Protein AF-0000000074477449 (afdb_homodimer)

Secondary structure (DSSP, 8-state):
-----------TT--PPEE-SSPPPP-GGGPPPPSSPPPP--HHHHHT-----PPP-SHHHHHHHHHHHHHHHHHHHHHT--PPPEETTEE---TTSTTPPPHHHHHHHHHHHHHHHHHHHHHHHHHHHHHHHHHT---TTHHHHHHHHHHHHHHHHHHHHHHEE--HHHHHHHHHHHHHHHHHHHHHHHH-HHHHHHHHHHHHHHHHHHHHHHHHHHHTT--HHHHHPPPPHHHHHHSTT--TT--HHHHHHHHHHHHHHHHHHHHHHHTS-TTT---TTS-PPTTS-GGGS--SS-STT--TT---GGGS--/-----------TT--PPEE-SSPPPP-GGGPPPPSSPPPP--HHHHHH-----PPP-SHHHHHHHHHHHHHHHHHHHHHT--PPPEETTEE---TTSTTPPPHHHHHHHHHHHHHHHHHHHHHHHHHHHHHHHHHT---TTHHHHHHHHHHHHHHHHHHHHHHEE--HHHHHHHHHHHHHHHHHHHHHHHH-HHHHHHHHHHHHHHHHHHHHHHHHHHHTT--HHHHTPPPPHHHHHHSTT--TT--HHHHHHHHHHHHHHHHHHHHHHHTS-TTT---TTT-PPTTS-GGGS--SS-STT--TT---GGGS--

InterPro domains:
  IPR002680 Alternative oxidase [PF01786] (42-271)
  IPR002680 Alternative oxidase [PIRSF005229] (20-312)
  IPR002680 Alternative oxidase [PTHR31803] (41-281)
  IPR002680 Alternative oxidase [cd01053] (102-273)
  IPR038659 Alternative oxidase superfamily [G3DSA:1.20.1260.140] (14-285)

Solvent-accessible surface area (backbone atoms only — not comparable to full-atom values): 33936 Å² total; per-residue (Å²): 133,78,85,74,82,75,69,82,76,70,60,81,79,35,63,49,13,48,73,36,43,72,35,70,77,61,74,66,76,64,66,53,77,65,81,67,74,52,76,77,67,58,67,70,58,33,68,66,59,73,74,56,81,63,78,63,84,49,73,55,39,45,53,23,48,52,51,40,52,50,52,46,53,54,48,26,61,75,67,38,53,63,82,68,46,68,54,96,86,36,74,46,60,46,78,91,45,77,42,34,73,45,66,25,44,50,45,35,52,52,42,48,50,27,44,51,59,27,41,59,24,41,50,52,20,50,55,45,49,53,46,22,47,57,67,70,45,83,63,48,46,44,40,57,56,23,40,45,49,15,50,51,27,44,52,53,30,57,42,44,51,50,36,22,52,63,27,74,45,36,48,51,50,46,37,53,53,36,55,51,47,50,54,51,51,48,58,44,40,76,76,38,47,46,40,49,27,34,24,48,14,48,44,22,33,51,48,25,43,50,46,50,52,50,49,52,39,49,74,69,58,71,37,61,65,48,77,66,22,45,58,41,62,68,45,31,66,45,42,60,74,42,51,78,80,41,48,47,67,57,52,50,35,52,53,30,41,51,28,43,33,50,12,16,50,23,29,22,56,33,49,47,50,83,90,75,46,52,38,56,58,44,40,80,53,85,95,52,56,72,72,76,42,64,54,69,76,54,71,85,59,58,44,58,59,25,56,54,53,90,79,51,90,111,134,76,85,76,80,74,71,82,75,73,60,81,79,34,62,52,13,47,72,36,42,74,35,69,76,61,76,65,73,65,68,54,75,64,81,66,74,54,75,77,68,58,66,70,58,34,68,66,58,72,76,56,81,63,78,64,84,48,72,55,38,44,54,22,48,51,50,41,51,48,52,46,52,54,48,27,61,76,67,37,52,61,81,69,45,68,53,96,85,36,74,47,60,45,80,92,46,78,43,33,72,45,67,25,44,49,46,35,52,51,41,48,50,27,45,50,60,27,43,56,24,41,50,52,20,50,52,46,48,53,46,22,48,57,67,71,44,84,62,49,46,43,39,56,55,24,41,46,50,16,50,50,26,45,50,52,29,58,43,44,50,51,38,24,52,63,27,71,45,36,46,50,50,46,38,54,52,37,55,52,48,49,53,51,50,50,58,44,40,77,75,38,47,47,41,47,27,34,25,48,14,48,45,23,34,52,48,27,43,51,44,50,52,50,49,51,39,49,76,70,60,71,38,63,66,48,78,65,21,46,58,42,63,70,46,32,66,45,42,60,74,41,49,77,81,41,47,47,67,58,51,51,35,51,53,33,40,50,28,43,34,49,11,18,51,24,29,23,57,33,49,45,51,84,90,77,44,51,38,56,60,45,39,81,51,84,94,52,58,71,72,74,42,64,54,70,79,54,69,86,58,58,44,58,61,26,56,53,52,90,78,50,89,112

Foldseek 3Di:
DPPDDPPPPDDLQDFFWDFDQEFDADPVPDDDAQPDFADADDLVLLVPDDFDDADDDDPLLVVLLVVLVVVVVVLCVVLVADDFDQDPNDTDQVPPDSHRDAPRSLLLSQLLLLLQLLQQLQLLLVVLVVVCVVVVHDQLQSNVLSVNSSSVSVLSNVQSCSGIPGRPNSVVVSVVVNVVSNVVLNVCCVPQVLSSLSSSLSSLSVVLVSLVVVLVCVVVVVHVSQQSGWGHPSQCSRNVNDDRPDGSSSSSSQVSLLSLLSNQQSLAVSQDDSVPDHRQQRDDDPPDDPLQTDHSRDSNNGDSNYDHPVSDDD/DPPDDPPPPDDLQDFFWDFDQEFDADPVPDDDAQPDFADADDLVLLVPDDFDDADDDDPLLVVLLVVLVVVVVVLCVVLVADDFDQDPNDTDQVPPDSHRDAPRSLLLSQLLLLLQLLQQLQLLLVVLVVVCVVVVHDQLQSNVLSVSSSSVSVLSNVQSCSGIPGRPNSVVVSVVVNVVSNVVLNVCCVPQVLSSLSSSLSSLSVVLVSLVVVLVCVVVVVHVSQQSHWGHPSQCSRNVNDDRPDGSSSSSSQVSLLSLLSNQQSLAVSQDDSVPDHRQQRDDDPPDDPLQTDHSRDSNNGDSNYDHPVSDDD

Nearest PDB structures (foldseek):
  3vv9-assembly1_A  TM=9.361E-01  e=5.217E-17  Trypanosoma brucei brucei
  3vv9-assembly1_A  TM=9.361E-01  e=6.221E-17  Trypanosoma brucei brucei

Radius of gyration: 26.96 Å; Cα contacts (8 Å, |Δi|>4): 923; chains: 2; bounding box: 76×88×55 Å

Sequence (628 aa):
MQPATHADKRSPFSIATKVIVNPPETDNKFISHPMFPHPDMEKSDCEAVDFAHRPPQTIGDSIADRAVKFCRASFDLVTGYKKPETLNGELQWYKGTRYEMTEGKWLTRCIFLESIAGVPGMVGGFLRHLSSLRLLKRDKAWIETLLDEAYNERMHLLTFIKLGDPSWFTRSIIYVGQGVFANLFFMVYLFKPKYCHRFVGYLEEEAVRTYTHLLKDIDAGNLPKFNETKLPEIAWTYWTDLDENSSFRDLILRVRADEAKHREVNHTLANLDVKKDRNPFGMKLPGVPVDEQPDAYSLKSAKPTGWERKDLTLMQPATHADKRSPFSIATKVIVNPPETDNKFISHPMFPHPDMEKSDCEAVDFAHRPPQTIGDSIADRAVKFCRASFDLVTGYKKPETLNGELQWYKGTRYEMTEGKWLTRCIFLESIAGVPGMVGGFLRHLSSLRLLKRDKAWIETLLDEAYNERMHLLTFIKLGDPSWFTRSIIYVGQGVFANLFFMVYLFKPKYCHRFVGYLEEEAVRTYTHLLKDIDAGNLPKFNETKLPEIAWTYWTDLDENSSFRDLILRVRADEAKHREVNHTLANLDVKKDRNPFGMKLPGVPVDEQPDAYSLKSAKPTGWERKDLTL

pLDDT: mean 88.55, std 12.95, range [26.17, 98.61]

Organism: Cyberlindnera jadinii (strain ATCC 18201 / CBS 1600 / BCRC 20928 / JCM 3617 / NBRC 0987 / NRRL Y-1542) (NCBI:txid983966)

Structure (mmCIF, N/CA/C/O backbone):
data_AF-0000000074477449-model_v1
#
loop_
_entity.id
_entity.type
_entity.pdbx_description
1 polymer 'Alternative oxidase'
#
loop_
_atom_site.group_PDB
_atom_site.id
_atom_site.type_symbol
_atom_site.label_atom_id
_atom_site.label_alt_id
_atom_site.label_comp_id
_atom_site.label_asym_id
_atom_site.label_entity_id
_atom_site.label_seq_id
_atom_site.pdbx_PDB_ins_code
_atom_site.Cartn_x
_atom_site.Cartn_y
_atom_site.Cartn_z
_atom_site.occupancy
_atom_site.B_iso_or_equiv
_atom_site.auth_seq_id
_atom_site.auth_comp_id
_atom_site.auth_asym_id
_atom_site.auth_atom_id
_atom_site.pdbx_PDB_model_num
ATOM 1 N N . MET A 1 1 ? 38.557 -40.892 -21.061 1 26.17 1 MET A N 1
ATOM 2 C CA . MET A 1 1 ? 38.291 -39.476 -21.296 1 26.17 1 MET A CA 1
ATOM 3 C C . MET A 1 1 ? 36.791 -39.207 -21.355 1 26.17 1 MET A C 1
ATOM 5 O O . MET A 1 1 ? 36.116 -39.634 -22.294 1 26.17 1 MET A O 1
ATOM 9 N N . GLN A 1 2 ? 36.02 -39.272 -20.308 1 33.7 2 GLN A N 1
ATOM 10 C CA . GLN A 1 2 ? 34.564 -39.357 -20.251 1 33.7 2 GLN A CA 1
ATOM 11 C C . GLN A 1 2 ? 33.917 -38.107 -20.841 1 33.7 2 GLN A C 1
ATOM 13 O O . GLN A 1 2 ? 34.437 -37.001 -20.686 1 33.7 2 GLN A O 1
ATOM 18 N N . PRO A 1 3 ? 33.044 -38.322 -21.99 1 37.6 3 PRO A N 1
ATOM 19 C CA . PRO A 1 3 ? 32.469 -37.173 -22.694 1 37.6 3 PRO A CA 1
ATOM 20 C C . PRO A 1 3 ? 31.965 -36.09 -21.744 1 37.6 3 PRO A C 1
ATOM 22 O O . PRO A 1 3 ? 31.6 -36.385 -20.603 1 37.6 3 PRO A O 1
ATOM 25 N N . ALA A 1 4 ? 32.514 -34.844 -21.84 1 37.34 4 ALA A N 1
ATOM 26 C CA . ALA A 1 4 ? 32.28 -33.547 -21.21 1 37.34 4 ALA A CA 1
ATOM 27 C C . ALA A 1 4 ? 30.786 -33.274 -21.055 1 37.34 4 ALA A C 1
ATOM 29 O O . ALA A 1 4 ? 29.981 -33.703 -21.885 1 37.34 4 ALA A O 1
ATOM 30 N N . THR A 1 5 ? 30.283 -32.996 -19.879 1 32.59 5 THR A N 1
ATOM 31 C CA . THR A 1 5 ? 28.977 -32.624 -19.347 1 32.59 5 THR A CA 1
ATOM 32 C C . THR A 1 5 ? 28.333 -31.536 -20.202 1 32.59 5 THR A C 1
ATOM 34 O O . THR A 1 5 ? 28.942 -30.494 -20.452 1 32.59 5 THR A O 1
ATOM 37 N N . HIS A 1 6 ? 27.63 -31.912 -21.337 1 32.06 6 HIS A N 1
ATOM 38 C CA . HIS A 1 6 ? 26.877 -31.021 -22.213 1 32.06 6 HIS A CA 1
ATOM 39 C C . HIS A 1 6 ? 26.233 -29.886 -21.423 1 32.06 6 HIS A C 1
ATOM 41 O O . HIS A 1 6 ? 25.465 -30.132 -20.49 1 32.06 6 HIS A O 1
ATOM 47 N N . ALA A 1 7 ? 26.908 -28.876 -21.202 1 40.1 7 ALA A N 1
ATOM 48 C CA . ALA A 1 7 ? 26.323 -27.606 -20.778 1 40.1 7 ALA A CA 1
ATOM 49 C C . ALA A 1 7 ? 24.964 -27.382 -21.435 1 40.1 7 ALA A C 1
ATOM 51 O O . ALA A 1 7 ? 24.836 -27.476 -22.658 1 40.1 7 ALA A O 1
ATOM 52 N N . ASP A 1 8 ? 23.798 -27.957 -20.932 1 38.12 8 ASP A N 1
ATOM 53 C CA . ASP A 1 8 ? 22.455 -27.677 -21.431 1 38.12 8 ASP A CA 1
ATOM 54 C C . ASP A 1 8 ? 22.385 -26.295 -22.076 1 38.12 8 ASP A C 1
ATOM 56 O O . ASP A 1 8 ? 22.283 -25.284 -21.379 1 38.12 8 ASP A O 1
ATOM 60 N N . LYS A 1 9 ? 22.993 -25.965 -23.035 1 50.99 9 LYS A N 1
ATOM 61 C CA . LYS A 1 9 ? 22.974 -24.765 -23.865 1 50.99 9 LYS A CA 1
ATOM 62 C C . LYS A 1 9 ? 21.558 -24.445 -24.337 1 50.99 9 LYS A C 1
ATOM 64 O O . LYS A 1 9 ? 21.076 -25.028 -25.31 1 50.99 9 LYS A O 1
ATOM 69 N N . ARG A 1 10 ? 20.658 -23.892 -23.312 1 56.97 10 ARG A N 1
ATOM 70 C CA . ARG A 1 10 ? 19.289 -23.493 -23.624 1 56.97 10 ARG A CA 1
ATOM 71 C C . ARG A 1 10 ? 19.257 -22.515 -24.793 1 56.97 10 ARG A C 1
ATOM 73 O O . ARG A 1 10 ? 20.185 -21.724 -24.973 1 56.97 10 ARG A O 1
ATOM 80 N N . SER A 1 11 ? 18.347 -22.8 -25.813 1 60.84 11 SER A N 1
ATOM 81 C CA . SER A 1 11 ? 18.081 -21.849 -26.887 1 60.84 11 SER A CA 1
ATOM 82 C C . SER A 1 11 ? 17.723 -20.474 -26.333 1 60.84 11 SER A C 1
ATOM 84 O O . SER A 1 11 ? 17.146 -20.368 -25.249 1 60.84 11 SER A O 1
ATOM 86 N N . PRO A 1 12 ? 18.384 -19.337 -26.874 1 58.75 12 PRO A N 1
ATOM 87 C CA . PRO A 1 12 ? 18.069 -17.982 -26.414 1 58.75 12 PRO A CA 1
ATOM 88 C C . PRO A 1 12 ? 16.569 -17.694 -26.413 1 58.75 12 PRO A C 1
ATOM 90 O O . PRO A 1 12 ? 16.11 -16.797 -25.7 1 58.75 12 PRO A O 1
ATOM 93 N N . PHE A 1 13 ? 15.729 -18.477 -27.114 1 68.16 13 PHE A N 1
ATOM 94 C CA . PHE A 1 13 ? 14.294 -18.232 -27.204 1 68.16 13 PHE A CA 1
ATOM 95 C C . PHE A 1 13 ? 13.516 -19.269 -26.403 1 68.16 13 PHE A C 1
ATOM 97 O O . PHE A 1 13 ? 12.299 -19.394 -26.556 1 68.16 13 PHE A O 1
ATOM 104 N N . SER A 1 14 ? 14.339 -19.877 -25.556 1 73.96 14 SER A N 1
ATOM 105 C CA . SER A 1 14 ? 13.673 -20.873 -24.723 1 73.96 14 SER A CA 1
ATOM 106 C C . SER A 1 14 ? 12.815 -20.211 -23.65 1 73.96 14 SER A C 1
ATOM 108 O O . SER A 1 14 ? 13.253 -19.264 -22.994 1 73.96 14 SER A O 1
ATOM 110 N N . ILE A 1 15 ? 11.61 -20.74 -23.478 1 76.69 15 ILE A N 1
ATOM 111 C CA . ILE A 1 15 ? 10.653 -20.193 -22.523 1 76.69 15 ILE A CA 1
ATOM 112 C C . ILE A 1 15 ? 10.804 -20.901 -21.178 1 76.69 15 ILE A C 1
ATOM 114 O O . ILE A 1 15 ? 10.297 -20.426 -20.159 1 76.69 15 ILE A O 1
ATOM 118 N N . ALA A 1 16 ? 11.723 -21.831 -21.09 1 77.48 16 ALA A N 1
ATOM 119 C CA . ALA A 1 16 ? 11.743 -22.651 -19.882 1 77.48 16 ALA A CA 1
ATOM 120 C C . ALA A 1 16 ? 12.596 -22.005 -18.794 1 77.48 16 ALA A C 1
ATOM 122 O O . ALA A 1 16 ? 13.609 -21.365 -19.088 1 77.48 16 ALA A O 1
ATOM 123 N N . THR A 1 17 ? 12.179 -22.213 -17.577 1 89.44 17 THR A N 1
ATOM 124 C CA . THR A 1 17 ? 12.834 -21.723 -16.37 1 89.44 17 THR A CA 1
ATOM 125 C C . THR A 1 17 ? 13.739 -22.797 -15.772 1 89.44 17 THR A C 1
ATOM 127 O O . THR A 1 17 ? 13.367 -23.971 -15.721 1 89.44 17 THR A O 1
ATOM 130 N N . LYS A 1 18 ? 14.956 -22.396 -15.496 1 91.64 18 LYS A N 1
ATOM 131 C CA . LYS A 1 18 ? 15.861 -23.318 -14.815 1 91.64 18 LYS A CA 1
ATOM 132 C C . LYS A 1 18 ? 15.472 -23.489 -13.35 1 91.64 18 LYS A C 1
ATOM 134 O O . LYS A 1 18 ? 15.243 -22.505 -12.643 1 91.64 18 LYS A O 1
ATOM 139 N N . VAL A 1 19 ? 15.403 -24.719 -12.892 1 92.42 19 VAL A N 1
ATOM 140 C 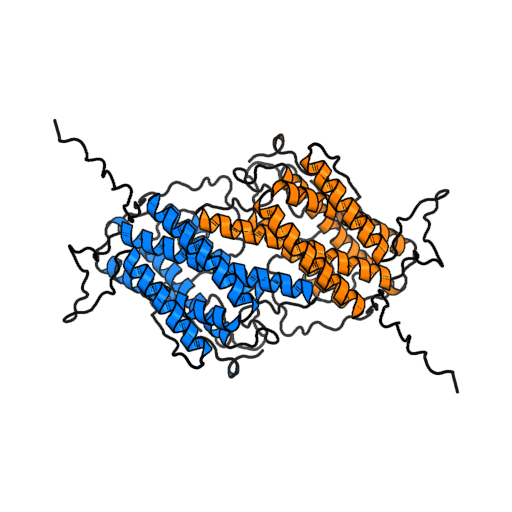CA . VAL A 1 19 ? 15.021 -25.016 -11.516 1 92.42 19 VAL A CA 1
ATOM 141 C C . VAL A 1 19 ? 16.233 -24.863 -10.599 1 92.42 19 VAL A C 1
ATOM 143 O O . VAL A 1 19 ? 17.318 -25.365 -10.905 1 92.42 19 VAL A O 1
ATOM 146 N N . ILE A 1 20 ? 16.071 -24.205 -9.567 1 92.92 20 ILE A N 1
ATOM 147 C CA . ILE A 1 20 ? 17.1 -24.069 -8.543 1 92.92 20 ILE A CA 1
ATOM 148 C C . ILE A 1 20 ? 16.767 -24.969 -7.354 1 92.92 20 ILE A C 1
ATOM 150 O O . ILE A 1 20 ? 15.869 -24.66 -6.567 1 92.92 20 ILE A O 1
ATOM 154 N N . VAL A 1 21 ? 17.487 -25.993 -7.203 1 91.55 21 VAL A N 1
ATOM 155 C CA . VAL A 1 21 ? 17.191 -27.013 -6.204 1 91.55 21 VAL A CA 1
ATOM 156 C C . VAL A 1 21 ? 17.619 -26.523 -4.822 1 91.55 21 VAL A C 1
ATOM 158 O O . VAL A 1 21 ? 16.943 -26.788 -3.826 1 91.55 21 VAL A O 1
ATOM 161 N N . ASN A 1 22 ? 18.736 -25.774 -4.743 1 90.14 22 ASN A N 1
ATOM 162 C CA . ASN A 1 22 ? 19.248 -25.176 -3.514 1 90.14 22 ASN A CA 1
ATOM 163 C C . ASN A 1 22 ? 19.299 -23.654 -3.61 1 90.14 22 ASN A C 1
ATOM 165 O O . ASN A 1 22 ? 20.338 -23.084 -3.947 1 90.14 22 ASN A O 1
ATOM 169 N N . PRO A 1 23 ? 18.194 -23.059 -3.303 1 89.41 23 PRO A N 1
ATOM 170 C CA . PRO A 1 23 ? 18.192 -21.598 -3.398 1 89.41 23 PRO A CA 1
ATOM 171 C C . PRO A 1 23 ? 19.211 -20.945 -2.466 1 89.41 23 PRO A C 1
ATOM 173 O O . PRO A 1 23 ? 19.439 -21.432 -1.356 1 89.41 23 PRO A O 1
ATOM 176 N N . PRO A 1 24 ? 19.832 -19.945 -3.038 1 77.74 24 PRO A N 1
ATOM 177 C CA . PRO A 1 24 ? 20.822 -19.265 -2.198 1 77.74 24 PRO A CA 1
ATOM 178 C C . PRO A 1 24 ? 20.206 -18.639 -0.95 1 77.74 24 PRO A C 1
ATOM 180 O O . PRO A 1 24 ? 19.021 -18.295 -0.947 1 77.74 24 PRO A O 1
ATOM 183 N N . GLU A 1 25 ? 20.998 -18.644 0.071 1 70.81 25 GLU A N 1
ATOM 184 C CA . GLU A 1 25 ? 20.553 -18.004 1.305 1 70.81 25 GLU A CA 1
ATOM 185 C C . GLU A 1 25 ? 20.276 -16.519 1.087 1 70.81 25 GLU A C 1
ATOM 187 O O . GLU A 1 25 ? 20.961 -15.863 0.299 1 70.81 25 GLU A O 1
ATOM 192 N N . THR A 1 26 ? 19.114 -16.161 1.416 1 62.02 26 THR A N 1
ATOM 193 C CA . THR A 1 26 ? 18.792 -14.742 1.324 1 62.02 26 THR A CA 1
ATOM 194 C C . THR A 1 26 ? 19.779 -13.909 2.136 1 62.02 26 THR A C 1
ATOM 196 O O . THR A 1 26 ? 20.232 -14.337 3.2 1 62.02 26 THR A O 1
ATOM 199 N N . ASP A 1 27 ? 20.496 -13.059 1.501 1 53.92 27 ASP A N 1
ATOM 200 C CA . ASP A 1 27 ? 21.33 -12.155 2.287 1 53.92 27 ASP A CA 1
ATOM 201 C C . ASP A 1 27 ? 20.602 -11.69 3.546 1 53.92 27 ASP A C 1
ATOM 203 O O . ASP A 1 27 ? 19.638 -10.926 3.465 1 53.92 27 ASP A O 1
ATOM 207 N N . ASN A 1 28 ? 20.577 -12.652 4.518 1 50.63 28 ASN A N 1
ATOM 208 C CA . ASN A 1 28 ? 19.872 -12.511 5.787 1 50.63 28 ASN A CA 1
ATOM 209 C C . ASN A 1 28 ? 20.229 -11.201 6.484 1 50.63 28 ASN A C 1
ATOM 211 O O . ASN A 1 28 ? 19.768 -10.94 7.597 1 50.63 28 ASN A O 1
ATOM 215 N N . LYS A 1 29 ? 21.22 -10.582 5.902 1 52.6 29 LYS A N 1
ATOM 216 C CA . LYS A 1 29 ? 21.658 -9.449 6.711 1 52.6 29 LYS A CA 1
ATOM 217 C C . LYS A 1 29 ? 20.531 -8.436 6.894 1 52.6 29 LYS A C 1
ATOM 219 O O . LYS A 1 29 ? 20.483 -7.729 7.903 1 52.6 29 LYS A O 1
ATOM 224 N N . PHE A 1 30 ? 19.607 -8.576 5.882 1 55.36 30 PHE A N 1
ATOM 225 C CA . PHE A 1 30 ? 18.649 -7.485 6.015 1 55.36 30 PHE A CA 1
ATOM 226 C C . PHE A 1 30 ? 17.225 -7.985 5.802 1 55.36 30 PHE A C 1
ATOM 228 O O . PHE A 1 30 ? 16.588 -7.652 4.801 1 55.36 30 PHE A O 1
ATOM 235 N N . ILE A 1 31 ? 16.809 -9.021 6.524 1 54.87 31 ILE A N 1
ATOM 236 C CA . ILE A 1 31 ? 15.435 -9.47 6.323 1 54.87 31 ILE A CA 1
ATOM 237 C C . ILE A 1 31 ? 14.485 -8.612 7.156 1 54.87 31 ILE A C 1
ATOM 239 O O . ILE A 1 31 ? 14.696 -8.428 8.357 1 54.87 31 ILE A O 1
ATOM 243 N N . SER A 1 32 ? 13.624 -7.926 6.456 1 60.76 32 SER A N 1
ATOM 244 C CA . SER A 1 32 ? 12.621 -7.125 7.15 1 60.76 32 SER A CA 1
ATOM 245 C C . SER A 1 32 ? 11.405 -7.965 7.524 1 60.76 32 SER A C 1
ATOM 247 O O . SER A 1 32 ? 11.168 -9.021 6.934 1 60.76 32 SER A O 1
ATOM 249 N N . HIS A 1 33 ? 10.746 -7.645 8.665 1 69.66 33 HIS A N 1
ATOM 250 C CA . HIS A 1 33 ? 9.469 -8.249 9.03 1 69.66 33 HIS A CA 1
ATOM 251 C C . HIS A 1 33 ? 8.417 -8.006 7.954 1 69.66 33 HIS A C 1
ATOM 253 O O . HIS A 1 33 ? 8.438 -6.974 7.281 1 69.66 33 HIS A O 1
ATOM 259 N N . PRO A 1 34 ? 7.57 -8.997 7.822 1 74.92 34 PRO A N 1
ATOM 260 C CA . PRO A 1 34 ? 6.518 -8.826 6.817 1 74.92 34 PRO A CA 1
ATOM 261 C C . PRO A 1 34 ? 5.566 -7.68 7.149 1 74.92 34 PRO A C 1
ATOM 263 O O . PRO A 1 34 ? 5.109 -7.562 8.289 1 74.92 34 PRO A O 1
ATOM 266 N N . MET A 1 35 ? 5.371 -6.853 6.24 1 78 35 MET A N 1
ATOM 267 C CA . MET A 1 35 ? 4.407 -5.763 6.365 1 78 35 MET A CA 1
ATOM 268 C C . MET A 1 35 ? 3.029 -6.296 6.742 1 78 35 MET A C 1
ATOM 270 O O . MET A 1 35 ? 2.346 -5.719 7.59 1 78 35 MET A O 1
ATOM 274 N N . PHE A 1 36 ? 2.714 -7.424 6.087 1 86.53 36 PHE A N 1
ATOM 275 C CA . PHE A 1 36 ? 1.489 -8.159 6.375 1 86.53 36 PHE A CA 1
ATOM 276 C C . PHE A 1 36 ? 1.801 -9.598 6.768 1 86.53 36 PHE A C 1
ATOM 278 O O . PHE A 1 36 ? 2.015 -10.451 5.904 1 86.53 36 PHE A O 1
ATOM 285 N N . PRO A 1 37 ? 1.833 -9.825 8.037 1 84.91 37 PRO A N 1
ATOM 286 C CA . PRO A 1 37 ? 2.103 -11.202 8.456 1 84.91 37 PRO A CA 1
ATOM 287 C C . PRO A 1 37 ? 1.043 -12.186 7.965 1 84.91 37 PRO A C 1
ATOM 289 O O . PRO A 1 37 ? -0.146 -11.857 7.94 1 84.91 37 PRO A O 1
ATOM 292 N N . HIS A 1 38 ? 1.447 -13.318 7.57 1 91.04 38 HIS A N 1
ATOM 293 C CA . HIS A 1 38 ? 0.529 -14.354 7.109 1 91.04 38 HIS A CA 1
ATOM 294 C C . HIS A 1 38 ? 0.075 -15.241 8.264 1 91.04 38 HIS A C 1
ATOM 296 O O . HIS A 1 38 ? 0.904 -15.789 8.994 1 91.04 38 HIS A O 1
ATOM 302 N N . PRO A 1 39 ? -1.143 -15.404 8.462 1 89.07 39 PRO A N 1
ATOM 303 C CA . PRO A 1 39 ? -1.58 -16.314 9.523 1 89.07 39 PRO A CA 1
ATOM 304 C C . PRO A 1 39 ? -1.272 -17.776 9.21 1 89.07 39 PRO A C 1
ATOM 306 O O . PRO A 1 39 ? -1.067 -18.132 8.047 1 89.07 39 PRO A O 1
ATOM 309 N N . ASP A 1 40 ? -1.301 -18.579 10.215 1 89.55 40 ASP A N 1
ATOM 310 C CA . ASP A 1 40 ? -1.065 -20.008 10.035 1 89.55 40 ASP A CA 1
ATOM 311 C C . ASP A 1 40 ? -2.265 -20.685 9.376 1 89.55 40 ASP A C 1
ATOM 313 O O . ASP A 1 40 ? -3.41 -20.293 9.609 1 89.55 40 ASP A O 1
ATOM 317 N N . MET A 1 41 ? -1.973 -21.682 8.575 1 91.22 41 MET A N 1
ATOM 318 C CA . MET A 1 41 ? -3 -22.51 7.95 1 91.22 41 MET A CA 1
ATOM 319 C C . MET A 1 41 ? -2.78 -23.985 8.27 1 91.22 41 MET A C 1
ATOM 321 O O . MET A 1 41 ? -1.661 -24.489 8.155 1 91.22 41 MET A O 1
ATOM 325 N N . GLU A 1 42 ? -3.83 -24.612 8.657 1 91.58 42 GLU A N 1
ATOM 326 C CA . GLU A 1 42 ? -3.734 -26.051 8.886 1 91.58 42 GLU A CA 1
ATOM 327 C C . GLU A 1 42 ? -3.568 -26.808 7.572 1 91.58 42 GLU A C 1
ATOM 329 O O . GLU A 1 42 ? -4.294 -26.556 6.608 1 91.58 42 GLU A O 1
ATOM 334 N N . LYS A 1 43 ? -2.67 -27.76 7.57 1 93.76 43 LYS A N 1
ATOM 335 C CA . LYS A 1 43 ? -2.383 -28.521 6.357 1 93.76 43 LYS A CA 1
ATOM 336 C C . LYS A 1 43 ? -3.642 -29.196 5.821 1 93.76 43 LYS A C 1
ATOM 338 O O . LYS A 1 43 ? -3.864 -29.234 4.608 1 93.76 43 LYS A O 1
ATOM 343 N N . SER A 1 44 ? -4.44 -29.721 6.67 1 94.31 44 SER A N 1
ATOM 344 C CA . SER A 1 44 ? -5.656 -30.412 6.252 1 94.31 44 SER A CA 1
ATOM 345 C C . SER A 1 44 ? -6.602 -29.469 5.516 1 94.31 44 SER A C 1
ATOM 347 O O . SER A 1 44 ? -7.266 -29.87 4.559 1 94.31 44 SER A O 1
ATOM 349 N N . ASP A 1 45 ? -6.642 -28.243 5.978 1 94.1 45 ASP A N 1
ATOM 350 C CA . ASP A 1 45 ? -7.485 -27.251 5.318 1 94.1 45 ASP A CA 1
ATOM 351 C C . ASP A 1 45 ? -6.956 -26.921 3.923 1 94.1 45 ASP A C 1
ATOM 353 O O . ASP A 1 45 ? -7.735 -26.731 2.987 1 94.1 45 ASP A O 1
ATOM 357 N N . CYS A 1 46 ? -5.681 -26.868 3.824 1 95.95 46 CYS A N 1
ATOM 358 C CA . CYS A 1 46 ? -5.063 -26.583 2.534 1 95.95 46 CYS A CA 1
ATOM 359 C C . CYS A 1 46 ? -5.309 -27.72 1.549 1 95.95 46 CYS A C 1
ATOM 361 O O . CYS A 1 46 ? -5.533 -27.48 0.361 1 95.95 46 CYS A O 1
ATOM 363 N N . GLU A 1 47 ? -5.308 -28.937 2.038 1 96.26 47 GLU A N 1
ATOM 364 C CA . GLU A 1 47 ? -5.549 -30.113 1.208 1 96.26 47 GLU A CA 1
ATOM 365 C C . GLU A 1 47 ? -6.99 -30.148 0.706 1 96.26 47 GLU A C 1
ATOM 367 O O . GLU A 1 47 ? -7.261 -30.655 -0.384 1 96.26 47 GLU A O 1
ATOM 372 N N . ALA A 1 48 ? -7.838 -29.551 1.45 1 94.89 48 ALA A N 1
ATOM 373 C CA . ALA A 1 48 ? -9.266 -29.637 1.159 1 94.89 48 ALA A CA 1
ATOM 374 C C . ALA A 1 48 ? -9.676 -28.605 0.112 1 94.89 48 ALA A C 1
ATOM 376 O O . ALA A 1 48 ? -10.785 -28.662 -0.425 1 94.89 48 ALA A O 1
ATOM 377 N N . VAL A 1 49 ? -8.788 -27.724 -0.203 1 95.29 49 VAL A N 1
ATOM 378 C CA . VAL A 1 49 ? -9.098 -26.689 -1.183 1 95.29 49 VAL A CA 1
ATOM 379 C C . VAL A 1 49 ? -9.333 -27.326 -2.551 1 95.29 49 VAL A C 1
ATOM 381 O O . VAL A 1 49 ? -8.604 -28.236 -2.952 1 95.29 49 VAL A O 1
ATOM 384 N N . ASP A 1 50 ? -10.351 -26.934 -3.209 1 90.91 50 ASP A N 1
ATOM 385 C CA . ASP A 1 50 ? -10.648 -27.44 -4.546 1 90.91 50 ASP A CA 1
ATOM 386 C C . ASP A 1 50 ? -11.09 -26.312 -5.475 1 90.91 50 ASP A C 1
ATOM 388 O O . ASP A 1 50 ? -11.32 -25.187 -5.027 1 90.91 50 ASP A O 1
ATOM 392 N N . PHE A 1 51 ? -11.156 -26.622 -6.737 1 93.32 51 PHE A N 1
ATOM 393 C CA . PHE A 1 51 ? -11.597 -25.663 -7.743 1 93.32 51 PHE A CA 1
ATOM 394 C C . PHE A 1 51 ? -13.086 -25.372 -7.598 1 93.32 51 PHE A C 1
ATOM 396 O O . PHE A 1 51 ? -13.879 -26.279 -7.338 1 93.32 51 PHE A O 1
ATOM 403 N N . ALA A 1 52 ? -13.514 -24.158 -7.604 1 95.54 52 ALA A N 1
ATOM 404 C CA . ALA A 1 52 ? -14.9 -23.696 -7.61 1 95.54 52 ALA A CA 1
ATOM 405 C C . ALA A 1 52 ? -15.092 -22.55 -8.598 1 95.54 52 ALA A C 1
ATOM 407 O O . ALA A 1 52 ? -14.237 -21.668 -8.709 1 95.54 52 ALA A O 1
ATOM 408 N N . HIS A 1 53 ? -16.134 -22.625 -9.406 1 96.89 53 HIS A N 1
ATOM 409 C CA . HIS A 1 53 ? -16.424 -21.601 -10.403 1 96.89 53 HIS A CA 1
ATOM 410 C C . HIS A 1 53 ? -17.711 -20.855 -10.069 1 96.89 53 HIS A C 1
ATOM 412 O O . HIS A 1 53 ? -18.735 -21.476 -9.776 1 96.89 53 HIS A O 1
ATOM 418 N N . ARG A 1 54 ? -17.628 -19.546 -10.036 1 97.59 54 ARG A N 1
ATOM 419 C CA . ARG A 1 54 ? -18.829 -18.726 -9.922 1 97.59 54 ARG A CA 1
ATOM 420 C C . ARG A 1 54 ? -19.459 -18.483 -11.289 1 97.59 54 ARG A C 1
ATOM 422 O O . ARG A 1 54 ? -18.867 -17.816 -12.141 1 97.59 54 ARG A O 1
ATOM 429 N N . PRO A 1 55 ? -20.689 -18.942 -11.49 1 97.44 55 PRO A N 1
ATOM 430 C CA . PRO A 1 55 ? -21.344 -18.66 -12.769 1 97.44 55 PRO A CA 1
ATOM 431 C C . PRO A 1 55 ? -21.665 -17.178 -12.953 1 97.44 55 PRO A C 1
ATOM 433 O O . PRO A 1 55 ? -22.085 -16.511 -12.004 1 97.44 55 PRO A O 1
ATOM 436 N N . PRO A 1 56 ? -21.386 -16.65 -14.146 1 97.87 56 PRO A N 1
ATOM 437 C CA . PRO A 1 56 ? -21.725 -15.247 -14.398 1 97.87 56 PRO A CA 1
ATOM 438 C C . PRO A 1 56 ? -23.207 -14.95 -14.18 1 97.87 56 PRO A C 1
ATOM 440 O O . PRO A 1 56 ? -24.066 -15.717 -14.622 1 97.87 56 PRO A O 1
ATOM 443 N N . GLN A 1 57 ? -23.502 -13.859 -13.457 1 96.69 57 GLN A N 1
ATOM 444 C CA . GLN A 1 57 ? -24.879 -13.497 -13.138 1 96.69 57 GLN A CA 1
ATOM 445 C C . GLN A 1 57 ? -25.272 -12.182 -13.805 1 96.69 57 GLN A C 1
ATOM 447 O O . GLN A 1 57 ? -26.457 -11.91 -14.003 1 96.69 57 GLN A O 1
ATOM 452 N N . THR A 1 58 ? -24.339 -11.312 -14.138 1 95.95 58 THR A N 1
ATOM 453 C CA . THR A 1 58 ? -24.568 -10.014 -14.764 1 95.95 58 THR A CA 1
ATOM 454 C C . THR A 1 58 ? -23.764 -9.887 -16.055 1 95.95 58 THR A C 1
ATOM 456 O O . THR A 1 58 ? -22.95 -10.756 -16.373 1 95.95 58 THR A O 1
ATOM 459 N N . ILE A 1 59 ? -24.046 -8.88 -16.772 1 95.96 59 ILE A N 1
ATOM 460 C CA . ILE A 1 59 ? -23.283 -8.606 -17.985 1 95.96 59 ILE A CA 1
ATOM 461 C C . ILE A 1 59 ? -21.817 -8.367 -17.629 1 95.96 59 ILE A C 1
ATOM 463 O O . ILE A 1 59 ? -20.918 -8.846 -18.323 1 95.96 59 ILE A O 1
ATOM 467 N N . GLY A 1 60 ? -21.577 -7.709 -16.539 1 95.6 60 GLY A N 1
ATOM 468 C CA . GLY A 1 60 ? -20.219 -7.488 -16.066 1 95.6 60 GLY A CA 1
ATOM 469 C C . GLY A 1 60 ? -19.487 -8.774 -15.733 1 95.6 60 GLY A C 1
ATOM 470 O O . GLY A 1 60 ? -18.309 -8.926 -16.063 1 95.6 60 GLY A O 1
ATOM 471 N N . ASP A 1 61 ? -20.188 -9.706 -15.152 1 97.52 61 ASP A N 1
ATOM 472 C CA . ASP A 1 61 ? -19.611 -11.01 -14.842 1 97.52 61 ASP A CA 1
ATOM 473 C C . ASP A 1 61 ? -19.18 -11.736 -16.115 1 97.52 61 ASP A C 1
ATOM 475 O O . ASP A 1 61 ? -18.104 -12.336 -16.159 1 97.52 61 ASP A O 1
ATOM 479 N N . SER A 1 62 ? -20.068 -11.639 -17.062 1 97.97 62 SER A N 1
ATOM 480 C CA . SER A 1 62 ? -19.809 -12.352 -18.308 1 97.97 62 SER A CA 1
ATOM 481 C C . SER A 1 62 ? -18.599 -11.773 -19.035 1 97.97 62 SER A C 1
ATOM 483 O O . SER A 1 62 ? -17.773 -12.518 -19.566 1 97.97 62 SER A O 1
ATOM 485 N N . ILE A 1 63 ? -18.536 -10.47 -19.052 1 97.57 63 ILE A N 1
ATOM 486 C CA . ILE A 1 63 ? -17.397 -9.804 -19.676 1 97.57 63 ILE A CA 1
ATOM 487 C C . ILE A 1 63 ? -16.112 -10.19 -18.948 1 97.57 63 ILE A C 1
ATOM 489 O O . ILE A 1 63 ? -15.112 -10.538 -19.582 1 97.57 63 ILE A O 1
ATOM 493 N N . ALA A 1 64 ? -16.11 -10.189 -17.637 1 97.82 64 ALA A N 1
ATOM 494 C CA . ALA A 1 64 ? -14.948 -10.542 -16.826 1 97.82 64 ALA A CA 1
ATOM 495 C C . ALA A 1 64 ? -14.54 -11.994 -17.054 1 97.82 64 ALA A C 1
ATOM 497 O O . ALA A 1 64 ? -13.358 -12.292 -17.242 1 97.82 64 ALA A O 1
ATOM 498 N N . ASP A 1 65 ? -15.498 -12.874 -17.037 1 97.84 65 ASP A N 1
ATOM 499 C CA . ASP A 1 65 ? -15.245 -14.299 -17.231 1 97.84 65 ASP A CA 1
ATOM 500 C C . ASP A 1 65 ? -14.625 -14.565 -18.601 1 97.84 65 ASP A C 1
ATOM 502 O O . ASP A 1 65 ? -13.669 -15.334 -18.716 1 97.84 65 ASP A O 1
ATOM 506 N N . ARG A 1 66 ? -15.178 -13.949 -19.615 1 97.5 66 ARG A N 1
ATOM 507 C CA . ARG A 1 66 ? -14.665 -14.126 -20.97 1 97.5 66 ARG A CA 1
ATOM 508 C C . ARG A 1 66 ? -13.258 -13.553 -21.101 1 97.5 66 ARG A C 1
ATOM 510 O O . ARG A 1 66 ? -12.416 -14.117 -21.804 1 97.5 66 ARG A O 1
ATOM 517 N N . ALA A 1 67 ? -13.043 -12.419 -20.494 1 96.87 67 ALA A N 1
ATOM 518 C CA . ALA A 1 67 ? -11.717 -11.81 -20.534 1 96.87 67 ALA A CA 1
ATOM 519 C C . ALA A 1 67 ? -10.672 -12.726 -19.904 1 96.87 67 ALA A C 1
ATOM 521 O O . ALA A 1 67 ? -9.574 -12.887 -20.44 1 96.87 67 ALA A O 1
ATOM 522 N N . VAL A 1 68 ? -10.985 -13.357 -18.774 1 97.04 68 VAL A N 1
ATOM 523 C CA . VAL A 1 68 ? -10.051 -14.249 -18.096 1 97.04 68 VAL A CA 1
ATOM 524 C C . VAL A 1 68 ? -9.802 -15.487 -18.955 1 97.04 68 VAL A C 1
ATOM 526 O O . VAL A 1 68 ? -8.668 -15.962 -19.055 1 97.04 68 VAL A O 1
ATOM 529 N N . LYS A 1 69 ? -10.823 -15.996 -19.577 1 95.23 69 LYS A N 1
ATOM 530 C CA . LYS A 1 69 ? -10.671 -17.155 -20.452 1 95.23 69 LYS A CA 1
ATOM 531 C C . LYS A 1 69 ? -9.784 -16.828 -21.65 1 95.23 69 LYS A C 1
ATOM 533 O O . LYS A 1 69 ? -9 -17.668 -22.096 1 95.23 69 LYS A O 1
ATOM 538 N N . PHE A 1 70 ? -9.974 -15.63 -22.102 1 94.46 70 PHE A N 1
ATOM 539 C CA . PHE A 1 70 ? -9.113 -15.177 -23.188 1 94.46 70 PHE A CA 1
ATOM 540 C C . PHE A 1 70 ? -7.662 -15.09 -22.729 1 94.46 70 PHE A C 1
ATOM 542 O O . PHE A 1 70 ? -6.756 -15.55 -23.427 1 94.46 70 PHE A O 1
ATOM 549 N N . CYS A 1 71 ? -7.428 -14.477 -21.59 1 92.15 71 CYS A N 1
ATOM 550 C CA . CYS A 1 71 ? -6.082 -14.38 -21.037 1 92.15 71 CYS A CA 1
ATOM 551 C C . CYS A 1 71 ? -5.485 -15.764 -20.811 1 92.15 71 CYS A C 1
ATOM 553 O O . CYS A 1 71 ? -4.321 -16.003 -21.138 1 92.15 71 CYS A O 1
ATOM 555 N N . ARG A 1 72 ? -6.279 -16.634 -20.313 1 91.53 72 ARG A N 1
ATOM 556 C CA . ARG A 1 72 ? -5.83 -17.998 -20.055 1 91.53 72 ARG A CA 1
ATOM 557 C C . ARG A 1 72 ? -5.439 -18.7 -21.351 1 91.53 72 ARG A C 1
ATOM 559 O O . ARG A 1 72 ? -4.398 -19.358 -21.416 1 91.53 72 ARG A O 1
ATOM 566 N N . ALA A 1 73 ? -6.244 -18.565 -22.32 1 91.35 73 ALA A N 1
ATOM 567 C CA . ALA A 1 73 ? -5.955 -19.195 -23.606 1 91.35 73 ALA A CA 1
ATOM 568 C C . ALA A 1 73 ? -4.644 -18.677 -24.189 1 91.35 73 ALA A C 1
ATOM 570 O O . ALA A 1 73 ? -3.846 -19.45 -24.723 1 91.35 73 ALA A O 1
ATOM 571 N N . SER A 1 74 ? -4.457 -17.379 -24.124 1 88.85 74 SER A N 1
ATOM 572 C CA . SER A 1 74 ? -3.22 -16.768 -24.599 1 88.85 74 SER A CA 1
ATOM 573 C C . SER A 1 74 ? -2.019 -17.252 -23.793 1 88.85 74 SER A C 1
ATOM 575 O O . SER A 1 74 ? -0.97 -17.566 -24.36 1 88.85 74 SER A O 1
ATOM 577 N N . PHE A 1 75 ? -2.226 -17.348 -22.552 1 86.44 75 PHE A N 1
ATOM 578 C CA . PHE A 1 75 ? -1.193 -17.804 -21.63 1 86.44 75 PHE A CA 1
ATOM 579 C C . PHE A 1 75 ? -0.843 -19.265 -21.888 1 86.44 75 PHE A C 1
ATOM 581 O O . PHE A 1 75 ? 0.334 -19.631 -21.917 1 86.44 75 PHE A O 1
ATOM 588 N N . ASP A 1 76 ? -1.799 -20.098 -22.023 1 89.11 76 ASP A N 1
ATOM 589 C CA . ASP A 1 76 ? -1.6 -21.516 -22.305 1 89.11 76 ASP A CA 1
ATOM 590 C C . ASP A 1 76 ? -0.851 -21.715 -23.621 1 89.11 76 ASP A C 1
ATOM 592 O O . ASP A 1 76 ? 0.026 -22.575 -23.718 1 89.11 76 ASP A O 1
ATOM 596 N N . LEU A 1 77 ? -1.208 -20.918 -24.54 1 85.5 77 LEU A N 1
ATOM 597 C CA . LEU A 1 77 ? -0.55 -21.002 -25.839 1 85.5 77 LEU A CA 1
ATOM 598 C C . LEU A 1 77 ? 0.924 -20.629 -25.727 1 85.5 77 LEU A C 1
ATOM 600 O O . LEU A 1 77 ? 1.79 -21.341 -26.24 1 85.5 77 LEU A O 1
ATOM 604 N N . VAL A 1 78 ? 1.249 -19.584 -25.049 1 80.98 78 VAL A N 1
ATOM 605 C CA . VAL A 1 78 ? 2.607 -19.062 -24.937 1 80.98 78 VAL A CA 1
ATOM 606 C C . VAL A 1 78 ? 3.458 -20.012 -24.097 1 80.98 78 VAL A C 1
ATOM 608 O O . VAL A 1 78 ? 4.637 -20.223 -24.391 1 80.98 78 VAL A O 1
ATOM 611 N N . THR A 1 79 ? 2.865 -20.655 -23.103 1 82.52 79 THR A N 1
ATOM 612 C CA . THR A 1 79 ? 3.64 -21.486 -22.189 1 82.52 79 THR A CA 1
ATOM 613 C C . THR A 1 79 ? 3.581 -22.952 -22.61 1 82.52 79 THR A C 1
ATOM 615 O O . THR A 1 79 ? 4.174 -23.815 -21.959 1 82.52 79 THR A O 1
ATOM 618 N N . GLY A 1 80 ? 2.816 -23.268 -23.693 1 83.6 80 GLY A N 1
ATOM 619 C CA . GLY A 1 80 ? 2.706 -24.641 -24.16 1 83.6 80 GLY A CA 1
ATOM 620 C C . GLY A 1 80 ? 1.988 -25.55 -23.18 1 83.6 80 GLY A C 1
ATOM 621 O O . GLY A 1 80 ? 2.441 -26.664 -22.913 1 83.6 80 GLY A O 1
ATOM 622 N N . TYR A 1 81 ? 0.957 -25.058 -22.637 1 88.01 81 TYR A N 1
ATOM 623 C CA . TYR A 1 81 ? 0.185 -25.815 -21.659 1 88.01 81 TYR A CA 1
ATOM 624 C C . TYR A 1 81 ? -1.149 -26.263 -22.245 1 88.01 81 TYR A C 1
ATOM 626 O O . TYR A 1 81 ? -1.79 -25.515 -22.987 1 88.01 81 TYR A O 1
ATOM 634 N N . LYS A 1 82 ? -1.498 -27.51 -21.945 1 84.87 82 LYS A N 1
ATOM 635 C CA . LYS A 1 82 ? -2.818 -28.049 -22.257 1 84.87 82 LYS A CA 1
ATOM 636 C C . LYS A 1 82 ? -3.444 -28.713 -21.034 1 84.87 82 LYS A C 1
ATOM 638 O O . LYS A 1 82 ? -2.769 -29.44 -20.302 1 84.87 82 LYS A O 1
ATOM 643 N N . LYS A 1 83 ? -4.63 -28.387 -20.816 1 80.08 83 LYS A N 1
ATOM 644 C CA . LYS A 1 83 ? -5.346 -28.974 -19.687 1 80.08 83 LYS A CA 1
ATOM 645 C C . LYS A 1 83 ? -5.301 -30.498 -19.739 1 80.08 83 LYS A C 1
ATOM 647 O O . LYS A 1 83 ? -5.55 -31.097 -20.787 1 80.08 83 LYS A O 1
ATOM 652 N N . PRO A 1 84 ? -4.904 -31.001 -18.593 1 78.55 84 PRO A N 1
ATOM 653 C CA . PRO A 1 84 ? -4.892 -32.466 -18.592 1 78.55 84 PRO A CA 1
ATOM 654 C C . PRO A 1 84 ? -6.286 -33.067 -18.754 1 78.55 84 PRO A C 1
ATOM 656 O O . PRO A 1 84 ? -7.258 -32.536 -18.211 1 78.55 84 PRO A O 1
ATOM 659 N N . GLU A 1 85 ? -6.381 -33.85 -19.671 1 75.85 85 GLU A N 1
ATOM 660 C CA . GLU A 1 85 ? -7.637 -34.554 -19.909 1 75.85 85 GLU A CA 1
ATOM 661 C C . GLU A 1 85 ? -7.574 -35.988 -19.391 1 75.85 85 GLU A C 1
ATOM 663 O O . GLU A 1 85 ? -6.514 -36.618 -19.42 1 75.85 85 GLU A O 1
ATOM 668 N N . THR A 1 86 ? -8.566 -36.226 -18.589 1 70.92 86 THR A N 1
ATOM 669 C CA . THR A 1 86 ? -8.651 -37.615 -18.152 1 70.92 86 THR A CA 1
ATOM 670 C C . THR A 1 86 ? -9.291 -38.484 -19.231 1 70.92 86 THR A C 1
ATOM 672 O O . THR A 1 86 ? -10.434 -38.248 -19.629 1 70.92 86 THR A O 1
ATOM 675 N N . LEU A 1 87 ? -8.43 -39.221 -19.86 1 63.73 87 LEU A N 1
ATOM 676 C CA . LEU A 1 87 ? -8.916 -40.197 -20.829 1 63.73 87 LEU A CA 1
ATOM 677 C C . LEU A 1 87 ? -8.888 -41.605 -20.243 1 63.73 87 LEU A C 1
ATOM 679 O O . LEU A 1 87 ? -7.849 -42.061 -19.762 1 63.73 87 LEU A O 1
ATOM 683 N N . ASN A 1 88 ? -10.038 -42.245 -20.397 1 61.3 88 ASN A N 1
ATOM 684 C CA . ASN A 1 88 ? -10.2 -43.602 -19.885 1 61.3 88 ASN A CA 1
ATOM 685 C C . ASN A 1 88 ? -9.744 -43.711 -18.433 1 61.3 88 ASN A C 1
ATOM 687 O O . ASN A 1 88 ? -9.041 -44.654 -18.067 1 61.3 88 ASN A O 1
ATOM 691 N N . GLY A 1 89 ? -9.919 -42.658 -17.649 1 63.4 89 GLY A N 1
ATOM 692 C CA . GLY A 1 89 ? -9.649 -42.698 -16.221 1 63.4 89 GLY A CA 1
ATOM 693 C C . GLY A 1 89 ? -8.235 -42.276 -15.869 1 63.4 89 GLY A C 1
ATOM 694 O O . GLY A 1 89 ? -7.867 -42.239 -14.693 1 63.4 89 GLY A O 1
ATOM 695 N N . GLU A 1 90 ? -7.463 -42.093 -16.923 1 66.48 90 GLU A N 1
ATOM 696 C CA . GLU A 1 90 ? -6.072 -41.737 -16.655 1 66.48 90 GLU A CA 1
ATOM 697 C C . GLU A 1 90 ? -5.765 -40.319 -17.128 1 66.48 90 GLU A C 1
ATOM 699 O O . GLU A 1 90 ? -6.214 -39.904 -18.198 1 66.48 90 GLU A O 1
ATOM 704 N N . LEU A 1 91 ? -5.187 -39.682 -16.273 1 73.5 91 LEU A N 1
ATOM 705 C CA . LEU A 1 91 ? -4.754 -38.332 -16.614 1 73.5 91 LEU A CA 1
ATOM 706 C C . LEU A 1 91 ? -3.666 -38.363 -17.683 1 73.5 91 LEU A C 1
ATOM 708 O O . LEU A 1 91 ? -2.741 -39.175 -17.61 1 73.5 91 LEU A O 1
ATOM 712 N N . GLN A 1 92 ? -3.911 -37.623 -18.721 1 76.89 92 GLN A N 1
ATOM 713 C CA . GLN A 1 92 ? -2.937 -37.532 -19.804 1 76.89 92 GLN A CA 1
ATOM 714 C C . GLN A 1 92 ? -1.883 -36.469 -19.508 1 76.89 92 GLN A C 1
ATOM 716 O O . GLN A 1 92 ? -2.218 -35.318 -19.224 1 76.89 92 GLN A O 1
ATOM 721 N N . TRP A 1 93 ? -0.68 -36.948 -19.47 1 80.22 93 TRP A N 1
ATOM 722 C CA . TRP A 1 93 ? 0.405 -36.024 -19.153 1 80.22 93 TRP A CA 1
ATOM 723 C C . TRP A 1 93 ? 1.153 -35.61 -20.415 1 80.22 93 TRP A C 1
ATOM 725 O O . TRP A 1 93 ? 2.177 -34.927 -20.342 1 80.22 93 TRP A O 1
ATOM 735 N N . TYR A 1 94 ? 0.679 -35.873 -21.554 1 83.34 94 TYR A N 1
ATOM 736 C CA . TYR A 1 94 ? 1.181 -35.446 -22.855 1 83.34 94 TYR A CA 1
ATOM 737 C C . TYR A 1 94 ? 2.676 -35.715 -22.978 1 83.34 94 TYR A C 1
ATOM 739 O O . TYR A 1 94 ? 3.428 -34.865 -23.461 1 83.34 94 TYR A O 1
ATOM 747 N N . LYS A 1 95 ? 3.112 -36.844 -22.455 1 81.28 95 LYS A N 1
ATOM 748 C CA . LYS A 1 95 ? 4.53 -37.193 -22.476 1 81.28 95 LYS A CA 1
ATOM 749 C C . LYS A 1 95 ? 5.076 -37.186 -23.901 1 81.28 95 LYS A C 1
ATOM 751 O O . LYS A 1 95 ? 4.455 -37.736 -24.813 1 81.28 95 LYS A O 1
ATOM 756 N N . GLY A 1 96 ? 6.198 -36.443 -24.072 1 81.08 96 GLY A N 1
ATOM 757 C CA . GLY A 1 96 ? 6.872 -36.442 -25.36 1 81.08 96 GLY A CA 1
ATOM 758 C C . GLY A 1 96 ? 6.371 -35.358 -26.295 1 81.08 96 GLY A C 1
ATOM 759 O O . GLY A 1 96 ? 6.888 -35.198 -27.403 1 81.08 96 GLY A O 1
ATOM 760 N N . THR A 1 97 ? 5.408 -34.677 -25.926 1 83.59 97 THR A N 1
ATOM 761 C CA . THR A 1 97 ? 4.887 -33.599 -26.758 1 83.59 97 THR A CA 1
ATOM 762 C C . THR A 1 97 ? 5.289 -32.239 -26.196 1 83.59 97 THR A C 1
ATOM 764 O O . THR A 1 97 ? 5.928 -32.16 -25.144 1 83.59 97 THR A O 1
ATOM 767 N N . ARG A 1 98 ? 4.928 -31.299 -26.898 1 84.63 98 ARG A N 1
ATOM 768 C CA . ARG A 1 98 ? 5.24 -29.939 -26.472 1 84.63 98 ARG A CA 1
ATOM 769 C C . ARG A 1 98 ? 4.443 -29.558 -25.228 1 84.63 98 ARG A C 1
ATOM 771 O O . ARG A 1 98 ? 4.784 -28.597 -24.536 1 84.63 98 ARG A O 1
ATOM 778 N N . TYR A 1 99 ? 3.412 -30.361 -24.947 1 87.93 99 TYR A N 1
ATOM 779 C CA . TYR A 1 99 ? 2.501 -30.015 -23.862 1 87.93 99 TYR A CA 1
ATOM 780 C C . TYR A 1 99 ? 2.894 -30.725 -22.572 1 87.93 99 TYR A C 1
ATOM 782 O O . TYR A 1 99 ? 2.276 -30.513 -21.526 1 87.93 99 TYR A O 1
ATOM 790 N N . GLU A 1 100 ? 3.926 -31.567 -22.676 1 89.07 100 GLU A N 1
ATOM 791 C CA . GLU A 1 100 ? 4.421 -32.193 -21.454 1 89.07 100 GLU A CA 1
ATOM 792 C C . GLU A 1 100 ? 4.969 -31.152 -20.483 1 89.07 100 GLU A C 1
ATOM 794 O O . GLU A 1 100 ? 5.815 -30.335 -20.853 1 89.07 100 GLU A O 1
ATOM 799 N N . MET A 1 101 ? 4.429 -31.22 -19.328 1 91.78 101 MET A N 1
ATOM 800 C CA . MET A 1 101 ? 4.848 -30.243 -18.327 1 91.78 101 MET A CA 1
ATOM 801 C C . MET A 1 101 ? 6.056 -30.749 -17.545 1 91.78 101 MET A C 1
ATOM 803 O O . MET A 1 101 ? 6.001 -31.816 -16.932 1 91.78 101 MET A O 1
ATOM 807 N N . THR A 1 102 ? 7.17 -30.022 -17.656 1 93.29 102 THR A N 1
ATOM 808 C CA . THR A 1 102 ? 8.367 -30.264 -16.858 1 93.29 102 THR A CA 1
ATOM 809 C C . THR A 1 102 ? 8.442 -29.29 -15.686 1 93.29 102 THR A C 1
ATOM 811 O O . THR A 1 102 ? 7.651 -28.349 -15.602 1 93.29 102 THR A O 1
ATOM 814 N N . GLU A 1 103 ? 9.381 -29.534 -14.78 1 95.58 103 GLU A N 1
ATOM 815 C CA . GLU A 1 103 ? 9.542 -28.639 -13.638 1 95.58 103 GLU A CA 1
ATOM 816 C C . GLU A 1 103 ? 9.82 -27.209 -14.092 1 95.58 103 GLU A C 1
ATOM 818 O O . GLU A 1 103 ? 9.265 -26.257 -13.538 1 95.58 103 GLU A O 1
ATOM 823 N N . GLY A 1 104 ? 10.653 -27.08 -15.106 1 94 104 GLY A N 1
ATOM 824 C CA . GLY A 1 104 ? 10.956 -25.761 -15.639 1 94 104 GLY A CA 1
ATOM 825 C C . GLY A 1 104 ? 9.744 -25.063 -16.228 1 94 104 GLY A C 1
ATOM 826 O O . GLY A 1 104 ? 9.557 -23.861 -16.031 1 94 104 GLY A O 1
ATOM 827 N N . LYS A 1 105 ? 8.926 -25.802 -16.948 1 93.04 105 LYS A N 1
ATOM 828 C CA . LYS A 1 105 ? 7.721 -25.235 -17.547 1 93.04 105 LYS A CA 1
ATOM 829 C C . LYS A 1 105 ? 6.72 -24.814 -16.474 1 93.04 105 LYS A C 1
ATOM 831 O O . LYS A 1 105 ? 6.079 -23.768 -16.592 1 93.04 105 LYS A O 1
ATOM 836 N N . TRP A 1 106 ? 6.579 -25.634 -15.479 1 94.98 106 TRP A N 1
ATOM 837 C CA . TRP A 1 106 ? 5.696 -25.289 -14.369 1 94.98 106 TRP A CA 1
ATOM 838 C C . TRP A 1 106 ? 6.15 -24 -13.693 1 94.98 106 TRP A C 1
ATOM 840 O O . TRP A 1 106 ? 5.336 -23.114 -13.422 1 94.98 106 TRP A O 1
ATOM 850 N N . LEU A 1 107 ? 7.433 -23.884 -13.423 1 95.92 107 LEU A N 1
ATOM 851 C CA . LEU A 1 107 ? 7.939 -22.679 -12.775 1 95.92 107 LEU A CA 1
ATOM 852 C C . LEU A 1 107 ? 7.714 -21.453 -13.654 1 95.92 107 LEU A C 1
ATOM 854 O O . LEU A 1 107 ? 7.398 -20.373 -13.151 1 95.92 107 LEU A O 1
ATOM 858 N N . THR A 1 108 ? 7.906 -21.644 -14.946 1 93.81 108 THR A N 1
ATOM 859 C CA . THR A 1 108 ? 7.615 -20.55 -15.866 1 93.81 108 THR A CA 1
ATOM 860 C C . THR A 1 108 ? 6.168 -20.09 -15.719 1 93.81 108 THR A C 1
ATOM 862 O O . THR A 1 108 ? 5.898 -18.891 -15.625 1 93.81 108 THR A O 1
ATOM 865 N N . ARG A 1 109 ? 5.264 -21.007 -15.72 1 93.86 109 ARG A N 1
ATOM 866 C CA . ARG A 1 109 ? 3.842 -20.701 -15.595 1 93.86 109 ARG A CA 1
ATOM 867 C C . ARG A 1 109 ? 3.546 -20.006 -14.271 1 93.86 109 ARG A C 1
ATOM 869 O O . ARG A 1 109 ? 2.808 -19.019 -14.233 1 93.86 109 ARG A O 1
ATOM 876 N N . CYS A 1 110 ? 4.142 -20.467 -13.167 1 95.35 110 CYS A N 1
ATOM 877 C CA . CYS A 1 110 ? 3.926 -19.883 -11.848 1 95.35 110 CYS A CA 1
ATOM 878 C C . CYS A 1 110 ? 4.437 -18.448 -11.797 1 95.35 110 CYS A C 1
ATOM 880 O O . CYS A 1 110 ? 3.734 -17.55 -11.332 1 95.35 110 CYS A O 1
ATOM 882 N N . ILE A 1 111 ? 5.612 -18.252 -12.318 1 94.76 111 ILE A N 1
ATOM 883 C CA . ILE A 1 111 ? 6.235 -16.933 -12.282 1 94.76 111 ILE A CA 1
ATOM 884 C C . ILE A 1 111 ? 5.407 -15.949 -13.104 1 94.76 111 ILE A C 1
ATOM 886 O O . ILE A 1 111 ? 5.162 -14.82 -12.671 1 94.76 111 ILE A O 1
ATOM 890 N N . PHE A 1 112 ? 4.977 -16.367 -14.273 1 92.12 112 PHE A N 1
ATOM 891 C CA . PHE A 1 112 ? 4.161 -15.511 -15.125 1 92.12 112 PHE A CA 1
ATOM 892 C C . PHE A 1 112 ? 2.847 -15.158 -14.438 1 92.12 112 PHE A C 1
ATOM 894 O O . PHE A 1 112 ? 2.466 -13.987 -14.38 1 92.12 112 PHE A O 1
ATOM 901 N N . LEU A 1 113 ? 2.185 -16.103 -13.924 1 93.27 113 LEU A N 1
ATOM 902 C CA . LEU A 1 113 ? 0.904 -15.92 -13.249 1 93.27 113 LEU A CA 1
ATOM 903 C C . LEU A 1 113 ? 1.038 -14.946 -12.084 1 93.27 113 LEU A C 1
ATOM 905 O O . LEU A 1 113 ? 0.255 -14 -11.966 1 93.27 113 LEU A O 1
ATOM 909 N N . GLU A 1 114 ? 2.014 -15.131 -11.214 1 95.32 114 GLU A N 1
ATOM 910 C CA . GLU A 1 114 ? 2.205 -14.287 -10.038 1 95.32 114 GLU A CA 1
ATOM 911 C C . GLU A 1 114 ? 2.591 -12.865 -10.436 1 95.32 114 GLU A C 1
ATOM 913 O O . GLU A 1 114 ? 2.226 -11.904 -9.756 1 95.32 114 GLU A O 1
ATOM 918 N N . SER A 1 115 ? 3.339 -12.709 -11.569 1 93.73 115 SER A N 1
ATOM 919 C CA . SER A 1 115 ? 3.737 -11.387 -12.041 1 93.73 115 SER A CA 1
ATOM 920 C C . SER A 1 115 ? 2.523 -10.551 -12.432 1 93.73 115 SER A C 1
ATOM 922 O O . SER A 1 115 ? 2.503 -9.337 -12.218 1 93.73 115 SER A O 1
ATOM 924 N N . ILE A 1 116 ? 1.543 -11.2 -12.947 1 93.4 116 ILE A N 1
ATOM 925 C CA . ILE A 1 116 ? 0.332 -10.506 -13.373 1 93.4 116 ILE A CA 1
ATOM 926 C C . ILE A 1 116 ? -0.6 -10.316 -12.179 1 93.4 116 ILE A C 1
ATOM 928 O O . ILE A 1 116 ? -1.167 -9.237 -11.991 1 93.4 116 ILE A O 1
ATOM 932 N N . ALA A 1 117 ? -0.711 -11.342 -11.319 1 95.72 117 ALA A N 1
ATOM 933 C CA . ALA A 1 117 ? -1.663 -11.348 -10.211 1 95.72 117 ALA A CA 1
ATOM 934 C C . ALA A 1 117 ? -1.276 -10.321 -9.15 1 95.72 117 ALA A C 1
ATOM 936 O O . ALA A 1 117 ? -2.111 -9.91 -8.341 1 95.72 117 ALA A O 1
ATOM 937 N N . GLY A 1 118 ? -0.06 -9.884 -9.129 1 96 118 GLY A N 1
ATOM 938 C CA . GLY A 1 118 ? 0.406 -8.916 -8.149 1 96 118 GLY A CA 1
ATOM 939 C C . GLY A 1 118 ? -0.001 -7.492 -8.478 1 96 118 GLY A C 1
ATOM 940 O O . GLY A 1 118 ? 0.158 -6.589 -7.654 1 96 118 GLY A O 1
ATOM 941 N N . VAL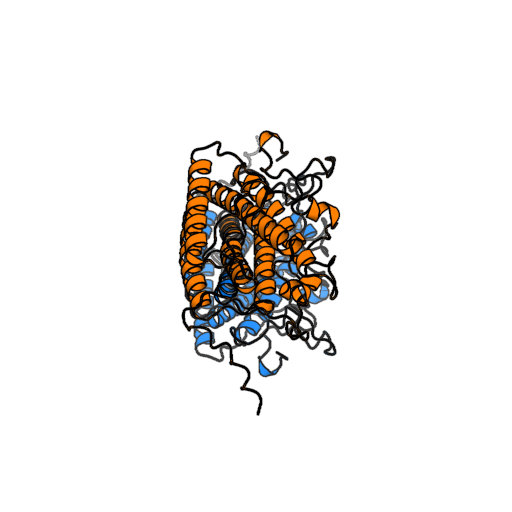 A 1 119 ? -0.598 -7.26 -9.62 1 97.36 119 VAL A N 1
ATOM 942 C CA . VAL A 1 119 ? -0.885 -5.914 -10.107 1 97.36 119 VAL A CA 1
ATOM 943 C C . VAL A 1 119 ? -2.216 -5.431 -9.537 1 97.36 119 VAL A C 1
ATOM 945 O O . VAL A 1 119 ? -2.302 -4.328 -8.991 1 97.36 119 VAL A O 1
ATOM 948 N N . PRO A 1 120 ? -3.295 -6.227 -9.511 1 98.28 120 PRO A N 1
ATOM 949 C CA . PRO A 1 120 ? -4.638 -5.724 -9.213 1 98.28 120 PRO A CA 1
ATOM 950 C C . PRO A 1 120 ? -4.761 -5.173 -7.794 1 98.28 120 PRO A C 1
ATOM 952 O O . PRO A 1 120 ? -5.29 -4.077 -7.597 1 98.28 120 PRO A O 1
ATOM 955 N N . GLY A 1 121 ? -4.275 -5.957 -6.791 1 98 121 GLY A N 1
ATOM 956 C CA . GLY A 1 121 ? -4.391 -5.486 -5.42 1 98 121 GLY A CA 1
ATOM 957 C C . GLY A 1 121 ? -3.755 -4.126 -5.201 1 98 121 GLY A C 1
ATOM 958 O O . GLY A 1 121 ? -4.322 -3.272 -4.517 1 98 121 GLY A O 1
ATOM 959 N N . MET A 1 122 ? -2.638 -3.898 -5.791 1 97.64 122 MET A N 1
ATOM 960 C CA . MET A 1 122 ? -1.922 -2.636 -5.625 1 97.64 122 MET A CA 1
ATOM 961 C C . MET A 1 122 ? -2.634 -1.505 -6.359 1 97.64 122 MET A C 1
ATOM 963 O O . MET A 1 122 ? -2.731 -0.39 -5.845 1 97.64 122 MET A O 1
ATOM 967 N N . VAL A 1 123 ? -3.109 -1.79 -7.556 1 97.94 123 VAL A N 1
ATOM 968 C CA . VAL A 1 123 ? -3.844 -0.783 -8.314 1 97.94 123 VAL A CA 1
ATOM 969 C C . VAL A 1 123 ? -5.093 -0.364 -7.542 1 97.94 123 VAL A C 1
ATOM 971 O O . VAL A 1 123 ? -5.358 0.83 -7.378 1 97.94 123 VAL A O 1
ATOM 974 N N . GLY A 1 124 ? -5.824 -1.357 -7.074 1 97.48 124 GLY A N 1
ATOM 975 C CA . GLY A 1 124 ? -7.019 -1.05 -6.304 1 97.48 124 GLY A CA 1
ATOM 976 C C . GLY A 1 124 ? -6.731 -0.244 -5.051 1 97.48 124 GLY A C 1
ATOM 977 O O . GLY A 1 124 ? -7.397 0.759 -4.785 1 97.48 124 GLY A O 1
ATOM 978 N N . GLY A 1 125 ? -5.725 -0.709 -4.248 1 96.45 125 GLY A N 1
ATOM 979 C CA . GLY A 1 125 ? -5.345 0.019 -3.047 1 96.45 125 GLY A CA 1
ATOM 980 C C . GLY A 1 125 ? -4.903 1.443 -3.328 1 96.45 125 GLY A C 1
ATOM 981 O O . GLY A 1 125 ? -5.274 2.368 -2.602 1 96.45 125 GLY A O 1
ATOM 982 N N . PHE A 1 126 ? -4.119 1.646 -4.386 1 97.08 126 PHE A N 1
ATOM 983 C CA . PHE A 1 126 ? -3.601 2.944 -4.8 1 97.08 126 PHE A CA 1
ATOM 984 C C . PHE A 1 126 ? -4.738 3.891 -5.163 1 97.08 126 PHE A C 1
ATOM 986 O O . PHE A 1 126 ? -4.814 5.007 -4.644 1 97.08 126 PHE A O 1
ATOM 993 N N . LEU A 1 127 ? -5.659 3.478 -5.968 1 96.21 127 LEU A N 1
ATOM 994 C CA . LEU A 1 127 ? -6.731 4.336 -6.46 1 96.21 127 LEU A CA 1
ATOM 995 C C . LEU A 1 127 ? -7.736 4.639 -5.353 1 96.21 127 LEU A C 1
ATOM 997 O O . LEU A 1 127 ? -8.278 5.744 -5.286 1 96.21 127 LEU A O 1
ATOM 1001 N N . ARG A 1 128 ? -7.971 3.68 -4.512 1 94.92 128 ARG A N 1
ATOM 1002 C CA . ARG A 1 128 ? -8.877 3.923 -3.394 1 94.92 128 ARG A CA 1
ATOM 1003 C C . ARG A 1 128 ? -8.262 4.894 -2.391 1 94.92 128 ARG A C 1
ATOM 1005 O O . ARG A 1 128 ? -8.971 5.693 -1.778 1 94.92 128 ARG A O 1
ATOM 1012 N N . HIS A 1 129 ? -6.959 4.749 -2.195 1 94.56 129 HIS A N 1
ATOM 1013 C CA . HIS A 1 129 ? -6.265 5.707 -1.342 1 94.56 129 HIS A CA 1
ATOM 1014 C C . HIS A 1 129 ? -6.416 7.128 -1.875 1 94.56 129 HIS A C 1
ATOM 1016 O O . HIS A 1 129 ? -6.79 8.038 -1.131 1 94.56 129 HIS A O 1
ATOM 1022 N N . LEU A 1 130 ? -6.152 7.329 -3.144 1 93.95 130 LEU A N 1
ATOM 1023 C CA . LEU A 1 130 ? -6.266 8.653 -3.746 1 93.95 130 LEU A CA 1
ATOM 1024 C C . LEU A 1 130 ? -7.702 9.16 -3.675 1 93.95 130 LEU A C 1
ATOM 1026 O O . LEU A 1 130 ? -7.934 10.353 -3.468 1 93.95 130 LEU A O 1
ATOM 1030 N N . SER A 1 131 ? -8.602 8.231 -3.848 1 91.38 131 SER A N 1
ATOM 1031 C CA . SER A 1 131 ? -10.008 8.606 -3.739 1 91.38 131 SER A CA 1
ATOM 1032 C C . SER A 1 131 ? -10.352 9.057 -2.324 1 91.38 131 SER A C 1
ATOM 1034 O O . SER A 1 131 ? -11.082 10.033 -2.137 1 91.38 131 SER A O 1
ATOM 1036 N N . SER A 1 132 ? -9.855 8.304 -1.387 1 89.7 132 SER A N 1
ATOM 1037 C CA . SER A 1 132 ? -10.076 8.664 0.01 1 89.7 132 SER A CA 1
ATOM 1038 C C . SER A 1 132 ? -9.544 10.061 0.311 1 89.7 132 SER A C 1
ATOM 1040 O O . SER A 1 132 ? -10.205 10.851 0.988 1 89.7 132 SER A O 1
ATOM 1042 N N . LEU A 1 133 ? -8.392 10.415 -0.177 1 90.73 133 LEU A N 1
ATOM 1043 C CA . LEU A 1 133 ? -7.81 11.739 0.013 1 90.73 133 LEU A CA 1
ATOM 1044 C C . LEU A 1 133 ? -8.663 12.809 -0.66 1 90.73 133 LEU A C 1
ATOM 1046 O O . LEU A 1 133 ? -9.003 13.819 -0.04 1 90.73 133 LEU A O 1
ATOM 1050 N N . ARG A 1 134 ? -9.045 12.492 -1.884 1 86.37 134 ARG A N 1
ATOM 1051 C CA . ARG A 1 134 ? -9.738 13.478 -2.707 1 86.37 134 ARG A CA 1
ATOM 1052 C C . ARG A 1 134 ? -11.127 13.775 -2.153 1 86.37 134 ARG A C 1
ATOM 1054 O O . ARG A 1 134 ? -11.588 14.917 -2.197 1 86.37 134 ARG A O 1
ATOM 1061 N N . LEU A 1 135 ? -11.761 12.757 -1.641 1 83.93 135 LEU A N 1
ATOM 1062 C CA . LEU A 1 135 ? -13.136 12.911 -1.178 1 83.93 135 LEU A CA 1
ATOM 1063 C C . LEU A 1 135 ? -13.178 13.168 0.324 1 83.93 135 LEU A C 1
ATOM 1065 O O . LEU A 1 135 ? -14.249 13.402 0.888 1 83.93 135 LEU A O 1
ATOM 1069 N N . LEU A 1 136 ? -11.978 13.14 0.927 1 84.87 136 LEU A N 1
ATOM 1070 C CA . LEU A 1 136 ? -11.846 13.382 2.36 1 84.87 136 LEU A CA 1
ATOM 1071 C C . LEU A 1 136 ? -12.77 12.464 3.153 1 84.87 136 LEU A C 1
ATOM 1073 O O . LEU A 1 136 ? -13.521 12.926 4.015 1 84.87 136 LEU A O 1
ATOM 1077 N N . LYS A 1 137 ? -12.744 11.173 2.767 1 82.3 137 LYS A N 1
ATOM 1078 C CA . LYS A 1 137 ? -13.595 10.171 3.402 1 82.3 137 LYS A CA 1
ATOM 1079 C C . LYS A 1 137 ? -12.796 8.924 3.769 1 82.3 137 LYS A C 1
ATOM 1081 O O . LYS A 1 137 ? -11.749 8.655 3.177 1 82.3 137 LYS A O 1
ATOM 1086 N N . ARG A 1 138 ? -13.299 8.239 4.715 1 80.73 138 ARG A N 1
ATOM 1087 C CA . ARG A 1 138 ? -12.729 6.943 5.07 1 80.73 138 ARG A CA 1
ATOM 1088 C C . ARG A 1 138 ? -12.93 5.931 3.947 1 80.73 138 ARG A C 1
ATOM 1090 O O . ARG A 1 138 ? -13.889 6.03 3.179 1 80.73 138 ARG A O 1
ATOM 1097 N N . ASP A 1 139 ? -12.078 4.986 3.845 1 83.85 139 ASP A N 1
ATOM 1098 C CA . ASP A 1 139 ? -12.155 4.014 2.759 1 83.85 139 ASP A CA 1
ATOM 1099 C C . ASP A 1 139 ? -12.878 2.746 3.206 1 83.85 139 ASP A C 1
ATOM 1101 O O . ASP A 1 139 ? -13.062 1.818 2.416 1 83.85 139 ASP A O 1
ATOM 1105 N N . LYS A 1 140 ? -13.297 2.629 4.397 1 85.45 140 LYS A N 1
ATOM 1106 C CA . LYS A 1 140 ? -14.068 1.53 4.972 1 85.45 140 LYS A CA 1
ATOM 1107 C C . LYS A 1 140 ? -13.29 0.219 4.907 1 85.45 140 LYS A C 1
ATOM 1109 O O . LYS A 1 140 ? -13.837 -0.814 4.516 1 85.45 140 LYS A O 1
ATOM 1114 N N . ALA A 1 141 ? -11.915 0.262 4.942 1 86.12 141 ALA A N 1
ATOM 1115 C CA . ALA A 1 141 ? -10.964 -0.828 5.142 1 86.12 141 ALA A CA 1
ATOM 1116 C C . ALA A 1 141 ? -10.705 -1.576 3.837 1 86.12 141 ALA A C 1
ATOM 1118 O O . ALA A 1 141 ? -10.172 -2.689 3.847 1 86.12 141 ALA A O 1
ATOM 1119 N N . TRP A 1 142 ? -11.087 -1.004 2.725 1 91.54 142 TRP A N 1
ATOM 1120 C CA . TRP A 1 142 ? -10.831 -1.615 1.425 1 91.54 142 TRP A CA 1
ATOM 1121 C C . TRP A 1 142 ? -9.339 -1.616 1.108 1 91.54 142 TRP A C 1
ATOM 1123 O O . TRP A 1 142 ? -8.797 -2.623 0.647 1 91.54 142 TRP A O 1
ATOM 1133 N N . ILE A 1 143 ? -8.655 -0.561 1.418 1 93.49 143 ILE A N 1
ATOM 1134 C CA . ILE A 1 143 ? -7.258 -0.363 1.048 1 93.49 143 ILE A CA 1
ATOM 1135 C C . ILE A 1 143 ? -6.393 -1.436 1.706 1 93.49 143 ILE A C 1
ATOM 1137 O O . ILE A 1 143 ? -5.546 -2.047 1.05 1 93.49 143 ILE A O 1
ATOM 1141 N N . GLU A 1 144 ? -6.658 -1.695 2.934 1 91.95 144 GLU A N 1
ATOM 1142 C CA . GLU A 1 144 ? -5.849 -2.65 3.685 1 91.95 144 GLU A CA 1
ATOM 1143 C C . GLU A 1 144 ? -5.927 -4.044 3.069 1 91.95 144 GLU A C 1
ATOM 1145 O O . GLU A 1 144 ? -4.901 -4.698 2.871 1 91.95 144 GLU A O 1
ATOM 1150 N N . THR A 1 145 ? -7.118 -4.483 2.757 1 94.19 145 THR A N 1
ATOM 1151 C CA . THR A 1 145 ? -7.31 -5.804 2.168 1 94.19 145 THR A CA 1
ATOM 1152 C C . THR A 1 145 ? -6.617 -5.896 0.811 1 94.19 145 THR A C 1
ATOM 1154 O O . THR A 1 145 ? -5.965 -6.898 0.508 1 94.19 145 THR A O 1
ATOM 1157 N N . LEU A 1 146 ? -6.732 -4.869 0.055 1 96.63 146 LEU A N 1
ATOM 1158 C CA . LEU A 1 146 ? -6.156 -4.87 -1.285 1 96.63 146 LEU A CA 1
ATOM 1159 C C . LEU A 1 146 ? -4.633 -4.819 -1.222 1 96.63 146 LEU A C 1
ATOM 1161 O O . LEU A 1 146 ? -3.953 -5.522 -1.973 1 96.63 146 LEU A O 1
ATOM 1165 N N . LEU A 1 147 ? -4.078 -4.064 -0.314 1 95.5 147 LEU A N 1
ATOM 1166 C CA . LEU A 1 147 ? -2.629 -4.001 -0.153 1 95.5 147 LEU A CA 1
ATOM 1167 C C . LEU A 1 147 ? -2.088 -5.313 0.405 1 95.5 147 LEU A C 1
ATOM 1169 O O . LEU A 1 147 ? -0.996 -5.747 0.031 1 95.5 147 LEU A O 1
ATOM 1173 N N . ASP A 1 148 ? -2.834 -5.896 1.283 1 94.56 148 ASP A N 1
ATOM 1174 C CA . ASP A 1 148 ? -2.453 -7.196 1.826 1 94.56 148 ASP A CA 1
ATOM 1175 C C . ASP A 1 148 ? -2.379 -8.251 0.725 1 94.56 148 ASP A C 1
ATOM 1177 O O . ASP A 1 148 ? -1.426 -9.031 0.668 1 94.56 148 ASP A O 1
ATOM 1181 N N . GLU A 1 149 ? -3.386 -8.271 -0.109 1 96.63 149 GLU A N 1
ATOM 1182 C CA . GLU A 1 149 ? -3.385 -9.198 -1.237 1 96.63 149 GLU A CA 1
ATOM 1183 C C . GLU A 1 149 ? -2.206 -8.933 -2.169 1 96.63 149 GLU A C 1
ATOM 1185 O O . GLU A 1 149 ? -1.563 -9.87 -2.646 1 96.63 149 GLU A O 1
ATOM 1190 N N . ALA A 1 150 ? -1.968 -7.668 -2.442 1 96.56 150 ALA A N 1
ATOM 1191 C CA . ALA A 1 150 ? -0.836 -7.311 -3.294 1 96.56 150 ALA A CA 1
ATOM 1192 C C . ALA A 1 150 ? 0.478 -7.803 -2.694 1 96.56 150 ALA A C 1
ATOM 1194 O O . ALA A 1 150 ? 1.345 -8.307 -3.412 1 96.56 150 ALA A O 1
ATOM 1195 N N . TYR A 1 151 ? 0.625 -7.636 -1.419 1 94.12 151 TYR A N 1
ATOM 1196 C CA . TYR A 1 151 ? 1.817 -8.104 -0.722 1 94.12 151 TYR A CA 1
ATOM 1197 C C . TYR A 1 151 ? 1.955 -9.618 -0.832 1 94.12 151 TYR A C 1
ATOM 1199 O O . TYR A 1 151 ? 3.042 -10.129 -1.114 1 94.12 151 TYR A O 1
ATOM 1207 N N . ASN A 1 152 ? 0.851 -10.278 -0.603 1 96.5 152 ASN A N 1
ATOM 1208 C CA . ASN A 1 152 ? 0.84 -11.735 -0.696 1 96.5 152 ASN A CA 1
ATOM 1209 C C . ASN A 1 152 ? 1.259 -12.211 -2.083 1 96.5 152 ASN A C 1
ATOM 1211 O O . ASN A 1 152 ? 2.085 -13.117 -2.21 1 96.5 152 ASN A O 1
ATOM 1215 N N . GLU A 1 153 ? 0.715 -11.6 -3.059 1 96.58 153 GLU A N 1
ATOM 1216 C CA . GLU A 1 153 ? 1.05 -11.961 -4.434 1 96.58 153 GLU A CA 1
ATOM 1217 C C . GLU A 1 153 ? 2.525 -11.706 -4.727 1 96.58 153 GLU A C 1
ATOM 1219 O O . GLU A 1 153 ? 3.157 -12.466 -5.464 1 96.58 153 GLU A O 1
ATOM 1224 N N . ARG A 1 154 ? 2.992 -10.668 -4.206 1 94.49 154 ARG A N 1
ATOM 1225 C CA . ARG A 1 154 ? 4.414 -10.383 -4.367 1 94.49 154 ARG A CA 1
ATOM 1226 C C . ARG A 1 154 ? 5.267 -11.447 -3.685 1 94.49 154 ARG A C 1
ATOM 1228 O O . ARG A 1 154 ? 6.318 -11.832 -4.201 1 94.49 154 ARG A O 1
ATOM 1235 N N . MET A 1 155 ? 4.87 -11.936 -2.553 1 94.53 155 MET A N 1
ATOM 1236 C CA . MET A 1 155 ? 5.586 -13.005 -1.863 1 94.53 155 MET A CA 1
ATOM 1237 C C . MET A 1 155 ? 5.581 -14.286 -2.69 1 94.53 155 MET A C 1
ATOM 1239 O O . MET A 1 155 ? 6.574 -15.014 -2.721 1 94.53 155 MET A O 1
ATOM 1243 N N . HIS A 1 156 ? 4.402 -14.543 -3.36 1 97.22 156 HIS A N 1
ATOM 1244 C CA . HIS A 1 156 ? 4.376 -15.668 -4.288 1 97.22 156 HIS A CA 1
ATOM 1245 C C . HIS A 1 156 ? 5.463 -15.532 -5.35 1 97.22 156 HIS A C 1
ATOM 1247 O O . HIS A 1 156 ? 6.258 -16.452 -5.551 1 97.22 156 HIS A O 1
ATOM 1253 N N . LEU A 1 157 ? 5.537 -14.438 -5.924 1 95.41 157 LEU A N 1
ATOM 1254 C CA . LEU A 1 157 ? 6.465 -14.194 -7.023 1 95.41 157 LEU A CA 1
ATOM 1255 C C . LEU A 1 157 ? 7.91 -14.303 -6.549 1 95.41 157 LEU A C 1
ATOM 1257 O O . LEU A 1 157 ? 8.72 -14.997 -7.168 1 95.41 157 LEU A O 1
ATOM 1261 N N . LEU A 1 158 ? 8.252 -13.644 -5.465 1 92.84 158 LEU A N 1
ATOM 1262 C CA . LEU A 1 158 ? 9.618 -13.633 -4.952 1 92.84 158 LEU A CA 1
ATOM 1263 C C . LEU A 1 158 ? 10.062 -15.037 -4.555 1 92.84 158 LEU A C 1
ATOM 1265 O O . LEU A 1 158 ? 11.235 -15.386 -4.702 1 92.84 158 LEU A O 1
ATOM 1269 N N . THR A 1 159 ? 9.139 -15.795 -4.059 1 94.76 159 THR A N 1
ATOM 1270 C CA . THR A 1 159 ? 9.442 -17.18 -3.716 1 94.76 159 THR A CA 1
ATOM 1271 C C . THR A 1 159 ? 9.766 -17.989 -4.968 1 94.76 159 THR A C 1
ATOM 1273 O O . THR A 1 159 ? 10.794 -18.669 -5.026 1 94.76 159 THR A O 1
ATOM 1276 N N . PHE A 1 160 ? 8.957 -17.884 -5.97 1 96.28 160 PHE A N 1
ATOM 1277 C CA . PHE A 1 160 ? 9.149 -18.674 -7.18 1 96.28 160 PHE A CA 1
ATOM 1278 C C . PHE A 1 160 ? 10.402 -18.228 -7.925 1 96.28 160 PHE A C 1
ATOM 1280 O O . PHE A 1 160 ? 11.082 -19.044 -8.551 1 96.28 160 PHE A O 1
ATOM 1287 N N . ILE A 1 161 ? 10.766 -16.999 -7.812 1 93.81 161 ILE A N 1
ATOM 1288 C CA . ILE A 1 161 ? 11.96 -16.501 -8.486 1 93.81 161 ILE A CA 1
ATOM 1289 C C . ILE A 1 161 ? 13.207 -17.077 -7.819 1 93.81 161 ILE A C 1
ATOM 1291 O O . ILE A 1 161 ? 14.229 -17.287 -8.476 1 93.81 161 ILE A O 1
ATOM 1295 N N . LYS A 1 162 ? 13.122 -17.38 -6.58 1 93.62 162 LYS A N 1
ATOM 1296 C CA . LYS A 1 162 ? 14.234 -18.008 -5.871 1 93.62 162 LYS A CA 1
ATOM 1297 C C . LYS A 1 162 ? 14.349 -19.487 -6.23 1 93.62 162 LYS A C 1
ATOM 1299 O O . LYS A 1 162 ? 15.398 -20.101 -6.026 1 93.62 162 LYS A O 1
ATOM 1304 N N . LEU A 1 163 ? 13.278 -20.008 -6.768 1 95.45 163 LEU A N 1
ATOM 1305 C CA . LEU A 1 163 ? 13.242 -21.424 -7.116 1 95.45 163 LEU A CA 1
ATOM 1306 C C . LEU A 1 163 ? 13.484 -21.624 -8.608 1 95.45 163 LEU A C 1
ATOM 1308 O O . LEU A 1 163 ? 13.757 -22.741 -9.053 1 95.45 163 LEU A O 1
ATOM 1312 N N . GLY A 1 164 ? 13.281 -20.537 -9.299 1 93.5 164 GLY A N 1
ATOM 1313 C CA . GLY A 1 164 ? 13.421 -20.613 -10.744 1 93.5 164 GLY A CA 1
ATOM 1314 C C . GLY A 1 164 ? 14.055 -19.374 -11.348 1 93.5 164 GLY A C 1
ATOM 1315 O O . GLY A 1 164 ? 13.746 -18.252 -10.943 1 93.5 164 GLY A O 1
ATOM 1316 N N . ASP A 1 165 ? 14.903 -19.604 -12.229 1 91.35 165 ASP A N 1
ATOM 1317 C CA . ASP A 1 165 ? 15.546 -18.513 -12.954 1 91.35 165 ASP A CA 1
ATOM 1318 C C . ASP A 1 165 ? 15.046 -18.439 -14.395 1 91.35 165 ASP A C 1
ATOM 1320 O O . ASP A 1 165 ? 15.572 -19.123 -15.275 1 91.35 165 ASP A O 1
ATOM 1324 N N . PRO A 1 166 ? 14.107 -17.605 -14.601 1 91.58 166 PRO A N 1
ATOM 1325 C CA . PRO A 1 166 ? 13.559 -17.505 -15.955 1 91.58 166 PRO A CA 1
ATOM 1326 C C . PRO A 1 166 ? 14.581 -16.995 -16.969 1 91.58 166 PRO A C 1
ATOM 1328 O O . PRO A 1 166 ? 15.471 -16.218 -16.615 1 91.58 166 PRO A O 1
ATOM 1331 N N . SER A 1 167 ? 14.426 -17.403 -18.21 1 90.1 167 SER A N 1
ATOM 1332 C CA . SER A 1 167 ? 15.299 -16.935 -19.282 1 90.1 167 SER A CA 1
ATOM 1333 C C . SER A 1 167 ? 15.045 -15.465 -19.6 1 90.1 167 SER A C 1
ATOM 1335 O O . SER A 1 167 ? 14.034 -14.899 -19.179 1 90.1 167 SER A O 1
ATOM 1337 N N . TRP A 1 168 ? 15.994 -14.87 -20.231 1 89.57 168 TRP A N 1
ATOM 1338 C CA . TRP A 1 168 ? 15.845 -13.474 -20.631 1 89.57 168 TRP A CA 1
ATOM 1339 C C . TRP A 1 168 ? 14.611 -13.287 -21.507 1 89.57 168 TRP A C 1
ATOM 1341 O O . TRP A 1 168 ? 13.932 -12.261 -21.423 1 89.57 168 TRP A O 1
ATOM 1351 N N . PHE A 1 169 ? 14.354 -14.264 -22.341 1 89.19 169 PHE A N 1
ATOM 1352 C CA . PHE A 1 169 ? 13.189 -14.202 -23.216 1 89.19 169 PHE A CA 1
ATOM 1353 C C . PHE A 1 169 ? 11.9 -14.237 -22.404 1 89.19 169 PHE A C 1
ATOM 1355 O O . PHE A 1 169 ? 10.989 -13.441 -22.642 1 89.19 169 PHE A O 1
ATOM 1362 N N . THR A 1 170 ? 11.835 -15.149 -21.463 1 88.23 170 THR A N 1
ATOM 1363 C CA . THR A 1 170 ? 10.678 -15.231 -20.577 1 88.23 170 THR A CA 1
ATOM 1364 C C . THR A 1 170 ? 10.494 -13.927 -19.806 1 88.23 170 THR A C 1
ATOM 1366 O O . THR A 1 170 ? 9.376 -13.42 -19.693 1 88.23 170 THR A O 1
ATOM 1369 N N . ARG A 1 171 ? 11.542 -13.371 -19.362 1 91.49 171 ARG A N 1
ATOM 1370 C CA . ARG A 1 171 ? 11.491 -12.111 -18.626 1 91.49 171 ARG A CA 1
ATOM 1371 C C . ARG A 1 171 ? 10.93 -10.992 -19.497 1 91.49 171 ARG A C 1
ATOM 1373 O O . ARG A 1 171 ? 10.185 -10.137 -19.013 1 91.49 171 ARG A O 1
ATOM 1380 N N . SER A 1 172 ? 11.314 -10.98 -20.766 1 91.94 172 SER A N 1
ATOM 1381 C CA . SER A 1 172 ? 10.823 -9.956 -21.682 1 91.94 172 SER A CA 1
ATOM 1382 C C . SER A 1 172 ? 9.317 -10.077 -21.89 1 91.94 172 SER A C 1
ATOM 1384 O O . SER A 1 172 ? 8.609 -9.069 -21.946 1 91.94 172 SER A O 1
ATOM 1386 N N . ILE A 1 173 ? 8.858 -11.29 -21.975 1 88.97 173 ILE A N 1
ATOM 1387 C CA . ILE A 1 173 ? 7.43 -11.522 -22.165 1 88.97 173 ILE A CA 1
ATOM 1388 C C . ILE A 1 173 ? 6.664 -11.063 -20.927 1 88.97 173 ILE A C 1
ATOM 1390 O O . ILE A 1 173 ? 5.618 -10.419 -21.04 1 88.97 173 ILE A O 1
ATOM 1394 N N . ILE A 1 174 ? 7.185 -11.399 -19.812 1 89.55 174 ILE A N 1
ATOM 1395 C CA . ILE A 1 174 ? 6.572 -10.99 -18.554 1 89.55 174 ILE A CA 1
ATOM 1396 C C . ILE A 1 174 ? 6.534 -9.466 -18.469 1 89.55 174 ILE A C 1
ATOM 1398 O O . ILE A 1 174 ? 5.513 -8.883 -18.098 1 89.55 174 ILE A O 1
ATOM 1402 N N . TYR A 1 175 ? 7.6 -8.849 -18.892 1 91.27 175 TYR A N 1
ATOM 1403 C CA . TYR A 1 175 ? 7.715 -7.395 -18.852 1 91.27 175 TYR A CA 1
ATOM 1404 C C . TYR A 1 175 ? 6.64 -6.739 -19.711 1 91.27 175 TYR A C 1
ATOM 1406 O O . TYR A 1 175 ? 5.945 -5.827 -19.257 1 91.27 175 TYR A O 1
ATOM 1414 N N . VAL A 1 176 ? 6.465 -7.177 -20.895 1 91.16 176 VAL A N 1
ATOM 1415 C CA . VAL A 1 176 ? 5.497 -6.612 -21.829 1 91.16 176 VAL A CA 1
ATOM 1416 C C . VAL A 1 176 ? 4.079 -6.935 -21.362 1 91.16 176 VAL A C 1
ATOM 1418 O O . VAL A 1 176 ? 3.21 -6.06 -21.345 1 91.16 176 VAL A O 1
ATOM 1421 N N . GLY A 1 177 ? 3.868 -8.212 -21.006 1 91 177 GLY A N 1
ATOM 1422 C CA . GLY A 1 177 ? 2.554 -8.604 -20.522 1 91 177 GLY A CA 1
ATOM 1423 C C . GLY A 1 177 ? 2.102 -7.809 -19.312 1 91 177 GLY A C 1
ATOM 1424 O O . GLY A 1 177 ? 0.96 -7.347 -19.257 1 91 177 GLY A O 1
ATOM 1425 N N . GLN A 1 178 ? 2.967 -7.601 -18.4 1 92.25 178 GLN A N 1
ATOM 1426 C CA . GLN A 1 178 ? 2.66 -6.83 -17.2 1 92.25 178 GLN A CA 1
ATOM 1427 C C . GLN A 1 178 ? 2.382 -5.369 -17.541 1 92.25 178 GLN A C 1
ATOM 1429 O O . GLN A 1 178 ? 1.482 -4.752 -16.967 1 92.25 178 GLN A O 1
ATOM 1434 N N . GLY A 1 179 ? 3.189 -4.779 -18.397 1 91.84 179 GLY A N 1
ATOM 1435 C CA . GLY A 1 179 ? 2.975 -3.401 -18.81 1 91.84 179 GLY A CA 1
ATOM 1436 C C . GLY A 1 179 ? 1.611 -3.17 -19.431 1 91.84 179 GLY A C 1
ATOM 1437 O O . GLY A 1 179 ? 0.915 -2.216 -19.078 1 91.84 179 GLY A O 1
ATOM 1438 N N . VAL A 1 180 ? 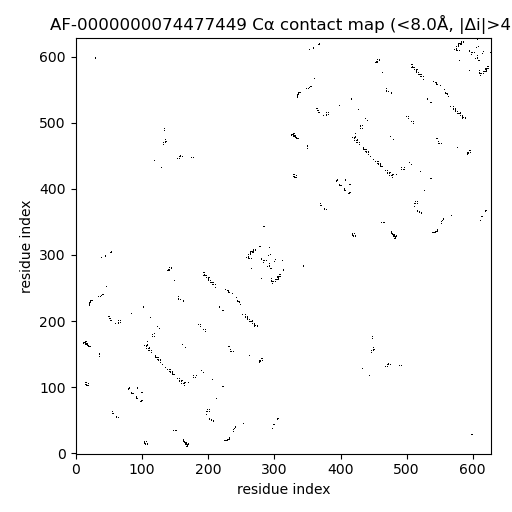1.225 -4.044 -20.27 1 93.45 180 VAL A N 1
ATOM 1439 C CA . VAL A 1 180 ? -0.073 -3.933 -20.926 1 93.45 180 VAL A CA 1
ATOM 1440 C C . VAL A 1 180 ? -1.188 -4.164 -19.909 1 93.45 180 VAL A C 1
ATOM 1442 O O . VAL A 1 180 ? -2.138 -3.382 -19.831 1 93.45 180 VAL A O 1
ATOM 1445 N N . PHE A 1 181 ? -1.065 -5.179 -19.16 1 95.25 181 PHE A N 1
ATOM 1446 C CA . PHE A 1 181 ? -2.102 -5.533 -18.197 1 95.25 181 PHE A CA 1
ATOM 1447 C C . PHE A 1 181 ? -2.274 -4.432 -17.157 1 95.25 181 PHE A C 1
ATOM 1449 O O . PHE A 1 181 ? -3.399 -4.033 -16.85 1 95.25 181 PHE A O 1
ATOM 1456 N N . ALA A 1 182 ? -1.17 -3.969 -16.577 1 95.74 182 ALA A N 1
ATOM 1457 C CA . ALA A 1 182 ? -1.229 -2.954 -15.528 1 95.74 182 ALA A CA 1
ATOM 1458 C C . ALA A 1 182 ? -1.97 -1.71 -16.008 1 95.74 182 ALA A C 1
ATOM 1460 O O . ALA A 1 182 ? -2.816 -1.169 -15.292 1 95.74 182 ALA A O 1
ATOM 1461 N N . ASN A 1 183 ? -1.681 -1.264 -17.222 1 95.72 183 ASN A N 1
ATOM 1462 C CA . ASN A 1 183 ? -2.312 -0.061 -17.754 1 95.72 183 ASN A CA 1
ATOM 1463 C C . ASN A 1 183 ? -3.792 -0.288 -18.049 1 95.72 183 ASN A C 1
ATOM 1465 O O . ASN A 1 183 ? -4.628 0.562 -17.738 1 95.72 183 ASN A O 1
ATOM 1469 N N . LEU A 1 184 ? -4.11 -1.376 -18.616 1 96.57 184 LEU A N 1
ATOM 1470 C CA . LEU A 1 184 ? -5.504 -1.68 -18.92 1 96.57 184 LEU A CA 1
ATOM 1471 C C . LEU A 1 184 ? -6.319 -1.83 -17.64 1 96.57 184 LEU A C 1
ATOM 1473 O O . LEU A 1 184 ? -7.41 -1.266 -17.524 1 96.57 184 LEU A O 1
ATOM 1477 N N . PHE A 1 185 ? -5.813 -2.581 -16.741 1 97.15 185 PHE A N 1
ATOM 1478 C CA . PHE A 1 185 ? -6.504 -2.792 -15.475 1 97.15 185 PHE A CA 1
ATOM 1479 C C . PHE A 1 185 ? -6.706 -1.47 -14.742 1 97.15 185 PHE A C 1
ATOM 1481 O O . PHE A 1 185 ? -7.78 -1.217 -14.194 1 97.15 185 PHE A O 1
ATOM 1488 N N . PHE A 1 186 ? -5.647 -0.656 -14.734 1 97.19 186 PHE A N 1
ATOM 1489 C CA . PHE A 1 186 ? -5.718 0.662 -14.113 1 97.19 186 PHE A CA 1
ATOM 1490 C C . PHE A 1 186 ? -6.851 1.484 -14.716 1 97.19 186 PHE A C 1
ATOM 1492 O O . PHE A 1 186 ? -7.667 2.054 -13.989 1 97.19 186 PHE A O 1
ATOM 1499 N N . MET A 1 187 ? -6.947 1.536 -15.964 1 97.11 187 MET A N 1
ATOM 1500 C CA . MET A 1 187 ? -7.954 2.332 -16.66 1 97.11 187 MET A CA 1
ATOM 1501 C C . MET A 1 187 ? -9.356 1.801 -16.38 1 97.11 187 MET A C 1
ATOM 1503 O O . MET A 1 187 ? -10.276 2.576 -16.112 1 97.11 187 MET A O 1
ATOM 1507 N N . VAL A 1 188 ? -9.534 0.532 -16.384 1 97.1 188 VAL A N 1
ATOM 1508 C CA . VAL A 1 188 ? -10.852 -0.049 -16.149 1 97.1 188 VAL A CA 1
ATOM 1509 C C . VAL A 1 188 ? -11.26 0.168 -14.693 1 97.1 188 VAL A C 1
ATOM 1511 O O . VAL A 1 188 ? -12.428 0.44 -14.403 1 97.1 188 VAL A O 1
ATOM 1514 N N . TYR A 1 189 ? -10.316 0.09 -13.783 1 97.21 189 TYR A N 1
ATOM 1515 C CA . TYR A 1 189 ? -10.618 0.256 -12.365 1 97.21 189 TYR A CA 1
ATOM 1516 C C . TYR A 1 189 ? -11.133 1.661 -12.078 1 97.21 189 TYR A C 1
ATOM 1518 O O . TYR A 1 189 ? -11.981 1.852 -11.203 1 97.21 189 TYR A O 1
ATOM 1526 N N . LEU A 1 190 ? -10.67 2.649 -12.834 1 95.13 190 LEU A N 1
ATOM 1527 C CA . LEU A 1 190 ? -11.098 4.031 -12.643 1 95.13 190 LEU A CA 1
ATOM 1528 C C . LEU A 1 190 ? -12.591 4.18 -12.912 1 95.13 190 LEU A C 1
ATOM 1530 O O . LEU A 1 190 ? -13.261 5 -12.28 1 95.13 190 LEU A O 1
ATOM 1534 N N . PHE A 1 191 ? -13.133 3.255 -13.749 1 95.05 191 PHE A N 1
ATOM 1535 C CA . PHE A 1 191 ? -14.512 3.465 -14.174 1 95.05 191 PHE A CA 1
ATOM 1536 C C . PHE A 1 191 ? -15.419 2.368 -13.632 1 95.05 191 PHE A C 1
ATOM 1538 O O . PHE A 1 191 ? -16.592 2.612 -13.342 1 95.05 191 PHE A O 1
ATOM 1545 N N . LYS A 1 192 ? -14.866 1.174 -13.609 1 96.03 192 LYS A N 1
ATOM 1546 C CA . LYS A 1 192 ? -15.692 0.032 -13.227 1 96.03 192 LYS A CA 1
ATOM 1547 C C . LYS A 1 192 ? -14.951 -0.881 -12.254 1 96.03 192 LYS A C 1
ATOM 1549 O O . LYS A 1 192 ? -14.657 -2.034 -12.577 1 96.03 192 LYS A O 1
ATOM 1554 N N . PRO A 1 193 ? -14.738 -0.444 -11.045 1 96.5 193 PRO A N 1
ATOM 1555 C CA . PRO A 1 193 ? -14.011 -1.273 -10.081 1 96.5 193 PRO A CA 1
ATOM 1556 C C . PRO A 1 193 ? -14.694 -2.614 -9.822 1 96.5 193 PRO A C 1
ATOM 1558 O O . PRO A 1 193 ? -14.019 -3.619 -9.586 1 96.5 193 PRO A O 1
ATOM 1561 N N . LYS A 1 194 ? -15.995 -2.697 -9.932 1 96.81 194 LYS A N 1
ATOM 1562 C CA . LYS A 1 194 ? -16.738 -3.936 -9.718 1 96.81 194 LYS A CA 1
ATOM 1563 C C . LYS A 1 194 ? -16.346 -4.996 -10.743 1 96.81 194 LYS A C 1
ATOM 1565 O O . LYS A 1 194 ? -16.174 -6.167 -10.398 1 96.81 194 LYS A O 1
ATOM 1570 N N . TYR A 1 195 ? -16.173 -4.58 -11.967 1 97.28 195 TYR A N 1
ATOM 1571 C CA . TYR A 1 195 ? -15.758 -5.5 -13.02 1 97.28 195 TYR A CA 1
ATOM 1572 C C . TYR A 1 195 ? -14.345 -6.013 -12.77 1 97.28 195 TYR A C 1
ATOM 1574 O O . TYR A 1 195 ? -14.04 -7.174 -13.052 1 97.28 195 TYR A O 1
ATOM 1582 N N . CYS A 1 196 ? -13.533 -5.12 -12.262 1 97.99 196 CYS A N 1
ATOM 1583 C CA . CYS A 1 196 ? -12.146 -5.482 -11.993 1 97.99 196 CYS A CA 1
ATOM 1584 C C . CYS A 1 196 ? -12.06 -6.535 -10.894 1 97.99 196 CYS A C 1
ATOM 1586 O O . CYS A 1 196 ? -11.316 -7.509 -11.018 1 97.99 196 CYS A O 1
ATOM 1588 N N . HIS A 1 197 ? -12.859 -6.334 -9.875 1 98.42 197 HIS A N 1
ATOM 1589 C CA . HIS A 1 197 ? -12.855 -7.32 -8.8 1 98.42 197 HIS A CA 1
ATOM 1590 C C . HIS A 1 197 ? -13.403 -8.66 -9.279 1 98.42 197 HIS A C 1
ATOM 1592 O O . HIS A 1 197 ? -12.899 -9.716 -8.89 1 98.42 197 HIS A O 1
ATOM 1598 N N . ARG A 1 198 ? -14.374 -8.632 -10.073 1 98.59 198 ARG A N 1
ATOM 1599 C CA . ARG A 1 198 ? -14.912 -9.862 -10.645 1 98.59 198 ARG A CA 1
ATOM 1600 C C . ARG A 1 198 ? -13.878 -10.554 -11.526 1 98.59 198 ARG A C 1
ATOM 1602 O O . ARG A 1 198 ? -13.727 -11.776 -11.473 1 98.59 198 ARG A O 1
ATOM 1609 N N . PHE A 1 199 ? -13.277 -9.807 -12.353 1 98.57 199 PHE A N 1
ATOM 1610 C CA . PHE A 1 199 ? -12.202 -10.322 -13.192 1 98.57 199 PHE A CA 1
ATOM 1611 C C . PHE A 1 199 ? -11.15 -11.033 -12.349 1 98.57 199 PHE A C 1
ATOM 1613 O O . PHE A 1 199 ? -10.742 -12.151 -12.67 1 98.57 199 PHE A O 1
ATOM 1620 N N . VAL A 1 200 ? -10.696 -10.351 -11.269 1 98.58 200 VAL A N 1
ATOM 1621 C CA . VAL A 1 200 ? -9.688 -10.943 -10.395 1 98.58 200 VAL A CA 1
ATOM 1622 C C . VAL A 1 200 ? -10.232 -12.228 -9.775 1 98.58 200 VAL A C 1
ATOM 1624 O O . VAL A 1 200 ? -9.503 -13.212 -9.629 1 98.58 200 VAL A O 1
ATOM 1627 N N . GLY A 1 201 ? -11.508 -12.201 -9.358 1 98.46 201 GLY A N 1
ATOM 1628 C CA . GLY A 1 201 ? -12.12 -13.424 -8.864 1 98.46 201 GLY A CA 1
ATOM 1629 C C . GLY A 1 201 ? -11.96 -14.596 -9.813 1 98.46 201 GLY A C 1
ATOM 1630 O O . GLY A 1 201 ? -11.536 -15.679 -9.404 1 98.46 201 GLY A O 1
ATOM 1631 N N . TYR A 1 202 ? -12.249 -14.384 -11.069 1 98.52 202 TYR A N 1
ATOM 1632 C CA . TYR A 1 202 ? -12.128 -15.435 -12.074 1 98.52 202 TYR A CA 1
ATOM 1633 C C . TYR A 1 202 ? -10.668 -15.807 -12.3 1 98.52 202 TYR A C 1
ATOM 1635 O O . TYR A 1 202 ? -10.35 -16.97 -12.56 1 98.52 202 TYR A O 1
ATOM 1643 N N . LEU A 1 203 ? -9.844 -14.822 -12.291 1 97.85 203 LEU A N 1
ATOM 1644 C CA . LEU A 1 203 ? -8.415 -15.076 -12.438 1 97.85 203 LEU A CA 1
ATOM 1645 C C . LEU A 1 203 ? -7.915 -16.018 -11.348 1 97.85 203 LEU A C 1
ATOM 1647 O O . LEU A 1 203 ? -7.133 -16.93 -11.621 1 97.85 203 LEU A O 1
ATOM 1651 N N . GLU A 1 204 ? -8.365 -15.763 -10.091 1 97.96 204 GLU A N 1
ATOM 1652 C CA . GLU A 1 204 ? -7.937 -16.584 -8.962 1 97.96 204 GLU A CA 1
ATOM 1653 C C . GLU A 1 204 ? -8.526 -17.989 -9.047 1 97.96 204 GLU A C 1
ATOM 1655 O O . GLU A 1 204 ? -7.903 -18.957 -8.606 1 97.96 204 GLU A O 1
ATOM 1660 N N . GLU A 1 205 ? -9.709 -18.15 -9.643 1 97.79 205 GLU A N 1
ATOM 1661 C CA . GLU A 1 205 ? -10.23 -19.482 -9.932 1 97.79 205 GLU A CA 1
ATOM 1662 C C . GLU A 1 205 ? -9.255 -20.282 -10.791 1 97.79 205 GLU A C 1
ATOM 1664 O O . GLU A 1 205 ? -8.966 -21.443 -10.494 1 97.79 205 GLU A O 1
ATOM 1669 N N . GLU A 1 206 ? -8.844 -19.615 -11.819 1 95.92 206 GLU A N 1
ATOM 1670 C CA . GLU A 1 206 ? -7.918 -20.274 -12.735 1 95.92 206 GLU A CA 1
ATOM 1671 C C . GLU A 1 206 ? -6.595 -20.596 -12.046 1 95.92 206 GLU A C 1
ATOM 1673 O O . GLU A 1 206 ? -5.96 -21.607 -12.351 1 95.92 206 GLU A O 1
ATOM 1678 N N . ALA A 1 207 ? -6.186 -19.719 -11.163 1 97.1 207 ALA A N 1
ATOM 1679 C CA . ALA A 1 207 ? -4.964 -19.992 -10.412 1 97.1 207 ALA A CA 1
ATOM 1680 C C . ALA A 1 207 ? -5.122 -21.237 -9.542 1 97.1 207 ALA A C 1
ATOM 1682 O O . ALA A 1 207 ? -4.217 -22.071 -9.472 1 97.1 207 ALA A O 1
ATOM 1683 N N . VAL A 1 208 ? -6.268 -21.369 -8.875 1 97.28 208 VAL A N 1
ATOM 1684 C CA . VAL A 1 208 ? -6.533 -22.551 -8.061 1 97.28 208 VAL A CA 1
ATOM 1685 C C . VAL A 1 208 ? -6.499 -23.801 -8.938 1 97.28 208 VAL A C 1
ATOM 1687 O O . VAL A 1 208 ? -5.919 -24.82 -8.556 1 97.28 208 VAL A O 1
ATOM 1690 N N . ARG A 1 209 ? -7.074 -23.725 -10.088 1 95.17 209 ARG A N 1
ATOM 1691 C CA . ARG A 1 209 ? -7.066 -24.838 -11.031 1 95.17 209 ARG A CA 1
ATOM 1692 C C . ARG A 1 209 ? -5.64 -25.214 -11.423 1 95.17 209 ARG A C 1
ATOM 1694 O O . ARG A 1 209 ? -5.287 -26.395 -11.443 1 95.17 209 ARG A O 1
ATOM 1701 N N . THR A 1 210 ? -4.889 -24.261 -11.753 1 94.53 210 THR A N 1
ATOM 1702 C CA . THR A 1 210 ? -3.507 -24.471 -12.173 1 94.53 210 THR A CA 1
ATOM 1703 C C . THR A 1 210 ? -2.706 -25.16 -11.072 1 94.53 210 THR A C 1
ATOM 1705 O O . THR A 1 210 ? -2.033 -26.162 -11.321 1 94.53 210 THR A O 1
ATOM 1708 N N . TYR A 1 211 ? -2.772 -24.693 -9.901 1 96.98 211 TYR A N 1
ATOM 1709 C CA . TYR A 1 211 ? -1.988 -25.257 -8.807 1 96.98 211 TYR A CA 1
ATOM 1710 C C . TYR A 1 211 ? -2.52 -26.627 -8.404 1 96.98 211 TYR A C 1
ATOM 1712 O O . TYR A 1 211 ? -1.764 -27.48 -7.935 1 96.98 211 TYR A O 1
ATOM 1720 N N . THR A 1 212 ? -3.845 -26.825 -8.582 1 96.24 212 THR A N 1
ATOM 1721 C CA . THR A 1 212 ? -4.398 -28.157 -8.366 1 96.24 212 THR A CA 1
ATOM 1722 C C . THR A 1 212 ? -3.786 -29.161 -9.339 1 96.24 212 THR A C 1
ATOM 1724 O O . THR A 1 212 ? -3.408 -30.266 -8.943 1 96.24 212 THR A O 1
ATOM 1727 N N . HIS A 1 213 ? -3.643 -28.795 -10.58 1 94.18 213 HIS A N 1
ATOM 1728 C CA . HIS A 1 213 ? -3.03 -29.669 -11.574 1 94.18 213 HIS A CA 1
ATOM 1729 C C . HIS A 1 213 ? -1.553 -29.898 -11.27 1 94.18 213 HIS A C 1
ATOM 1731 O O . HIS A 1 213 ? -1.035 -30.998 -11.474 1 94.18 213 HIS A O 1
ATOM 1737 N N . LEU A 1 214 ? -0.902 -28.877 -10.859 1 95.46 214 LEU A N 1
ATOM 1738 C CA . LEU A 1 214 ? 0.498 -29.025 -10.477 1 95.46 214 LEU A CA 1
ATOM 1739 C C . LEU A 1 214 ? 0.648 -30.034 -9.344 1 95.46 214 LEU A C 1
ATOM 1741 O O . LEU A 1 214 ? 1.544 -30.882 -9.376 1 95.46 214 LEU A O 1
ATOM 1745 N N . LEU A 1 215 ? -0.213 -29.943 -8.364 1 96.3 215 LEU A N 1
ATOM 1746 C CA . LEU A 1 215 ? -0.181 -30.876 -7.244 1 96.3 215 LEU A CA 1
ATOM 1747 C C . LEU A 1 215 ? -0.414 -32.306 -7.72 1 96.3 215 LEU A C 1
ATOM 1749 O O . LEU A 1 215 ? 0.235 -33.239 -7.241 1 96.3 215 LEU A O 1
ATOM 1753 N N . LYS A 1 216 ? -1.294 -32.479 -8.651 1 93.95 216 LYS A N 1
ATOM 1754 C CA . LYS A 1 216 ? -1.538 -33.807 -9.208 1 93.95 216 LYS A CA 1
ATOM 1755 C C . LYS A 1 216 ? -0.291 -34.351 -9.899 1 93.95 216 LYS A C 1
ATOM 1757 O O . LYS A 1 216 ? 0.025 -35.537 -9.776 1 93.95 216 LYS A O 1
ATOM 1762 N N . ASP A 1 217 ? 0.403 -33.533 -10.582 1 94.34 217 ASP A N 1
ATOM 1763 C CA . ASP A 1 217 ? 1.639 -33.934 -11.247 1 94.34 217 ASP A CA 1
ATOM 1764 C C . ASP A 1 217 ? 2.708 -34.324 -10.229 1 94.34 217 ASP A C 1
ATOM 1766 O O . ASP A 1 217 ? 3.445 -35.29 -10.435 1 94.34 217 ASP A O 1
ATOM 1770 N N . ILE A 1 218 ? 2.788 -33.562 -9.201 1 95.56 218 ILE A N 1
ATOM 1771 C CA . ILE A 1 218 ? 3.745 -33.858 -8.14 1 95.56 218 ILE A CA 1
ATOM 1772 C C . ILE A 1 218 ? 3.398 -35.195 -7.49 1 95.56 218 ILE A C 1
ATOM 1774 O O . ILE A 1 218 ? 4.27 -36.049 -7.309 1 95.56 218 ILE A O 1
ATOM 1778 N N . ASP A 1 219 ? 2.166 -35.391 -7.202 1 94.81 219 ASP A N 1
ATOM 1779 C CA . ASP A 1 219 ? 1.701 -36.59 -6.512 1 94.81 219 ASP A CA 1
ATOM 1780 C C . ASP A 1 219 ? 1.86 -37.827 -7.393 1 94.81 219 ASP A C 1
ATOM 1782 O O . ASP A 1 219 ? 2.047 -38.936 -6.887 1 94.81 219 ASP A O 1
ATOM 1786 N N . ALA A 1 220 ? 1.859 -37.607 -8.687 1 92.7 220 ALA A N 1
ATOM 1787 C CA . ALA A 1 220 ? 2.02 -38.705 -9.637 1 92.7 220 ALA A CA 1
ATOM 1788 C C . ALA A 1 220 ? 3.494 -39.041 -9.843 1 92.7 220 ALA A C 1
ATOM 1790 O O . ALA A 1 220 ? 3.826 -40.008 -10.533 1 92.7 220 ALA A O 1
ATOM 1791 N N . GLY A 1 221 ? 4.393 -38.205 -9.285 1 93.19 221 GLY A N 1
ATOM 1792 C CA . GLY A 1 221 ? 5.818 -38.476 -9.38 1 93.19 221 GLY A CA 1
ATOM 1793 C C . GLY A 1 221 ? 6.428 -38.012 -10.689 1 93.19 221 GLY A C 1
ATOM 1794 O O . GLY A 1 221 ? 7.525 -38.439 -11.054 1 93.19 221 GLY A O 1
ATOM 1795 N N . ASN A 1 222 ? 5.719 -37.169 -11.402 1 92.21 222 ASN A N 1
ATOM 1796 C CA . ASN A 1 222 ? 6.17 -36.738 -12.722 1 92.21 222 ASN A CA 1
ATOM 1797 C C . ASN A 1 222 ? 7.231 -35.646 -12.622 1 92.21 222 ASN A C 1
ATOM 1799 O O . ASN A 1 222 ? 7.881 -35.313 -13.615 1 92.21 222 ASN A O 1
ATOM 1803 N N . LEU A 1 223 ? 7.4 -35.155 -11.389 1 95.46 223 LEU A N 1
ATOM 1804 C CA . LEU A 1 223 ? 8.291 -34.016 -11.202 1 95.46 223 LEU A CA 1
ATOM 1805 C C . LEU A 1 223 ? 9.305 -34.296 -10.098 1 95.46 223 LEU A C 1
ATOM 1807 O O . LEU A 1 223 ? 9.302 -33.626 -9.062 1 95.46 223 LEU A O 1
ATOM 1811 N N . PRO A 1 224 ? 10.179 -35.141 -10.29 1 95.26 224 PRO A N 1
ATOM 1812 C CA . PRO A 1 224 ? 11.089 -35.616 -9.245 1 95.26 224 PRO A CA 1
ATOM 1813 C C . PRO A 1 224 ? 12.018 -34.519 -8.729 1 95.26 224 PRO A C 1
ATOM 1815 O O . PRO A 1 224 ? 12.417 -34.542 -7.562 1 95.26 224 PRO A O 1
ATOM 1818 N N . LYS A 1 225 ? 12.411 -33.536 -9.523 1 94.94 225 LYS A N 1
ATOM 1819 C CA . LYS A 1 225 ? 13.313 -32.474 -9.085 1 94.94 225 LYS A CA 1
ATOM 1820 C C . LYS A 1 225 ? 12.683 -31.643 -7.971 1 94.94 225 LYS A C 1
ATOM 1822 O O . LYS A 1 225 ? 13.391 -31.095 -7.123 1 94.94 225 LYS A O 1
ATOM 1827 N N . PHE A 1 226 ? 11.398 -31.534 -8.008 1 95.79 226 PHE A N 1
ATOM 1828 C CA . PHE A 1 226 ? 10.713 -30.771 -6.971 1 95.79 226 PHE A CA 1
ATOM 1829 C C . PHE A 1 226 ? 10.824 -31.47 -5.622 1 95.79 226 PHE A C 1
ATOM 1831 O O . PHE A 1 226 ? 10.788 -30.82 -4.575 1 95.79 226 PHE A O 1
ATOM 1838 N N . ASN A 1 227 ? 11.02 -32.774 -5.627 1 92.87 227 ASN A N 1
ATOM 1839 C CA . ASN A 1 227 ? 11.202 -33.524 -4.389 1 92.87 227 ASN A CA 1
ATOM 1840 C C . ASN A 1 227 ? 12.548 -33.216 -3.74 1 92.87 227 ASN A C 1
ATOM 1842 O O . ASN A 1 227 ? 12.697 -33.336 -2.523 1 92.87 227 ASN A O 1
ATOM 1846 N N . GLU A 1 228 ? 13.428 -32.796 -4.542 1 93.4 228 GLU A N 1
ATOM 1847 C CA . GLU A 1 228 ? 14.776 -32.514 -4.059 1 93.4 228 GLU A CA 1
ATOM 1848 C C . GLU A 1 228 ? 14.962 -31.025 -3.78 1 93.4 228 GLU A C 1
ATOM 1850 O O . GLU A 1 228 ? 16.013 -30.606 -3.29 1 93.4 228 GLU A O 1
ATOM 1855 N N . THR A 1 229 ? 14.013 -30.296 -4.099 1 94.56 229 THR A N 1
ATOM 1856 C CA . THR A 1 229 ? 14.145 -28.846 -4.021 1 94.56 229 THR A CA 1
ATOM 1857 C C . THR A 1 229 ? 13.903 -28.356 -2.596 1 94.56 229 THR A C 1
ATOM 1859 O O . THR A 1 229 ? 12.869 -28.66 -1.997 1 94.56 229 THR A O 1
ATOM 1862 N N . LYS A 1 230 ? 14.836 -27.617 -2.051 1 95.4 230 LYS A N 1
ATOM 1863 C CA . LYS A 1 230 ? 14.677 -26.97 -0.751 1 95.4 230 LYS A CA 1
ATOM 1864 C C . LYS A 1 230 ? 13.925 -25.649 -0.883 1 95.4 230 LYS A C 1
ATOM 1866 O O . LYS A 1 230 ? 14.105 -24.921 -1.863 1 95.4 230 LYS A O 1
ATOM 1871 N N . LEU A 1 231 ? 13.136 -25.336 0.089 1 96 231 LEU A N 1
ATOM 1872 C CA . LEU A 1 231 ? 12.401 -24.076 0.063 1 96 231 LEU A CA 1
ATOM 1873 C C . LEU A 1 231 ? 13.321 -22.904 0.387 1 96 231 LEU A C 1
ATOM 1875 O O . LEU A 1 231 ? 14.185 -23.01 1.26 1 96 231 LEU A O 1
ATOM 1879 N N . PRO A 1 232 ? 13.199 -21.884 -0.322 1 93.81 232 PRO A N 1
ATOM 1880 C CA . PRO A 1 232 ? 13.958 -20.688 0.051 1 93.81 232 PRO A CA 1
ATOM 1881 C C . PRO A 1 232 ? 13.501 -20.091 1.38 1 93.81 232 PRO A C 1
ATOM 1883 O O . PRO A 1 232 ? 12.345 -20.263 1.774 1 93.81 232 PRO A O 1
ATOM 1886 N N . GLU A 1 233 ? 14.271 -19.346 2.026 1 89.95 233 GLU A N 1
ATOM 1887 C CA . GLU A 1 233 ? 14.022 -18.764 3.341 1 89.95 233 GLU A CA 1
ATOM 1888 C C . GLU A 1 233 ? 12.782 -17.875 3.326 1 89.95 233 GLU A C 1
ATOM 1890 O O . GLU A 1 233 ? 12.025 -17.839 4.298 1 89.95 233 GLU A O 1
ATOM 1895 N N . ILE A 1 234 ? 12.594 -17.108 2.273 1 89.67 234 ILE A N 1
ATOM 1896 C CA . ILE A 1 234 ? 11.475 -16.177 2.166 1 89.67 234 ILE A CA 1
ATOM 1897 C C . ILE A 1 234 ? 10.158 -16.934 2.315 1 89.67 234 ILE A C 1
ATOM 1899 O O . ILE A 1 234 ? 9.184 -16.399 2.851 1 89.67 234 ILE A O 1
ATOM 1903 N N . ALA A 1 235 ? 10.155 -18.207 1.891 1 92.99 235 ALA A N 1
ATOM 1904 C CA . ALA A 1 235 ? 8.926 -18.994 1.947 1 92.99 235 ALA A CA 1
ATOM 1905 C C . ALA A 1 235 ? 8.551 -19.324 3.389 1 92.99 235 ALA A C 1
ATOM 1907 O O . ALA A 1 235 ? 7.448 -19.006 3.839 1 92.99 235 ALA A O 1
ATOM 1908 N N . TRP A 1 236 ? 9.475 -19.861 4.17 1 91.9 236 TRP A N 1
ATOM 1909 C CA . TRP A 1 236 ? 9.082 -20.317 5.499 1 91.9 236 TRP A CA 1
ATOM 1910 C C . TRP A 1 236 ? 9.177 -19.184 6.514 1 91.9 236 TRP A C 1
ATOM 1912 O O . TRP A 1 236 ? 8.743 -19.33 7.659 1 91.9 236 TRP A O 1
ATOM 1922 N N . THR A 1 237 ? 9.682 -18.015 6.099 1 88.29 237 THR A N 1
ATOM 1923 C CA . THR A 1 237 ? 9.576 -16.824 6.934 1 88.29 237 THR A CA 1
ATOM 1924 C C . THR A 1 237 ? 8.212 -16.162 6.763 1 88.29 237 THR A C 1
ATOM 1926 O O . THR A 1 237 ? 7.7 -15.534 7.692 1 88.29 237 THR A O 1
ATOM 1929 N N . TYR A 1 238 ? 7.676 -16.317 5.612 1 92.31 238 TYR A N 1
ATOM 1930 C CA . TYR A 1 238 ? 6.378 -15.702 5.362 1 92.31 238 TYR A CA 1
ATOM 1931 C C . TYR A 1 238 ? 5.244 -16.631 5.782 1 92.31 238 TYR A C 1
ATOM 1933 O O . TYR A 1 238 ? 4.351 -16.23 6.533 1 92.31 238 TYR A O 1
ATOM 1941 N N . TRP A 1 239 ? 5.304 -17.89 5.25 1 95.25 239 TRP A N 1
ATOM 1942 C CA . TRP A 1 239 ? 4.365 -18.893 5.743 1 95.25 239 TRP A CA 1
ATOM 1943 C C . TRP A 1 239 ? 4.93 -19.617 6.96 1 95.25 239 TRP A C 1
ATOM 1945 O O . TRP A 1 239 ? 5.581 -20.656 6.826 1 95.25 239 TRP A O 1
ATOM 1955 N N . THR A 1 240 ? 4.589 -19.235 8.111 1 91.66 240 THR A N 1
ATOM 1956 C CA . THR A 1 240 ? 5.278 -19.612 9.34 1 91.66 240 THR A CA 1
ATOM 1957 C C . THR A 1 240 ? 4.929 -21.043 9.738 1 91.66 240 THR A C 1
ATOM 1959 O O . THR A 1 240 ? 5.585 -21.631 10.601 1 91.66 240 THR A O 1
ATOM 1962 N N . ASP A 1 241 ? 3.923 -21.584 9.145 1 94.02 241 ASP A N 1
ATOM 1963 C CA . ASP A 1 241 ? 3.593 -22.983 9.402 1 94.02 241 ASP A CA 1
ATOM 1964 C C . ASP A 1 241 ? 4.489 -23.916 8.592 1 94.02 241 ASP A C 1
ATOM 1966 O O . ASP A 1 241 ? 4.439 -25.136 8.762 1 94.02 241 ASP A O 1
ATOM 1970 N N . LEU A 1 242 ? 5.311 -23.359 7.686 1 95.92 242 LEU A N 1
ATOM 1971 C CA . LEU A 1 242 ? 6.345 -24.102 6.974 1 95.92 242 LEU A CA 1
ATOM 1972 C C . LEU A 1 242 ? 7.698 -23.941 7.658 1 95.92 242 LEU A C 1
ATOM 1974 O O . LEU A 1 242 ? 7.883 -23.035 8.474 1 95.92 242 LEU A O 1
ATOM 1978 N N . ASP A 1 243 ? 8.565 -24.812 7.408 1 94.43 243 ASP A N 1
ATOM 1979 C CA . ASP A 1 243 ? 9.934 -24.709 7.905 1 94.43 243 ASP A CA 1
ATOM 1980 C C . ASP A 1 243 ? 10.94 -25.101 6.826 1 94.43 243 ASP 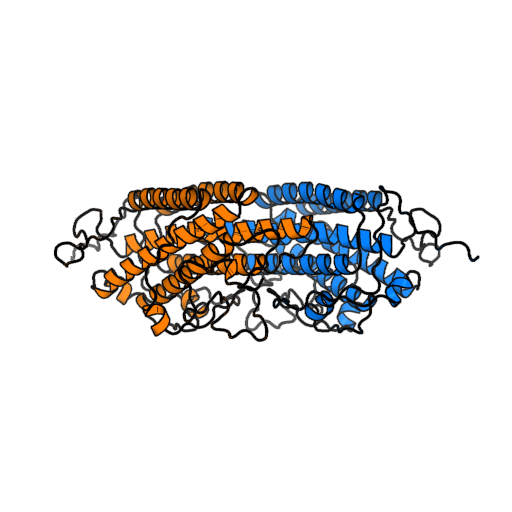A C 1
ATOM 1982 O O . ASP A 1 243 ? 10.566 -25.328 5.673 1 94.43 243 ASP A O 1
ATOM 1986 N N . GLU A 1 244 ? 12.195 -25.156 7.114 1 91.38 244 GLU A N 1
ATOM 1987 C CA . GLU A 1 244 ? 13.269 -25.384 6.151 1 91.38 244 GLU A CA 1
ATOM 1988 C C . GLU A 1 244 ? 13.189 -26.787 5.557 1 91.38 244 GLU A C 1
ATOM 1990 O O . GLU A 1 244 ? 13.752 -27.048 4.492 1 91.38 244 GLU A O 1
ATOM 1995 N N . ASN A 1 245 ? 12.509 -27.65 6.244 1 94.88 245 ASN A N 1
ATOM 1996 C CA . ASN A 1 245 ? 12.434 -29.037 5.797 1 94.88 245 ASN A CA 1
ATOM 1997 C C . ASN A 1 245 ? 11.123 -29.322 5.07 1 94.88 245 ASN A C 1
ATOM 1999 O O . ASN A 1 245 ? 10.897 -30.44 4.603 1 94.88 245 ASN A O 1
ATOM 2003 N N . SER A 1 246 ? 10.289 -28.322 4.987 1 96.4 246 SER A N 1
ATOM 2004 C CA . SER A 1 246 ? 9.038 -28.506 4.258 1 96.4 246 SER A CA 1
ATOM 2005 C C . SER A 1 246 ? 9.293 -28.761 2.777 1 96.4 246 SER A C 1
ATOM 2007 O O . SER A 1 246 ? 10.295 -28.301 2.226 1 96.4 246 SER A O 1
ATOM 2009 N N . SER A 1 247 ? 8.388 -29.483 2.164 1 96.8 247 SER A N 1
ATOM 2010 C CA . SER A 1 247 ? 8.554 -29.877 0.768 1 96.8 247 SER A CA 1
ATOM 2011 C C . SER A 1 247 ? 8.021 -28.805 -0.176 1 96.8 247 SER A C 1
ATOM 2013 O O . SER A 1 247 ? 7.273 -27.918 0.242 1 96.8 247 SER A O 1
ATOM 2015 N N . PHE A 1 248 ? 8.423 -28.944 -1.427 1 97.57 248 PHE A N 1
ATOM 2016 C CA . PHE A 1 248 ? 7.862 -28.097 -2.473 1 97.57 248 PHE A CA 1
ATOM 2017 C C . PHE A 1 248 ? 6.349 -28.268 -2.554 1 97.57 248 PHE A C 1
ATOM 2019 O O . PHE A 1 248 ? 5.619 -27.295 -2.754 1 97.57 248 PHE A O 1
ATOM 2026 N N . ARG A 1 249 ? 5.878 -29.435 -2.404 1 98.04 249 ARG A N 1
ATOM 2027 C CA . ARG A 1 249 ? 4.446 -29.715 -2.394 1 98.04 249 ARG A CA 1
ATOM 2028 C C . ARG A 1 249 ? 3.739 -28.914 -1.307 1 98.04 249 ARG A C 1
ATOM 2030 O O . ARG A 1 249 ? 2.652 -28.377 -1.532 1 98.04 249 ARG A O 1
ATOM 2037 N N . ASP A 1 250 ? 4.353 -28.889 -0.122 1 97.88 250 ASP A N 1
ATOM 2038 C CA . ASP A 1 250 ? 3.786 -28.125 0.984 1 97.88 250 ASP A CA 1
ATOM 2039 C C . ASP A 1 250 ? 3.645 -26.649 0.618 1 97.88 250 ASP A C 1
ATOM 2041 O O . ASP A 1 250 ? 2.659 -26.005 0.981 1 97.88 250 ASP A O 1
ATOM 2045 N N . LEU A 1 251 ? 4.616 -26.132 -0.064 1 98.08 251 LEU A N 1
ATOM 2046 C CA . LEU A 1 251 ? 4.579 -24.742 -0.506 1 98.08 251 LEU A CA 1
ATOM 2047 C C . LEU A 1 251 ? 3.41 -24.506 -1.458 1 98.08 251 LEU A C 1
ATOM 2049 O O . LEU A 1 251 ? 2.655 -23.545 -1.293 1 98.08 251 LEU A O 1
ATOM 2053 N N . ILE A 1 252 ? 3.221 -25.387 -2.398 1 98.43 252 ILE A N 1
ATOM 2054 C CA . ILE A 1 252 ? 2.178 -25.23 -3.405 1 98.43 252 ILE A CA 1
ATOM 2055 C C . ILE A 1 252 ? 0.804 -25.333 -2.747 1 98.43 252 ILE A C 1
ATOM 2057 O O . ILE A 1 252 ? -0.136 -24.641 -3.145 1 98.43 252 ILE A O 1
ATOM 2061 N N . LEU A 1 253 ? 0.709 -26.158 -1.703 1 98.19 253 LEU A N 1
ATOM 2062 C CA . LEU A 1 253 ? -0.536 -26.239 -0.947 1 98.19 253 LEU A CA 1
ATOM 2063 C C . LEU A 1 253 ? -0.894 -24.886 -0.341 1 98.19 253 LEU A C 1
ATOM 2065 O O . LEU A 1 253 ? -2.053 -24.468 -0.384 1 98.19 253 LEU A O 1
ATOM 2069 N N . ARG A 1 254 ? 0.041 -24.15 0.185 1 97.87 254 ARG A N 1
ATOM 2070 C CA . ARG A 1 254 ? -0.199 -22.85 0.802 1 97.87 254 ARG A CA 1
ATOM 2071 C C . ARG A 1 254 ? -0.531 -21.798 -0.251 1 97.87 254 ARG A C 1
ATOM 2073 O O . ARG A 1 254 ? -1.437 -20.984 -0.058 1 97.87 254 ARG A O 1
ATOM 2080 N N . VAL A 1 255 ? 0.229 -21.811 -1.342 1 98.23 255 VAL A N 1
ATOM 2081 C CA . VAL A 1 255 ? -0.023 -20.854 -2.414 1 98.23 255 VAL A CA 1
ATOM 2082 C C . VAL A 1 255 ? -1.437 -21.046 -2.957 1 98.23 255 VAL A C 1
ATOM 2084 O O . VAL A 1 255 ? -2.171 -20.074 -3.154 1 98.23 255 VAL A O 1
ATOM 2087 N N . ARG A 1 256 ? -1.834 -22.302 -3.185 1 98.27 256 ARG A N 1
ATOM 2088 C CA . ARG A 1 256 ? -3.176 -22.595 -3.677 1 98.27 256 ARG A CA 1
ATOM 2089 C C . ARG A 1 256 ? -4.237 -22.122 -2.689 1 98.27 256 ARG A C 1
ATOM 2091 O O . ARG A 1 256 ? -5.286 -21.614 -3.092 1 98.27 256 ARG A O 1
ATOM 2098 N N . ALA A 1 257 ? -3.985 -22.335 -1.42 1 97.44 257 ALA A N 1
ATOM 2099 C CA . ALA A 1 257 ? -4.91 -21.885 -0.384 1 97.44 257 ALA A CA 1
ATOM 2100 C C . ALA A 1 257 ? -5.071 -20.368 -0.413 1 97.44 257 ALA A C 1
ATOM 2102 O O . ALA A 1 257 ? -6.181 -19.852 -0.263 1 97.44 257 ALA A O 1
ATOM 2103 N N . ASP A 1 258 ? -4.02 -19.635 -0.58 1 97.75 258 ASP A N 1
ATOM 2104 C CA . ASP A 1 258 ? -4.077 -18.183 -0.716 1 97.75 258 ASP A CA 1
ATOM 2105 C C . ASP A 1 258 ? -4.954 -17.776 -1.898 1 97.75 258 ASP A C 1
ATOM 2107 O O . ASP A 1 258 ? -5.784 -16.872 -1.78 1 97.75 258 ASP A O 1
ATOM 2111 N N . GLU A 1 259 ? -4.701 -18.475 -3.033 1 97.82 259 GLU A N 1
ATOM 2112 C CA . GLU A 1 259 ? -5.475 -18.162 -4.231 1 97.82 259 GLU A CA 1
ATOM 2113 C C . GLU A 1 259 ? -6.967 -18.377 -3.994 1 97.82 259 GLU A C 1
ATOM 2115 O O . GLU A 1 259 ? -7.798 -17.628 -4.514 1 97.82 259 GLU A O 1
ATOM 2120 N N . ALA A 1 260 ? -7.249 -19.422 -3.314 1 97.64 260 ALA A N 1
ATOM 2121 C CA . ALA A 1 260 ? -8.648 -19.712 -3.009 1 97.64 260 ALA A CA 1
ATOM 2122 C C . ALA A 1 260 ? -9.276 -18.586 -2.193 1 97.64 260 ALA A C 1
ATOM 2124 O O . ALA A 1 260 ? -10.44 -18.235 -2.402 1 97.64 260 ALA A O 1
ATOM 2125 N N . LYS A 1 261 ? -8.548 -18.023 -1.32 1 96.62 261 LYS A N 1
ATOM 2126 C CA . LYS A 1 261 ? -9.053 -16.91 -0.52 1 96.62 261 LYS A CA 1
ATOM 2127 C C . LYS A 1 261 ? -9.182 -15.643 -1.36 1 96.62 261 LYS A C 1
ATOM 2129 O O . LYS A 1 261 ? -10.146 -14.889 -1.211 1 96.62 261 LYS A O 1
ATOM 2134 N N . HIS A 1 262 ? -8.196 -15.393 -2.21 1 97.95 262 HIS A N 1
ATOM 2135 C CA . HIS A 1 262 ? -8.309 -14.251 -3.11 1 97.95 262 HIS A CA 1
ATOM 2136 C C . HIS A 1 262 ? -9.555 -14.358 -3.983 1 97.95 262 HIS A C 1
ATOM 2138 O O . HIS A 1 262 ? -10.215 -13.353 -4.257 1 97.95 262 HIS A O 1
ATOM 2144 N N . ARG A 1 263 ? -9.808 -15.598 -4.42 1 97.8 263 ARG A N 1
ATOM 2145 C CA . ARG A 1 263 ? -11.029 -15.857 -5.175 1 97.8 263 ARG A CA 1
ATOM 2146 C C . ARG A 1 263 ? -12.263 -15.443 -4.381 1 97.8 263 ARG A C 1
ATOM 2148 O O . ARG A 1 263 ? -13.1 -14.686 -4.875 1 97.8 263 ARG A O 1
ATOM 2155 N N . GLU A 1 264 ? -12.366 -15.897 -3.204 1 97.12 264 GLU A N 1
ATOM 2156 C CA . GLU A 1 264 ? -13.493 -15.581 -2.332 1 97.12 264 GLU A CA 1
ATOM 2157 C C . GLU A 1 264 ? -13.609 -14.077 -2.103 1 97.12 264 GLU A C 1
ATOM 2159 O O . GLU A 1 264 ? -14.695 -13.507 -2.229 1 97.12 264 GLU A O 1
ATOM 2164 N N . VAL A 1 265 ? -12.534 -13.44 -1.773 1 97.2 265 VAL A N 1
ATOM 2165 C CA . VAL A 1 265 ? -12.506 -12.023 -1.427 1 97.2 265 VAL A CA 1
ATOM 2166 C C . VAL A 1 265 ? -12.967 -11.19 -2.621 1 97.2 265 VAL A C 1
ATOM 2168 O O . VAL A 1 265 ? -13.865 -10.354 -2.493 1 97.2 265 VAL A O 1
ATOM 2171 N N . ASN A 1 266 ? -12.424 -11.469 -3.756 1 98.22 266 ASN A N 1
ATOM 2172 C CA . ASN A 1 266 ? -12.694 -10.602 -4.898 1 98.22 266 ASN A CA 1
ATOM 2173 C C . ASN A 1 266 ? -14.094 -10.833 -5.459 1 98.22 266 ASN A C 1
ATOM 2175 O O . ASN A 1 266 ? -14.758 -9.89 -5.89 1 98.22 266 ASN A O 1
ATOM 2179 N N . HIS A 1 267 ? -14.539 -12.079 -5.483 1 98.19 267 HIS A N 1
ATOM 2180 C CA . HIS A 1 267 ? -15.938 -12.283 -5.841 1 98.19 267 HIS A CA 1
ATOM 2181 C C . HIS A 1 267 ? -16.866 -11.542 -4.884 1 98.19 267 HIS A C 1
ATOM 2183 O O . HIS A 1 267 ? -17.874 -10.972 -5.307 1 98.19 267 HIS A O 1
ATOM 2189 N N . THR A 1 268 ? -16.593 -11.55 -3.618 1 97.28 268 THR A N 1
ATOM 2190 C CA . THR A 1 268 ? -17.396 -10.85 -2.621 1 97.28 268 THR A CA 1
ATOM 2191 C C . THR A 1 268 ? -17.356 -9.342 -2.856 1 97.28 268 THR A C 1
ATOM 2193 O O . THR A 1 268 ? -18.396 -8.682 -2.86 1 97.28 268 THR A O 1
ATOM 2196 N N . LEU A 1 269 ? -16.152 -8.798 -3.02 1 97.02 269 LEU A N 1
ATOM 2197 C CA . LEU A 1 269 ? -16.002 -7.365 -3.247 1 97.02 269 LEU A CA 1
ATOM 2198 C C . LEU A 1 269 ? -16.783 -6.925 -4.481 1 97.02 269 LEU A C 1
ATOM 2200 O O . LEU A 1 269 ? -17.338 -5.825 -4.51 1 97.02 269 LEU A O 1
ATOM 2204 N N . ALA A 1 270 ? -16.824 -7.788 -5.48 1 97.72 270 ALA A N 1
ATOM 2205 C CA . ALA A 1 270 ? -17.552 -7.482 -6.709 1 97.72 270 ALA A CA 1
ATOM 2206 C C . ALA A 1 270 ? -19.057 -7.439 -6.459 1 97.72 270 ALA A C 1
ATOM 2208 O O . ALA A 1 270 ? -19.813 -6.902 -7.272 1 97.72 270 ALA A O 1
ATOM 2209 N N . ASN A 1 271 ? -19.518 -8.028 -5.383 1 97.18 271 ASN A N 1
ATOM 2210 C CA . ASN A 1 271 ? -20.938 -8.051 -5.05 1 97.18 271 ASN A CA 1
ATOM 2211 C C . ASN A 1 271 ? -21.349 -6.812 -4.259 1 97.18 271 ASN A C 1
ATOM 2213 O O . ASN A 1 271 ? -22.537 -6.593 -4.013 1 97.18 271 ASN A O 1
ATOM 2217 N N . LEU A 1 272 ? -20.436 -5.978 -3.895 1 96.13 272 LEU A N 1
ATOM 2218 C CA . LEU A 1 272 ? -20.703 -4.872 -2.983 1 96.13 272 LEU A CA 1
ATOM 2219 C C . LEU A 1 272 ? -20.819 -3.555 -3.744 1 96.13 272 LEU A C 1
ATOM 2221 O O . LEU A 1 272 ? -20.386 -3.459 -4.895 1 96.13 272 LEU A O 1
ATOM 2225 N N . ASP A 1 273 ? -21.431 -2.643 -3.081 1 92.84 273 ASP A N 1
ATOM 2226 C CA . ASP A 1 273 ? -21.382 -1.262 -3.55 1 92.84 273 ASP A CA 1
ATOM 2227 C C . ASP A 1 273 ? -20.103 -0.569 -3.086 1 92.84 273 ASP A C 1
ATOM 2229 O O . ASP A 1 273 ? -19.992 -0.173 -1.924 1 92.84 273 ASP A O 1
ATOM 2233 N N . VAL A 1 274 ? -19.254 -0.341 -3.975 1 87.1 274 VAL A N 1
ATOM 2234 C CA . VAL A 1 274 ? -17.899 0.124 -3.697 1 87.1 274 VAL A CA 1
ATOM 2235 C C . VAL A 1 274 ? -17.95 1.491 -3.019 1 87.1 274 VAL A C 1
ATOM 2237 O O . VAL A 1 274 ? -17.054 1.842 -2.247 1 87.1 274 VAL A O 1
ATOM 2240 N N . LYS A 1 275 ? -18.921 2.291 -3.207 1 84.2 275 LYS A N 1
ATOM 2241 C CA . LYS A 1 275 ? -18.998 3.654 -2.688 1 84.2 275 LYS A CA 1
ATOM 2242 C C . LYS A 1 275 ? -19.616 3.676 -1.293 1 84.2 275 LYS A C 1
ATOM 2244 O O . LYS A 1 275 ? -19.335 4.575 -0.498 1 84.2 275 LYS A O 1
ATOM 2249 N N . LYS A 1 276 ? -20.388 2.62 -0.931 1 87.57 276 LYS A N 1
ATOM 2250 C CA . LYS A 1 276 ? -21.2 2.725 0.278 1 87.57 276 LYS A CA 1
ATOM 2251 C C . LYS A 1 276 ? -20.851 1.622 1.272 1 87.5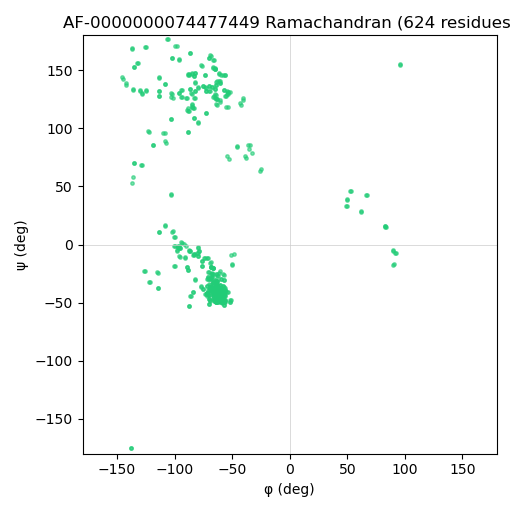7 276 LYS A C 1
ATOM 2253 O O . LYS A 1 276 ? -20.882 1.839 2.485 1 87.57 276 LYS A O 1
ATOM 2258 N N . ASP A 1 277 ? -20.487 0.503 0.705 1 90.62 277 ASP A N 1
ATOM 2259 C CA . ASP A 1 277 ? -20.393 -0.666 1.574 1 90.62 277 ASP A CA 1
ATOM 2260 C C . ASP A 1 277 ? -19.01 -0.765 2.214 1 90.62 277 ASP A C 1
ATOM 2262 O O . ASP A 1 277 ? -18.001 -0.458 1.575 1 90.62 277 ASP A O 1
ATOM 2266 N N . ARG A 1 278 ? -18.964 -1.233 3.38 1 89.66 278 ARG A N 1
ATOM 2267 C CA . ARG A 1 278 ? -17.702 -1.544 4.043 1 89.66 278 ARG A CA 1
ATOM 2268 C C . ARG A 1 278 ? -17.114 -2.849 3.515 1 89.66 278 ARG A C 1
ATOM 2270 O O . ARG A 1 278 ? -17.843 -3.704 3.009 1 89.66 278 ARG A O 1
ATOM 2277 N N . ASN A 1 279 ? -15.837 -2.997 3.601 1 91.24 279 ASN A N 1
ATOM 2278 C CA . ASN A 1 279 ? -15.164 -4.265 3.343 1 91.24 279 ASN A CA 1
ATOM 2279 C C . ASN A 1 279 ? -15.412 -5.269 4.466 1 91.24 279 ASN A C 1
ATOM 2281 O O . ASN A 1 279 ? -14.954 -5.071 5.593 1 91.24 279 ASN A O 1
ATOM 2285 N N . PRO A 1 280 ? -16.104 -6.319 4.209 1 90.51 280 PRO A N 1
ATOM 2286 C CA . PRO A 1 280 ? -16.444 -7.259 5.279 1 90.51 280 PRO A CA 1
ATOM 2287 C C . PRO A 1 280 ? -15.239 -8.06 5.767 1 90.51 280 PRO A C 1
ATOM 2289 O O . PRO A 1 280 ? -15.316 -8.732 6.798 1 90.51 280 PRO A O 1
ATOM 2292 N N . PHE A 1 281 ? -14.144 -8.011 5.07 1 90.41 281 PHE A N 1
ATOM 2293 C CA . PHE A 1 281 ? -12.947 -8.761 5.433 1 90.41 281 PHE A CA 1
ATOM 2294 C C . PHE A 1 281 ? -12.041 -7.931 6.334 1 90.41 281 PHE A C 1
ATOM 2296 O O . PHE A 1 281 ? -11.08 -8.451 6.905 1 90.41 281 PHE A O 1
ATOM 2303 N N . GLY A 1 282 ? -12.322 -6.675 6.457 1 83.7 282 GLY A N 1
ATOM 2304 C CA . GLY A 1 282 ? -11.421 -5.774 7.158 1 83.7 282 GLY A CA 1
ATOM 2305 C C . GLY A 1 282 ? -11.706 -5.682 8.645 1 83.7 282 GLY A C 1
ATOM 2306 O O . GLY A 1 282 ? -10.865 -5.215 9.416 1 83.7 282 GLY A O 1
ATOM 2307 N N . MET A 1 283 ? -12.976 -6.101 9.016 1 78.77 283 MET A N 1
ATOM 2308 C CA . MET A 1 283 ? -13.339 -5.989 10.426 1 78.77 283 MET A CA 1
ATOM 2309 C C . MET A 1 283 ? -14.257 -7.134 10.844 1 78.77 283 MET A C 1
ATOM 2311 O O . MET A 1 283 ? -15.098 -7.578 10.061 1 78.77 283 MET A O 1
ATOM 2315 N N . LYS A 1 284 ? -14.002 -7.518 12.064 1 78.78 284 LYS A N 1
ATOM 2316 C CA . LYS A 1 284 ? -14.907 -8.507 12.643 1 78.78 284 LYS A CA 1
ATOM 2317 C C . LYS A 1 284 ? -16.014 -7.834 13.449 1 78.78 284 LYS A C 1
ATOM 2319 O O . LYS A 1 284 ? -15.768 -6.851 14.15 1 78.78 284 LYS A O 1
ATOM 2324 N N . LEU A 1 285 ? -17.188 -8.247 13.226 1 80.22 285 LEU A N 1
ATOM 2325 C CA . LEU A 1 285 ? -18.342 -7.702 13.933 1 80.22 285 LEU A CA 1
ATOM 2326 C C . LEU A 1 285 ? -18.536 -8.4 15.275 1 80.22 285 LEU A C 1
ATOM 2328 O O . LEU A 1 285 ? -18.52 -9.63 15.348 1 80.22 285 LEU A O 1
ATOM 2332 N N . PRO A 1 286 ? -18.663 -7.466 16.233 1 77.39 286 PRO A N 1
ATOM 2333 C CA . PRO A 1 286 ? -18.943 -8.074 17.536 1 77.39 286 PRO A CA 1
ATOM 2334 C C . PRO A 1 286 ? -20.277 -8.816 17.566 1 77.39 286 PRO A C 1
ATOM 2336 O O . PRO A 1 286 ? -21.249 -8.371 16.951 1 77.39 286 PRO A O 1
ATOM 2339 N N . GLY A 1 287 ? -20.375 -9.999 18.228 1 77.38 287 GLY A N 1
ATOM 2340 C CA . GLY A 1 287 ? -21.621 -10.726 18.411 1 77.38 287 GLY A CA 1
ATOM 2341 C C . GLY A 1 287 ? -21.905 -11.712 17.293 1 77.38 287 GLY A C 1
ATOM 2342 O O . GLY A 1 287 ? -22.816 -12.536 17.402 1 77.38 287 GLY A O 1
ATOM 2343 N N . VAL A 1 288 ? -21.197 -11.487 16.199 1 78.6 288 VAL A N 1
ATOM 2344 C CA . VAL A 1 288 ? -21.38 -12.434 15.104 1 78.6 288 VAL A CA 1
ATOM 2345 C C . VAL A 1 288 ? -20.319 -13.529 15.183 1 78.6 288 VAL A C 1
ATOM 2347 O O . VAL A 1 288 ? -19.124 -13.238 15.273 1 78.6 288 VAL A O 1
ATOM 2350 N N . PRO A 1 289 ? -20.766 -14.694 15.169 1 78.7 289 PRO A N 1
ATOM 2351 C CA . PRO A 1 289 ? -19.79 -15.786 15.204 1 78.7 289 PRO A CA 1
ATOM 2352 C C . PRO A 1 289 ? -18.768 -15.701 14.072 1 78.7 289 PRO A C 1
ATOM 2354 O O . PRO A 1 289 ? -19.111 -15.306 12.955 1 78.7 289 PRO A O 1
ATOM 2357 N N . VAL A 1 290 ? -17.584 -16.094 14.325 1 76.62 290 VAL A N 1
ATOM 2358 C CA . VAL A 1 290 ? -16.446 -15.972 13.42 1 76.62 290 VAL A CA 1
ATOM 2359 C C . VAL A 1 290 ? -16.724 -16.746 12.133 1 76.62 290 VAL A C 1
ATOM 2361 O O . VAL A 1 290 ? -16.348 -16.307 11.044 1 76.62 290 VAL A O 1
ATOM 2364 N N . ASP A 1 291 ? -17.414 -17.834 12.302 1 76.25 291 ASP A N 1
ATOM 2365 C CA . ASP A 1 291 ? -17.659 -18.696 11.15 1 76.25 291 ASP A CA 1
ATOM 2366 C C . ASP A 1 291 ? -18.796 -18.152 10.289 1 76.25 291 ASP A C 1
ATOM 2368 O O . ASP A 1 291 ? -19.013 -18.621 9.17 1 76.25 291 ASP A O 1
ATOM 2372 N N . GLU A 1 292 ? -19.396 -17.019 10.744 1 80.96 292 GLU A N 1
ATOM 2373 C CA . GLU A 1 292 ? -20.522 -16.451 10.008 1 80.96 292 GLU A CA 1
ATOM 2374 C C . GLU A 1 292 ? -20.162 -15.094 9.409 1 80.96 292 GLU A C 1
ATOM 2376 O O . GLU A 1 292 ? -21.034 -14.375 8.918 1 80.96 292 GLU A O 1
ATOM 2381 N N . GLN A 1 293 ? -18.921 -14.908 9.517 1 84.7 293 GLN A N 1
ATOM 2382 C CA . GLN A 1 293 ? -18.485 -13.666 8.887 1 84.7 293 GLN A CA 1
ATOM 2383 C C . GLN A 1 293 ? -17.223 -13.884 8.057 1 84.7 293 GLN A C 1
ATOM 2385 O O . GLN A 1 293 ? -16.438 -14.792 8.338 1 84.7 293 GLN A O 1
ATOM 2390 N N . PRO A 1 294 ? -17.091 -13.085 7.091 1 86.57 294 PRO A N 1
ATOM 2391 C CA . PRO A 1 294 ? -15.971 -13.285 6.169 1 86.57 294 PRO A CA 1
ATOM 2392 C C . PRO A 1 294 ? -14.613 -13.107 6.843 1 86.57 294 PRO A C 1
ATOM 2394 O O . PRO A 1 294 ? -14.467 -12.267 7.735 1 86.57 294 PRO A O 1
ATOM 2397 N N . ASP A 1 295 ? -13.746 -13.967 6.523 1 84.42 295 ASP A N 1
ATOM 2398 C CA . ASP A 1 295 ? -12.347 -13.922 6.936 1 84.42 295 ASP A CA 1
ATOM 2399 C C . ASP A 1 295 ? -11.415 -14.071 5.736 1 84.42 295 ASP A C 1
ATOM 2401 O O . ASP A 1 295 ? -11.586 -14.979 4.92 1 84.42 295 ASP A O 1
ATOM 2405 N N . ALA A 1 296 ? -10.475 -13.213 5.629 1 83.06 296 ALA A N 1
ATOM 2406 C CA . ALA A 1 296 ? -9.626 -13.156 4.442 1 83.06 296 ALA A CA 1
ATOM 2407 C C . ALA A 1 296 ? -8.628 -14.31 4.425 1 83.06 296 ALA A C 1
ATOM 2409 O O . ALA A 1 296 ? -8.008 -14.589 3.396 1 83.06 296 ALA A O 1
ATOM 2410 N N . TYR A 1 297 ? -8.511 -15.038 5.562 1 83.62 297 TYR A N 1
ATOM 2411 C CA . TYR A 1 297 ? -7.435 -16.02 5.635 1 83.62 297 TYR A CA 1
ATOM 2412 C C . TYR A 1 297 ? -7.977 -17.396 6.004 1 83.62 297 TYR A C 1
ATOM 2414 O O . TYR A 1 297 ? -7.365 -18.418 5.685 1 83.62 297 TYR A O 1
ATOM 2422 N N . SER A 1 298 ? -9.122 -17.433 6.629 1 83.73 298 SER A N 1
ATOM 2423 C CA . SER A 1 298 ? -9.62 -18.712 7.125 1 83.73 298 SER A CA 1
ATOM 2424 C C . SER A 1 298 ? -10.254 -19.53 6.006 1 83.73 298 SER A C 1
ATOM 2426 O O . SER A 1 298 ? -11.075 -19.017 5.242 1 83.73 298 SER A O 1
ATOM 2428 N N . LEU A 1 299 ? -9.933 -20.782 5.964 1 87.92 299 LEU A N 1
ATOM 2429 C CA . LEU A 1 299 ? -10.463 -21.697 4.96 1 87.92 299 LEU A CA 1
ATOM 2430 C C . LEU A 1 299 ? -11.67 -22.458 5.501 1 87.92 299 LEU A C 1
ATOM 2432 O O . LEU A 1 299 ? -12.374 -23.131 4.745 1 87.92 299 LEU A O 1
ATOM 2436 N N . LYS A 1 300 ? -11.944 -22.376 6.723 1 81.39 300 LYS A N 1
ATOM 2437 C CA . LYS A 1 300 ? -13.021 -23.131 7.358 1 81.39 300 LYS A CA 1
ATOM 2438 C C . LYS A 1 300 ? -14.386 -22.558 6.988 1 81.39 300 LYS A C 1
ATOM 2440 O O . LYS A 1 300 ? -15.337 -23.308 6.754 1 81.39 300 LYS A O 1
ATOM 2445 N N . SER A 1 301 ? -14.533 -21.32 6.971 1 73.09 301 SER A N 1
ATOM 2446 C CA . SER A 1 301 ? -15.787 -20.665 6.615 1 73.09 301 SER A CA 1
ATOM 2447 C C . SER A 1 301 ? -15.731 -20.092 5.202 1 73.09 301 SER A C 1
ATOM 2449 O O . SER A 1 301 ? -16.366 -19.076 4.913 1 73.09 301 SER A O 1
ATOM 2451 N N . ALA A 1 302 ? -15.2 -20.834 4.345 1 78.22 302 ALA A N 1
ATOM 2452 C CA . ALA A 1 302 ? -14.935 -20.269 3.025 1 78.22 302 ALA A CA 1
ATOM 2453 C C . ALA A 1 302 ? -16.154 -20.404 2.116 1 78.22 302 ALA A C 1
ATOM 2455 O O . ALA A 1 302 ? -16.854 -21.418 2.153 1 78.22 302 ALA A O 1
ATOM 2456 N N . LYS A 1 303 ? -16.424 -19.411 1.506 1 91.16 303 LYS A N 1
ATOM 2457 C CA . LYS A 1 303 ? -17.369 -19.346 0.395 1 91.16 303 LYS A CA 1
ATOM 2458 C C . LYS A 1 303 ? -16.644 -19.143 -0.933 1 91.16 303 LYS A C 1
ATOM 2460 O O . LYS A 1 303 ? -16.585 -18.026 -1.45 1 91.16 303 LYS A O 1
ATOM 2465 N N . PRO A 1 304 ? -16.281 -20.193 -1.544 1 92.39 304 PRO A N 1
ATOM 2466 C CA . PRO A 1 304 ? -15.376 -20.127 -2.693 1 92.39 304 PRO A CA 1
ATOM 2467 C C . PRO A 1 304 ? -15.923 -19.263 -3.827 1 92.39 304 PRO A C 1
ATOM 2469 O O . PRO A 1 304 ? -15.151 -18.68 -4.592 1 92.39 304 PRO A O 1
ATOM 2472 N N . THR A 1 305 ? -17.224 -19.121 -3.913 1 94.66 305 THR A N 1
ATOM 2473 C CA . THR A 1 305 ? -17.78 -18.343 -5.016 1 94.66 305 THR A CA 1
ATOM 2474 C C . THR A 1 305 ? -18.147 -16.936 -4.554 1 94.66 305 THR A C 1
ATOM 2476 O O . THR A 1 305 ? -18.801 -16.189 -5.283 1 94.66 305 THR A O 1
ATOM 2479 N N . GLY A 1 306 ? -17.787 -16.602 -3.307 1 95.15 306 GLY A N 1
ATOM 2480 C CA . GLY A 1 306 ? -17.996 -15.266 -2.771 1 95.15 306 GLY A CA 1
ATOM 2481 C C . GLY A 1 306 ? -19.277 -15.138 -1.969 1 95.15 306 GLY A C 1
ATOM 2482 O O . GLY A 1 306 ? -20.249 -15.852 -2.224 1 95.15 306 GLY A O 1
ATOM 2483 N N . TRP A 1 307 ? -19.301 -14.219 -1.084 1 94.65 307 TRP A N 1
ATOM 2484 C CA . TRP A 1 307 ? -20.483 -13.868 -0.304 1 94.65 307 TRP A CA 1
ATOM 2485 C C . TRP A 1 307 ? -21.401 -12.94 -1.094 1 94.65 307 TRP A C 1
ATOM 2487 O O . TRP A 1 307 ? -20.931 -12.033 -1.785 1 94.65 307 TRP A O 1
ATOM 2497 N N . GLU A 1 308 ? -22.677 -13.215 -0.962 1 94.75 308 GLU A N 1
ATOM 2498 C CA . GLU A 1 308 ? -23.633 -12.279 -1.545 1 94.75 308 GLU A CA 1
ATOM 2499 C C . GLU A 1 308 ? -23.884 -11.095 -0.616 1 94.75 308 GLU A C 1
ATOM 2501 O O . GLU A 1 308 ? -23.902 -11.252 0.607 1 94.75 308 GLU A O 1
ATOM 2506 N N . ARG A 1 309 ? -24.128 -9.979 -1.211 1 94.11 309 ARG A N 1
ATOM 2507 C CA . ARG A 1 309 ? -24.311 -8.75 -0.445 1 94.11 309 ARG A CA 1
ATOM 2508 C C . ARG A 1 309 ? -25.422 -8.909 0.587 1 94.11 309 ARG A C 1
ATOM 2510 O O . ARG A 1 309 ? -25.291 -8.451 1.724 1 94.11 309 ARG A O 1
ATOM 2517 N N . LYS A 1 310 ? -26.516 -9.612 0.218 1 92.32 310 LYS A N 1
ATOM 2518 C CA . LYS A 1 310 ? -27.688 -9.772 1.074 1 92.32 310 LYS A CA 1
ATOM 2519 C C . LYS A 1 310 ? -27.357 -10.605 2.308 1 92.32 310 LYS A C 1
ATOM 2521 O O . LYS A 1 310 ? -28.061 -10.535 3.318 1 92.32 310 LYS A O 1
ATOM 2526 N N . ASP A 1 311 ? -26.28 -11.379 2.256 1 90.17 311 ASP A N 1
ATOM 2527 C CA . ASP A 1 311 ? -25.921 -12.278 3.348 1 90.17 311 ASP A CA 1
ATOM 2528 C C . ASP A 1 311 ? -24.932 -11.614 4.303 1 90.17 311 ASP A C 1
ATOM 2530 O O . ASP A 1 311 ? -24.495 -12.229 5.278 1 90.17 311 ASP A O 1
ATOM 2534 N N . LEU A 1 312 ? -24.602 -10.342 4.007 1 89.7 312 LEU A N 1
ATOM 2535 C CA . LEU A 1 312 ? -23.572 -9.666 4.788 1 89.7 312 LEU A CA 1
ATOM 2536 C C . LEU A 1 312 ? -24.168 -8.516 5.593 1 89.7 312 LEU A C 1
ATOM 2538 O O . LEU A 1 312 ? -25.132 -7.882 5.157 1 89.7 312 LEU A O 1
ATOM 2542 N N . THR A 1 313 ? -23.611 -8.378 6.744 1 83.81 313 THR A N 1
ATOM 2543 C CA . THR A 1 313 ? -23.919 -7.183 7.522 1 83.81 313 THR A CA 1
ATOM 2544 C C . THR A 1 313 ? -22.963 -6.047 7.171 1 83.81 313 THR A C 1
ATOM 2546 O O . THR A 1 313 ? -21.774 -6.108 7.491 1 83.81 313 THR A O 1
ATOM 2549 N N . LEU A 1 314 ? -23.503 -5.008 6.604 1 84.17 314 LEU A N 1
ATOM 2550 C CA . LEU A 1 314 ? -22.655 -3.955 6.057 1 84.17 314 LEU A CA 1
ATOM 2551 C C . LEU A 1 314 ? -23.01 -2.601 6.662 1 84.17 314 LEU A C 1
ATOM 2553 O O . LEU A 1 314 ? -24.161 -2.366 7.037 1 84.17 314 LEU A O 1
ATOM 2557 N N . MET B 1 1 ? -38.293 39.663 23.568 1 26.49 1 MET B N 1
ATOM 2558 C CA . MET B 1 1 ? -38.203 38.95 22.297 1 26.49 1 MET B CA 1
ATOM 2559 C C . MET B 1 1 ? -36.772 38.96 21.768 1 26.49 1 MET B C 1
ATOM 2561 O O . MET B 1 1 ? -36.272 40.001 21.339 1 26.49 1 MET B O 1
ATOM 2565 N N . GLN B 1 2 ? -35.816 38.341 22.357 1 34.58 2 GLN B N 1
ATOM 2566 C CA . GLN B 1 2 ? -34.376 38.497 22.186 1 34.58 2 GLN B CA 1
ATOM 2567 C C . GLN B 1 2 ? -33.945 38.109 20.774 1 34.58 2 GLN B C 1
ATOM 2569 O O . GLN B 1 2 ? -34.498 37.179 20.184 1 34.58 2 GLN B O 1
ATOM 2574 N N . PRO B 1 3 ? -33.28 39.159 19.99 1 38.97 3 PRO B N 1
ATOM 2575 C CA . PRO B 1 3 ? -32.941 38.951 18.58 1 38.97 3 PRO B CA 1
ATOM 2576 C C . PRO B 1 3 ? -32.346 37.57 18.313 1 38.97 3 PRO B C 1
ATOM 2578 O O . PRO B 1 3 ? -31.769 36.958 19.215 1 38.97 3 PRO B O 1
ATOM 2581 N N . ALA B 1 4 ? -32.972 36.756 17.41 1 37.5 4 ALA B N 1
ATOM 2582 C CA . ALA B 1 4 ? -32.718 35.446 16.816 1 37.5 4 ALA B CA 1
ATOM 2583 C C . ALA B 1 4 ? -31.242 35.278 16.467 1 37.5 4 ALA B C 1
ATOM 2585 O O . ALA B 1 4 ? -30.561 36.253 16.141 1 37.5 4 ALA B O 1
ATOM 2586 N N . THR B 1 5 ? -30.557 34.243 16.924 1 32.57 5 THR B N 1
ATOM 2587 C CA . THR B 1 5 ? -29.216 33.686 16.79 1 32.57 5 THR B CA 1
ATOM 2588 C C . THR B 1 5 ? -28.779 33.67 15.328 1 32.57 5 THR B C 1
ATOM 2590 O O . THR B 1 5 ? -29.482 33.131 14.471 1 32.57 5 THR B O 1
ATOM 2593 N N . HIS B 1 6 ? -28.213 34.819 14.824 1 32.03 6 HIS B N 1
ATOM 2594 C CA . HIS B 1 6 ? -27.67 34.957 13.477 1 32.03 6 HIS B CA 1
ATOM 2595 C C . HIS B 1 6 ? -26.997 33.667 13.019 1 32.03 6 HIS B C 1
ATOM 2597 O O . HIS B 1 6 ? -26.082 33.171 13.68 1 32.03 6 HIS B O 1
ATOM 2603 N N . ALA B 1 7 ? -27.744 32.81 12.509 1 42.09 7 ALA B N 1
ATOM 2604 C CA . ALA B 1 7 ? -27.207 31.721 11.697 1 42.09 7 ALA B CA 1
ATOM 2605 C C . ALA B 1 7 ? -25.967 32.168 10.929 1 42.09 7 ALA B C 1
ATOM 2607 O O . ALA B 1 7 ? -26.008 33.157 10.192 1 42.09 7 ALA B O 1
ATOM 2608 N N . ASP B 1 8 ? -24.697 32.288 11.484 1 38.13 8 ASP B N 1
ATOM 2609 C CA . ASP B 1 8 ? -23.456 32.569 10.768 1 38.13 8 ASP B CA 1
ATOM 2610 C C . ASP B 1 8 ? -23.555 32.138 9.307 1 38.13 8 ASP B C 1
ATOM 2612 O O . ASP B 1 8 ? -23.403 30.956 8.992 1 38.13 8 ASP B O 1
ATOM 2616 N N . LYS B 1 9 ? -24.275 32.592 8.487 1 50.39 9 LYS B N 1
ATOM 2617 C CA . LYS B 1 9 ? -24.444 32.418 7.047 1 50.39 9 LYS B CA 1
ATOM 2618 C C . LYS B 1 9 ? -23.132 32.662 6.307 1 50.39 9 LYS B C 1
ATOM 2620 O O . LYS B 1 9 ? -22.75 33.811 6.072 1 50.39 9 LYS B O 1
ATOM 2625 N N . ARG B 1 10 ? -22.142 31.573 6.399 1 56.07 10 ARG B N 1
ATOM 2626 C CA . ARG B 1 10 ? -20.863 31.644 5.701 1 56.07 10 ARG B CA 1
ATOM 2627 C C . ARG B 1 10 ? -21.064 31.902 4.212 1 56.07 10 ARG B C 1
ATOM 2629 O O . ARG B 1 10 ? -22.061 31.468 3.631 1 56.07 10 ARG B O 1
ATOM 2636 N N . SER B 1 11 ? -20.285 32.917 3.63 1 59.98 11 SER B N 1
ATOM 2637 C CA . SER B 1 11 ? -20.249 33.135 2.188 1 59.98 11 SER B CA 1
ATOM 2638 C C . SER B 1 11 ? -19.897 31.852 1.443 1 59.98 11 SER B C 1
ATOM 2640 O O . SER B 1 11 ? -19.164 31.007 1.963 1 59.98 11 SER B O 1
ATOM 2642 N N . PRO B 1 12 ? -20.715 31.473 0.337 1 57.66 12 PRO B N 1
ATOM 2643 C CA . PRO B 1 12 ? -20.426 30.269 -0.446 1 57.66 12 PRO B CA 1
ATOM 2644 C C . PRO B 1 12 ? -18.97 30.197 -0.901 1 57.66 12 PRO B C 1
ATOM 2646 O O . PRO B 1 12 ? -18.468 29.112 -1.206 1 57.66 12 PRO B O 1
ATOM 2649 N N . PHE B 1 13 ? -18.193 31.301 -0.88 1 67.35 13 PHE B N 1
ATOM 2650 C CA . PHE B 1 13 ? -16.812 31.322 -1.348 1 67.35 13 PHE B CA 1
ATOM 2651 C C . PHE B 1 13 ? -15.845 31.449 -0.176 1 67.35 13 PHE B C 1
ATOM 2653 O O . PHE B 1 13 ? -14.663 31.74 -0.369 1 67.35 13 PHE B O 1
ATOM 2660 N N . SER B 1 14 ? -16.488 31.153 0.954 1 71.94 14 SER B N 1
ATOM 2661 C CA . SER B 1 14 ? -15.629 31.221 2.131 1 71.94 14 SER B CA 1
ATOM 2662 C C . SER B 1 14 ? -14.662 30.043 2.18 1 71.94 14 SER B C 1
ATOM 2664 O O . SER B 1 14 ? -15.061 28.897 1.96 1 71.94 14 SER B O 1
ATOM 2666 N N . ILE B 1 15 ? -13.411 30.335 2.473 1 76 15 ILE B N 1
ATOM 2667 C CA . ILE B 1 15 ? -12.354 29.33 2.513 1 76 15 ILE B CA 1
ATOM 2668 C C . ILE B 1 15 ? -12.249 28.746 3.92 1 76 15 ILE B C 1
ATOM 2670 O O . ILE B 1 15 ? -11.658 27.681 4.115 1 76 15 ILE B O 1
ATOM 2674 N N . ALA B 1 16 ? -13.056 29.228 4.844 1 77.27 16 ALA B N 1
ATOM 2675 C CA . ALA B 1 16 ? -12.828 28.831 6.231 1 77.27 16 ALA B CA 1
ATOM 2676 C C . ALA B 1 16 ? -13.568 27.537 6.559 1 77.27 16 ALA B C 1
ATOM 2678 O O . ALA B 1 16 ? -14.661 27.292 6.045 1 77.27 16 ALA B O 1
ATOM 2679 N N . THR B 1 17 ? -12.967 26.767 7.417 1 89.23 17 THR B N 1
ATOM 2680 C CA . THR B 1 17 ? -13.476 25.491 7.907 1 89.23 17 THR B CA 1
ATOM 2681 C C . THR B 1 17 ? -14.203 25.674 9.236 1 89.23 17 THR B C 1
ATOM 2683 O O . THR B 1 17 ? -13.745 26.42 10.104 1 89.23 17 THR B O 1
ATOM 2686 N N . LYS B 1 18 ? -15.386 25.12 9.294 1 91.4 18 LYS B N 1
ATOM 2687 C CA . LYS B 1 18 ? -16.111 25.14 10.561 1 91.4 18 LYS B CA 1
ATOM 2688 C C . LYS B 1 18 ? -15.495 24.167 11.562 1 91.4 18 LYS B C 1
ATOM 2690 O O . LYS B 1 18 ? -15.23 23.01 11.229 1 91.4 18 LYS B O 1
ATOM 2695 N N . VAL B 1 19 ? -15.281 24.63 12.77 1 92.21 19 VAL B N 1
ATOM 2696 C CA . VAL B 1 19 ? -14.682 23.802 13.812 1 92.21 19 VAL B CA 1
ATOM 2697 C C . VAL B 1 19 ? -15.754 22.925 14.456 1 92.21 19 VAL B C 1
ATOM 2699 O O . VAL B 1 19 ? -16.832 23.409 14.807 1 92.21 19 VAL B O 1
ATOM 2702 N N . ILE B 1 20 ? -15.482 21.723 14.588 1 92.72 20 ILE B N 1
ATOM 2703 C CA . ILE B 1 20 ? -16.356 20.788 15.286 1 92.72 20 ILE B CA 1
ATOM 2704 C C . ILE B 1 20 ? -15.794 20.494 16.675 1 92.72 20 ILE B C 1
ATOM 2706 O O . ILE B 1 20 ? -14.815 19.756 16.811 1 92.72 20 ILE B O 1
ATOM 2710 N N . VAL B 1 21 ? -16.416 20.992 17.643 1 91.22 21 VAL B N 1
ATOM 2711 C CA . VAL B 1 21 ? -15.909 20.918 19.009 1 91.22 21 VAL B CA 1
ATOM 2712 C C . VAL B 1 21 ? -16.155 19.522 19.577 1 91.22 21 VAL B C 1
ATOM 2714 O O . VAL B 1 21 ? -15.319 18.987 20.309 1 91.22 21 VAL B O 1
ATOM 2717 N N . ASN B 1 22 ? -17.292 18.897 19.236 1 89.81 22 ASN B N 1
ATOM 2718 C CA . ASN B 1 22 ? -17.651 17.542 19.638 1 89.81 22 ASN B CA 1
ATOM 2719 C C . ASN B 1 22 ? -17.816 16.624 18.431 1 89.81 22 ASN B C 1
ATOM 2721 O O . ASN B 1 22 ? -18.927 16.449 17.926 1 89.81 22 ASN B O 1
ATOM 2725 N N . PRO B 1 23 ? -16.721 16.076 18.013 1 89.05 23 PRO B N 1
ATOM 2726 C CA . PRO B 1 23 ? -16.83 15.198 16.846 1 89.05 23 PRO B CA 1
ATOM 2727 C C . PRO B 1 23 ? -17.744 14 17.093 1 89.05 23 PRO B C 1
ATOM 2729 O O . PRO B 1 23 ? -17.777 13.462 18.203 1 89.05 23 PRO B O 1
ATOM 2732 N N . PRO B 1 24 ? -18.503 13.744 16.059 1 77.55 24 PRO B N 1
ATOM 2733 C CA . PRO B 1 24 ? -19.404 12.6 16.223 1 77.55 24 PRO B CA 1
ATOM 2734 C C . PRO B 1 24 ? -18.656 11.29 16.46 1 77.55 24 PRO B C 1
ATOM 2736 O O . PRO B 1 24 ? -17.511 11.141 16.028 1 77.55 24 PRO B O 1
ATOM 2739 N N . GLU B 1 25 ? -19.287 10.466 17.251 1 70.34 25 GLU B N 1
ATOM 2740 C CA . GLU B 1 25 ? -18.711 9.145 17.488 1 70.34 25 GLU B CA 1
ATOM 2741 C C . GLU B 1 25 ? -18.58 8.358 16.187 1 70.34 25 GLU B C 1
ATOM 2743 O O . GLU B 1 25 ? -19.418 8.485 15.292 1 70.34 25 GLU B O 1
ATOM 2748 N N . THR B 1 26 ? -17.405 7.972 15.931 1 61.52 26 THR B N 1
ATOM 2749 C CA . THR B 1 26 ? -17.205 7.14 14.75 1 61.52 26 THR B CA 1
ATOM 2750 C C . THR B 1 26 ? -18.125 5.922 14.784 1 61.52 26 THR B C 1
ATOM 2752 O O . THR B 1 26 ? -18.393 5.37 15.854 1 61.52 26 THR B O 1
ATOM 2755 N N . ASP B 1 27 ? -18.994 5.799 13.84 1 53.6 27 ASP B N 1
ATOM 2756 C CA . ASP B 1 27 ? -19.767 4.562 13.783 1 53.6 27 ASP B CA 1
ATOM 2757 C C . ASP B 1 27 ? -18.901 3.357 14.141 1 53.6 27 ASP B C 1
ATOM 2759 O O . ASP B 1 27 ? -18.004 2.984 13.382 1 53.6 27 ASP B O 1
ATOM 2763 N N . ASN B 1 28 ? -18.632 3.281 15.486 1 50.25 28 ASN B N 1
ATOM 2764 C CA . ASN B 1 28 ? -17.771 2.278 16.105 1 50.25 28 ASN B CA 1
ATOM 2765 C C . ASN B 1 28 ? -18.12 0.87 15.632 1 50.25 28 ASN B C 1
ATOM 2767 O O . ASN B 1 28 ? -17.54 -0.11 16.103 1 50.25 28 ASN B O 1
ATOM 2771 N N . LYS B 1 29 ? -19.19 0.809 14.928 1 52.76 29 LYS B N 1
ATOM 2772 C CA . LYS B 1 29 ? -19.57 -0.578 14.677 1 52.76 29 LYS B CA 1
ATOM 2773 C C . LYS B 1 29 ? -18.489 -1.309 13.885 1 52.76 29 LYS B C 1
ATOM 2775 O O . LYS B 1 29 ? -18.332 -2.525 14.015 1 52.76 29 LYS B O 1
ATOM 2780 N N . PHE B 1 30 ? -17.745 -0.384 13.172 1 55.09 30 PHE B N 1
ATOM 2781 C CA . PHE B 1 30 ? -16.84 -1.149 12.322 1 55.09 30 PHE B CA 1
ATOM 2782 C C . PHE B 1 30 ? -15.438 -0.55 12.347 1 55.09 30 PHE B C 1
ATOM 2784 O O . PHE B 1 30 ? -15.025 0.115 11.395 1 55.09 30 PHE B O 1
ATOM 2791 N N . ILE B 1 31 ? -14.809 -0.439 13.524 1 55.1 31 ILE B N 1
ATOM 2792 C CA . ILE B 1 31 ? -13.459 0.115 13.519 1 55.1 31 ILE B CA 1
ATOM 2793 C C . ILE B 1 31 ? -12.45 -0.99 13.212 1 55.1 31 ILE B C 1
ATOM 2795 O O . ILE B 1 31 ? -12.468 -2.049 13.844 1 55.1 31 ILE B O 1
ATOM 2799 N N . SER B 1 32 ? -11.771 -0.815 12.112 1 60.96 32 SER B N 1
ATOM 2800 C CA . SER B 1 32 ? -10.725 -1.77 11.761 1 60.96 32 SER B CA 1
ATOM 2801 C C . SER B 1 32 ? -9.407 -1.424 12.445 1 60.96 32 SER B C 1
ATOM 2803 O O . SER B 1 32 ? -9.197 -0.28 12.855 1 60.96 32 SER B O 1
ATOM 2805 N N . HIS B 1 33 ? -8.605 -2.442 12.803 1 69.58 33 HIS B N 1
ATOM 2806 C CA . HIS B 1 33 ? -7.25 -2.233 13.302 1 69.58 33 HIS B CA 1
ATOM 2807 C C . HIS B 1 33 ? -6.39 -1.507 12.273 1 69.58 33 HIS B C 1
ATOM 2809 O O . HIS B 1 33 ? -6.576 -1.683 11.067 1 69.58 33 HIS B O 1
ATOM 2815 N N . PRO B 1 34 ? -5.509 -0.697 12.809 1 75.33 34 PRO B N 1
ATOM 2816 C CA . PRO B 1 34 ? -4.633 0.022 11.882 1 75.33 34 PRO B CA 1
ATOM 2817 C C . PRO B 1 34 ? -3.712 -0.91 11.097 1 75.33 34 PRO B C 1
ATOM 2819 O O . PRO B 1 34 ? -3.093 -1.805 11.678 1 75.33 34 PRO B O 1
ATOM 2822 N N . MET B 1 35 ? -3.692 -0.75 9.868 1 78.46 35 MET B N 1
ATOM 2823 C CA . MET B 1 35 ? -2.79 -1.49 8.989 1 78.46 35 MET B CA 1
ATOM 2824 C C . MET B 1 35 ? -1.341 -1.329 9.436 1 78.46 35 MET B C 1
ATOM 2826 O O . MET B 1 35 ? -0.579 -2.297 9.449 1 78.46 35 MET B O 1
ATOM 2830 N N . PHE B 1 36 ? -1.057 -0.079 9.814 1 86.94 36 PHE B N 1
ATOM 2831 C CA . PHE B 1 36 ? 0.24 0.268 10.382 1 86.94 36 PHE B CA 1
ATOM 2832 C C . PHE B 1 36 ? 0.078 0.882 11.767 1 86.94 36 PHE B C 1
ATOM 2834 O O . PHE B 1 36 ? -0.212 2.074 11.893 1 86.94 36 PHE B O 1
ATOM 2841 N N . PRO B 1 37 ? 0.235 0.075 12.749 1 85.12 37 PRO B N 1
ATOM 2842 C CA . PRO B 1 37 ? 0.115 0.632 14.099 1 85.12 37 PRO B CA 1
ATOM 2843 C C . PRO B 1 37 ? 1.15 1.718 14.382 1 85.12 37 PRO B C 1
ATOM 2845 O O . PRO B 1 37 ? 2.301 1.608 13.95 1 85.12 37 PRO B O 1
ATOM 2848 N N . HIS B 1 38 ? 0.769 2.717 15.039 1 91.05 38 HIS B N 1
ATOM 2849 C CA . HIS B 1 38 ? 1.674 3.802 15.403 1 91.05 38 HIS B CA 1
ATOM 2850 C C . HIS B 1 38 ? 2.348 3.531 16.743 1 91.05 38 HIS B C 1
ATOM 2852 O O . HIS B 1 38 ? 1.672 3.277 17.743 1 91.05 38 HIS B O 1
ATOM 2858 N N . PRO B 1 39 ? 3.594 3.572 16.825 1 89.08 39 PRO B N 1
ATOM 2859 C CA . PRO B 1 39 ? 4.24 3.388 18.127 1 89.08 39 PRO B CA 1
ATOM 2860 C C . PRO B 1 39 ? 3.991 4.555 19.08 1 89.08 39 PRO B C 1
ATOM 2862 O O . PRO B 1 39 ? 3.642 5.653 18.639 1 89.08 39 PRO B O 1
ATOM 2865 N N . ASP B 1 40 ? 4.227 4.32 20.323 1 89.59 40 ASP B N 1
ATOM 2866 C CA . ASP B 1 40 ? 4.064 5.368 21.326 1 89.59 40 ASP B CA 1
ATOM 2867 C C . ASP B 1 40 ? 5.193 6.392 21.238 1 89.59 40 ASP B C 1
ATOM 2869 O O . ASP B 1 40 ? 6.331 6.044 20.918 1 89.59 40 ASP B O 1
ATOM 2873 N N . MET B 1 41 ? 4.848 7.625 21.525 1 91.07 41 MET B N 1
ATOM 2874 C CA . MET B 1 41 ? 5.823 8.709 21.6 1 91.07 41 MET B CA 1
ATOM 2875 C C . MET B 1 41 ? 5.754 9.411 22.953 1 91.07 41 MET B C 1
ATOM 2877 O O . MET B 1 41 ? 4.667 9.746 23.428 1 91.07 41 MET B O 1
ATOM 2881 N N . GLU B 1 42 ? 6.882 9.594 23.515 1 91.59 42 GLU B N 1
ATOM 2882 C CA . GLU B 1 42 ? 6.919 10.348 24.765 1 91.59 42 GLU B CA 1
ATOM 2883 C C . GLU B 1 42 ? 6.609 11.823 24.529 1 91.59 42 GLU B C 1
ATOM 2885 O O . GLU B 1 42 ? 7.16 12.44 23.614 1 91.59 42 GLU B O 1
ATOM 2890 N N . LYS B 1 43 ? 5.792 12.392 25.378 1 93.91 43 LYS B N 1
ATOM 2891 C CA . LYS B 1 43 ? 5.38 13.785 25.227 1 93.91 43 LYS B CA 1
ATOM 2892 C C . LYS B 1 43 ? 6.588 14.717 25.21 1 93.91 43 LYS B C 1
ATOM 2894 O O . LYS B 1 43 ? 6.627 15.677 24.438 1 93.91 43 LYS B O 1
ATOM 2899 N N . SER B 1 44 ? 7.543 14.459 26.034 1 94.46 44 SER B N 1
ATOM 2900 C CA . SER B 1 44 ? 8.727 15.309 26.111 1 94.46 44 SER B CA 1
ATOM 2901 C C . SER B 1 44 ? 9.486 15.32 24.788 1 94.46 44 SER B C 1
ATOM 2903 O O . SER B 1 44 ? 10.028 16.352 24.386 1 94.46 44 SER B O 1
ATOM 2905 N N . ASP B 1 45 ? 9.515 14.181 24.142 1 94.13 45 ASP B N 1
ATOM 2906 C CA . ASP B 1 45 ? 10.181 14.097 22.846 1 94.13 45 ASP B CA 1
ATOM 2907 C C . ASP B 1 45 ? 9.428 14.902 21.789 1 94.13 45 ASP B C 1
ATOM 2909 O O . ASP B 1 45 ? 10.044 15.542 20.934 1 94.13 45 ASP B O 1
ATOM 2913 N N . CYS B 1 46 ? 8.147 14.848 21.878 1 95.96 46 CYS B N 1
ATOM 2914 C CA . CYS B 1 46 ? 7.325 15.598 20.935 1 95.96 46 CYS B CA 1
ATOM 2915 C C . CYS B 1 46 ? 7.499 17.099 21.134 1 95.96 46 CYS B C 1
ATOM 2917 O O . CYS B 1 46 ? 7.525 17.859 20.164 1 95.96 46 CYS B O 1
ATOM 2919 N N . GLU B 1 47 ? 7.648 17.52 22.363 1 96.3 47 GLU B N 1
ATOM 2920 C CA . GLU B 1 47 ? 7.842 18.929 22.691 1 96.3 47 GLU B CA 1
ATOM 2921 C C . GLU B 1 47 ? 9.19 19.433 22.184 1 96.3 47 GLU B C 1
ATOM 2923 O O . GLU B 1 47 ? 9.329 20.606 21.833 1 96.3 47 GLU B O 1
ATOM 2928 N N . ALA B 1 48 ? 10.109 18.541 22.086 1 94.89 48 ALA B N 1
ATOM 2929 C CA . ALA B 1 48 ? 11.48 18.918 21.755 1 94.89 48 ALA B CA 1
ATOM 2930 C C . ALA B 1 48 ? 11.659 19.069 20.247 1 94.89 48 ALA B C 1
ATOM 2932 O O . ALA B 1 48 ? 12.676 19.591 19.786 1 94.89 48 ALA B O 1
ATOM 2933 N N . VAL B 1 49 ? 10.678 18.671 19.508 1 95.28 49 VAL B N 1
ATOM 2934 C CA . VAL B 1 49 ? 10.768 18.762 18.054 1 95.28 49 VAL B CA 1
ATOM 2935 C C . VAL B 1 49 ? 10.849 20.228 17.632 1 95.28 49 VAL B C 1
ATOM 2937 O O . VAL B 1 49 ? 10.142 21.078 18.178 1 95.28 49 VAL B O 1
ATOM 2940 N N . ASP B 1 50 ? 11.73 20.534 16.768 1 90.92 50 ASP B N 1
ATOM 2941 C CA . ASP B 1 50 ? 11.871 21.895 16.26 1 90.92 50 ASP B CA 1
ATOM 2942 C C . ASP B 1 50 ? 12.08 21.898 14.747 1 90.92 50 ASP B C 1
ATOM 2944 O O . ASP B 1 50 ? 12.289 20.845 14.142 1 90.92 50 ASP B O 1
ATOM 2948 N N . PHE B 1 51 ? 11.983 23.062 14.175 1 93.29 51 PHE B N 1
ATOM 2949 C CA . PHE B 1 51 ? 12.197 23.235 12.743 1 93.29 51 PHE B CA 1
ATOM 2950 C C . PHE B 1 51 ? 13.666 23.035 12.388 1 93.29 51 PHE B C 1
ATOM 2952 O O . PHE B 1 51 ? 14.553 23.479 13.12 1 93.29 51 PHE B O 1
ATOM 2959 N N . ALA B 1 52 ? 13.996 22.278 11.405 1 95.52 52 ALA B N 1
ATOM 2960 C CA . ALA B 1 52 ? 15.329 22.075 10.843 1 95.52 52 ALA B CA 1
ATOM 2961 C C . ALA B 1 52 ? 15.291 22.094 9.318 1 95.52 52 ALA B C 1
ATOM 2963 O O . ALA B 1 52 ? 14.37 21.546 8.707 1 95.52 52 ALA B O 1
ATOM 2964 N N . HIS B 1 53 ? 16.208 22.823 8.705 1 96.89 53 HIS B N 1
ATOM 2965 C CA . HIS B 1 53 ? 16.272 22.937 7.252 1 96.89 53 HIS B CA 1
ATOM 2966 C C . HIS B 1 53 ? 17.541 22.294 6.705 1 96.89 53 HIS B C 1
ATOM 2968 O O . HIS B 1 53 ? 18.638 22.549 7.207 1 96.89 53 HIS B O 1
ATOM 2974 N N . ARG B 1 54 ? 17.375 21.419 5.749 1 97.59 54 ARG B N 1
ATOM 2975 C CA . ARG B 1 54 ? 18.522 20.887 5.02 1 97.59 54 ARG B CA 1
ATOM 2976 C C . ARG B 1 54 ? 18.921 21.812 3.875 1 97.59 54 ARG B C 1
ATOM 2978 O O . ARG B 1 54 ? 18.163 21.986 2.918 1 97.59 54 ARG B O 1
ATOM 2985 N N . PRO B 1 55 ? 20.147 22.352 3.918 1 97.51 55 PRO B N 1
ATOM 2986 C CA . PRO B 1 55 ? 20.584 23.184 2.795 1 97.51 55 PRO B CA 1
ATOM 2987 C C . PRO B 1 55 ? 20.774 22.385 1.507 1 97.51 55 PRO B C 1
ATOM 2989 O O . PRO B 1 55 ? 21.292 21.266 1.542 1 97.51 55 PRO B O 1
ATOM 2992 N N . PRO B 1 56 ? 20.28 22.917 0.377 1 97.89 56 PRO B N 1
ATOM 2993 C CA . PRO B 1 56 ? 20.478 22.22 -0.896 1 97.89 56 PRO B CA 1
ATOM 2994 C C . PRO B 1 56 ? 21.951 21.965 -1.206 1 97.89 56 PRO B C 1
ATOM 2996 O O . PRO B 1 56 ? 22.785 22.857 -1.034 1 97.89 56 PRO B O 1
ATOM 2999 N N . GLN B 1 57 ? 22.274 20.732 -1.618 1 96.77 57 GLN B N 1
ATOM 3000 C CA . GLN B 1 57 ? 23.656 20.351 -1.895 1 96.77 57 GLN B CA 1
ATOM 3001 C C . GLN B 1 57 ? 23.852 20.028 -3.373 1 96.77 57 GLN B C 1
ATOM 3003 O O . GLN B 1 57 ? 24.973 20.081 -3.882 1 96.77 57 GLN B O 1
ATOM 3008 N N . THR B 1 58 ? 22.827 19.662 -4.097 1 96.02 58 THR B N 1
ATOM 3009 C CA . THR B 1 58 ? 22.87 19.31 -5.512 1 96.02 58 THR B CA 1
ATOM 3010 C C . THR B 1 58 ? 21.875 20.149 -6.309 1 96.02 58 THR B C 1
ATOM 3012 O O . THR B 1 58 ? 21.087 20.901 -5.732 1 96.02 58 THR B O 1
ATOM 3015 N N . ILE B 1 59 ? 21.974 20.056 -7.573 1 96.06 59 ILE B N 1
ATOM 3016 C CA . ILE B 1 59 ? 21.021 20.743 -8.438 1 96.06 59 ILE B CA 1
ATOM 3017 C C . ILE B 1 59 ? 19.612 20.216 -8.174 1 96.06 59 ILE B C 1
ATOM 3019 O O . ILE B 1 59 ? 18.653 20.99 -8.122 1 96.06 59 ILE B O 1
ATOM 3023 N N . GLY B 1 60 ? 19.491 18.946 -7.945 1 95.68 60 GLY B N 1
ATOM 3024 C CA . GLY B 1 60 ? 18.208 18.349 -7.609 1 95.68 60 GLY B CA 1
ATOM 3025 C C . GLY B 1 60 ? 17.624 18.88 -6.314 1 95.68 60 GLY B C 1
ATOM 3026 O O . GLY B 1 60 ? 16.423 19.144 -6.231 1 95.68 60 GLY B O 1
ATOM 3027 N N . ASP B 1 61 ? 18.475 19.087 -5.345 1 97.56 61 ASP B N 1
ATOM 3028 C CA . ASP B 1 61 ? 18.042 19.66 -4.074 1 97.56 61 ASP B CA 1
ATOM 3029 C C . ASP B 1 61 ? 17.473 21.064 -4.269 1 97.56 61 ASP B C 1
ATOM 3031 O O . ASP B 1 61 ? 16.446 21.41 -3.683 1 97.56 61 ASP B O 1
ATOM 3035 N N . SER B 1 62 ? 18.203 21.784 -5.069 1 98 62 SER B N 1
ATOM 3036 C CA . SER B 1 62 ? 17.81 23.173 -5.281 1 98 62 SER B CA 1
ATOM 3037 C C . SER B 1 62 ? 16.469 23.265 -6.001 1 98 62 SER B C 1
ATOM 3039 O O . SER B 1 62 ? 15.625 24.093 -5.651 1 98 62 SER B O 1
ATOM 3041 N N . ILE B 1 63 ? 16.306 22.427 -6.995 1 97.65 63 ILE B N 1
ATOM 3042 C CA . ILE B 1 63 ? 15.044 22.389 -7.726 1 97.65 63 ILE B CA 1
ATOM 3043 C C . ILE B 1 63 ? 13.911 22.001 -6.779 1 97.65 63 ILE B C 1
ATOM 3045 O O . ILE B 1 63 ? 12.856 22.639 -6.769 1 97.65 63 ILE B O 1
ATOM 3049 N N . ALA B 1 64 ? 14.105 21.001 -5.944 1 97.87 64 ALA B N 1
ATOM 3050 C CA . ALA B 1 64 ? 13.104 20.535 -4.988 1 97.87 64 ALA B CA 1
ATOM 3051 C C . ALA B 1 64 ? 12.767 21.622 -3.972 1 97.87 64 ALA B C 1
ATOM 3053 O O . ALA B 1 64 ? 11.594 21.876 -3.691 1 97.87 64 ALA B O 1
ATOM 3054 N N . ASP B 1 65 ? 13.772 22.244 -3.436 1 97.89 65 ASP B N 1
ATOM 3055 C CA . ASP B 1 65 ? 13.594 23.296 -2.441 1 97.89 65 ASP B CA 1
ATOM 3056 C C . ASP B 1 65 ? 12.797 24.466 -3.014 1 97.89 65 ASP B C 1
ATOM 3058 O O . ASP B 1 65 ? 11.89 24.985 -2.361 1 97.89 65 ASP B O 1
ATOM 3062 N N . ARG B 1 66 ? 13.15 24.875 -4.212 1 97.57 66 ARG B N 1
ATOM 3063 C CA . ARG B 1 66 ? 12.456 25.984 -4.86 1 97.57 66 ARG B CA 1
ATOM 3064 C C . ARG B 1 66 ? 11.009 25.615 -5.173 1 97.57 66 ARG B C 1
ATOM 3066 O O . ARG B 1 66 ? 10.113 26.455 -5.069 1 97.57 66 ARG B O 1
ATOM 3073 N N . ALA B 1 67 ? 10.81 24.408 -5.62 1 96.93 67 ALA B N 1
ATOM 3074 C CA . ALA B 1 67 ? 9.454 23.951 -5.914 1 96.93 67 ALA B CA 1
ATOM 3075 C C . ALA B 1 67 ? 8.578 23.994 -4.666 1 96.93 67 ALA B C 1
ATOM 3077 O O . ALA B 1 67 ? 7.424 24.425 -4.724 1 96.93 67 ALA B O 1
ATOM 3078 N N . VAL B 1 68 ? 9.092 23.563 -3.51 1 97.09 68 VAL B N 1
ATOM 3079 C CA . VAL B 1 68 ? 8.332 23.562 -2.265 1 97.09 68 VAL B CA 1
ATOM 3080 C C . VAL B 1 68 ? 8.041 24.998 -1.835 1 97.09 68 VAL B C 1
ATOM 3082 O O . VAL B 1 68 ? 6.942 25.302 -1.367 1 97.09 68 VAL B O 1
ATOM 3085 N N . LYS B 1 69 ? 8.99 25.868 -1.998 1 95.28 69 LYS B N 1
ATOM 3086 C CA . LYS B 1 69 ? 8.788 27.272 -1.653 1 95.28 69 LYS B CA 1
ATOM 3087 C C . LYS B 1 69 ? 7.709 27.904 -2.528 1 95.28 69 LYS B C 1
ATOM 3089 O O . LYS B 1 69 ? 6.927 28.732 -2.058 1 95.28 69 LYS B O 1
ATOM 3094 N N . PHE B 1 70 ? 7.747 27.477 -3.748 1 94.58 70 PHE B N 1
ATOM 3095 C CA . PHE B 1 70 ? 6.703 27.946 -4.652 1 94.58 70 PHE B CA 1
ATOM 3096 C C . PHE B 1 70 ? 5.336 27.44 -4.209 1 94.58 70 PHE B C 1
ATOM 3098 O O . PHE B 1 70 ? 4.369 28.203 -4.169 1 94.58 70 PHE B O 1
ATOM 3105 N N . CYS B 1 71 ? 5.24 26.163 -3.926 1 92.14 71 CYS B N 1
ATOM 3106 C CA . CYS B 1 71 ? 3.989 25.588 -3.445 1 92.14 71 CYS B CA 1
ATOM 3107 C C . CYS B 1 71 ? 3.53 26.275 -2.165 1 92.14 71 CYS B C 1
ATOM 3109 O O . CYS B 1 71 ? 2.349 26.594 -2.016 1 92.14 71 CYS B O 1
ATOM 3111 N N . ARG B 1 72 ? 4.442 26.522 -1.294 1 91.59 72 ARG B N 1
ATOM 3112 C CA . ARG B 1 72 ? 4.132 27.183 -0.031 1 91.59 72 ARG B CA 1
ATOM 3113 C C . ARG B 1 72 ? 3.597 28.591 -0.266 1 91.59 72 ARG B C 1
ATOM 3115 O O . ARG B 1 72 ? 2.606 28.995 0.345 1 91.59 72 ARG B O 1
ATOM 3122 N N . ALA B 1 73 ? 4.239 29.298 -1.105 1 91.39 73 ALA B N 1
ATOM 3123 C CA . ALA B 1 73 ? 3.803 30.659 -1.403 1 91.39 73 ALA B CA 1
ATOM 3124 C C . ALA B 1 73 ? 2.387 30.669 -1.971 1 91.39 73 ALA B C 1
ATOM 3126 O O . ALA B 1 73 ? 1.572 31.521 -1.609 1 91.39 73 ALA B O 1
ATOM 3127 N N . SER B 1 74 ? 2.122 29.764 -2.897 1 88.92 74 SER B N 1
ATOM 3128 C CA . SER B 1 74 ? 0.79 29.638 -3.478 1 88.92 74 SER B CA 1
ATOM 3129 C C . SER B 1 74 ? -0.241 29.26 -2.419 1 88.92 74 SER B C 1
ATOM 3131 O O . SER B 1 74 ? -1.339 29.821 -2.386 1 88.92 74 SER B O 1
ATOM 3133 N N . PHE B 1 75 ? 0.162 28.401 -1.584 1 86.4 75 PHE B N 1
ATOM 3134 C CA . PHE B 1 75 ? -0.689 27.927 -0.5 1 86.4 75 PHE B CA 1
ATOM 3135 C C . PHE B 1 75 ? -0.974 29.047 0.494 1 86.4 75 PHE B C 1
ATOM 3137 O O . PHE B 1 75 ? -2.114 29.223 0.929 1 86.4 75 PHE B O 1
ATOM 3144 N N . ASP B 1 76 ? 0.004 29.763 0.9 1 89.19 76 ASP B N 1
ATOM 3145 C CA . ASP B 1 76 ? -0.139 30.886 1.821 1 89.19 76 ASP B CA 1
ATOM 3146 C C . ASP B 1 76 ? -1.064 31.955 1.244 1 89.19 76 ASP B C 1
ATOM 3148 O O . ASP B 1 76 ? -1.888 32.525 1.963 1 89.19 76 ASP B O 1
ATOM 3152 N N . LEU B 1 77 ? -0.911 32.151 0.007 1 85.52 77 LEU B N 1
ATOM 3153 C CA . LEU B 1 77 ? -1.751 33.139 -0.661 1 85.52 77 LEU B CA 1
ATOM 3154 C C . LEU B 1 77 ? -3.213 32.704 -0.653 1 85.52 77 LEU B C 1
ATOM 3156 O O . LEU B 1 77 ? -4.098 33.492 -0.312 1 85.52 77 LEU B O 1
ATOM 3160 N N . VAL B 1 78 ? -3.498 31.497 -0.963 1 80.88 78 VAL B N 1
ATOM 3161 C CA . VAL B 1 78 ? -4.854 30.973 -1.085 1 80.88 78 VAL B CA 1
ATOM 3162 C C . VAL B 1 78 ? -5.505 30.897 0.294 1 80.88 78 VAL B C 1
ATOM 3164 O O . VAL B 1 78 ? -6.699 31.17 0.44 1 80.88 78 VAL B O 1
ATOM 3167 N N . THR B 1 79 ? -4.726 30.6 1.33 1 82.75 79 THR B N 1
ATOM 3168 C CA . THR B 1 79 ? -5.298 30.392 2.655 1 82.75 79 THR B CA 1
ATOM 3169 C C . THR B 1 79 ? -5.203 31.665 3.491 1 82.75 79 THR B C 1
ATOM 3171 O O . THR B 1 79 ? -5.627 31.688 4.648 1 82.75 79 THR B O 1
ATOM 3174 N N . GLY B 1 80 ? -4.595 32.745 2.934 1 83.65 80 GLY B N 1
ATOM 3175 C CA . GLY B 1 80 ? -4.467 33.998 3.662 1 83.65 80 GLY B CA 1
ATOM 3176 C C . GLY B 1 80 ? -3.548 33.898 4.864 1 83.65 80 GLY B C 1
ATOM 3177 O O . GLY B 1 80 ? -3.878 34.386 5.947 1 83.65 80 GLY B O 1
ATOM 3178 N N . TYR B 1 81 ? -2.482 33.248 4.671 1 88.08 81 TYR B N 1
ATOM 3179 C CA . TYR B 1 81 ? -1.519 33.054 5.75 1 88.08 81 TYR B CA 1
ATOM 3180 C C . TYR B 1 81 ? -0.261 33.883 5.514 1 88.08 81 TYR B C 1
ATOM 3182 O O . TYR B 1 81 ? 0.202 34.009 4.378 1 88.08 81 TYR B O 1
ATOM 3190 N N . LYS B 1 82 ? 0.216 34.485 6.599 1 84.94 82 LYS B N 1
ATOM 3191 C CA . LYS B 1 82 ? 1.508 35.166 6.606 1 84.94 82 LYS B CA 1
ATOM 3192 C C . LYS B 1 82 ? 2.363 34.711 7.785 1 84.94 82 LYS B C 1
ATOM 3194 O O . LYS B 1 82 ? 1.864 34.576 8.904 1 84.94 82 LYS B O 1
ATOM 3199 N N . LYS B 1 83 ? 3.538 34.409 7.489 1 80.05 83 LYS B N 1
ATOM 3200 C CA . LYS B 1 83 ? 4.462 33.981 8.536 1 80.05 83 LYS B CA 1
ATOM 3201 C C . LYS B 1 83 ? 4.522 35.004 9.666 1 80.05 83 LYS B C 1
ATOM 3203 O O . LYS B 1 83 ? 4.654 36.205 9.418 1 80.05 83 LYS B O 1
ATOM 3208 N N . PRO B 1 84 ? 4.349 34.443 10.833 1 78.75 84 PRO B N 1
ATOM 3209 C CA . PRO B 1 84 ? 4.443 35.389 11.947 1 78.75 84 PRO B CA 1
ATOM 3210 C C . PRO B 1 84 ? 5.836 35.999 12.088 1 78.75 84 PRO B C 1
ATOM 3212 O O . PRO B 1 84 ? 6.838 35.312 11.878 1 78.75 84 PRO B O 1
ATOM 3215 N N . GLU B 1 85 ? 5.849 37.206 12.102 1 76.49 85 GLU B N 1
ATOM 3216 C CA . GLU B 1 85 ? 7.1 37.931 12.301 1 76.49 85 GLU B CA 1
ATOM 3217 C C . GLU B 1 85 ? 7.2 38.479 13.721 1 76.49 85 GLU B C 1
ATOM 3219 O O . GLU B 1 85 ? 6.188 38.836 14.327 1 76.49 85 GLU B O 1
ATOM 3224 N N . THR B 1 86 ? 8.308 38.109 14.274 1 71.49 86 THR B N 1
ATOM 3225 C CA . THR B 1 86 ? 8.542 38.699 15.587 1 71.49 86 THR B CA 1
ATOM 3226 C C . THR B 1 86 ? 9.066 40.126 15.453 1 71.49 86 THR B C 1
ATOM 3228 O O . THR B 1 86 ? 10.121 40.352 14.857 1 71.49 86 THR B O 1
ATOM 3231 N N . LEU B 1 87 ? 8.171 41.002 15.735 1 63.43 87 LEU B N 1
ATOM 3232 C CA . LEU B 1 87 ? 8.564 42.407 15.775 1 63.43 87 LEU B CA 1
ATOM 3233 C C . LEU B 1 87 ? 8.711 42.889 17.214 1 63.43 87 LEU B C 1
ATOM 3235 O O . LEU B 1 87 ? 7.786 42.749 18.018 1 63.43 87 LEU B O 1
ATOM 3239 N N . ASN B 1 88 ? 9.855 43.525 17.421 1 61.43 88 ASN B N 1
ATOM 3240 C CA . ASN B 1 88 ? 10.173 44.045 18.747 1 61.43 88 ASN B CA 1
ATOM 3241 C C . ASN B 1 88 ? 9.953 42.992 19.829 1 61.43 88 ASN B C 1
ATOM 3243 O O . ASN B 1 88 ? 9.367 43.282 20.873 1 61.43 88 ASN B O 1
ATOM 3247 N N . GLY B 1 89 ? 10.182 41.725 19.507 1 63.46 89 GLY B N 1
ATOM 3248 C CA . GLY B 1 89 ? 10.14 40.66 20.495 1 63.46 89 GLY B CA 1
ATOM 3249 C C . GLY B 1 89 ? 8.774 40.01 20.615 1 63.46 89 GLY B C 1
ATOM 3250 O O . GLY B 1 89 ? 8.592 39.076 21.399 1 63.46 89 GLY B O 1
ATOM 3251 N N . GLU B 1 90 ? 7.846 40.612 19.928 1 66.73 90 GLU B N 1
ATOM 3252 C CA . GLU B 1 90 ? 6.494 40.071 20.038 1 66.73 90 GLU B CA 1
ATOM 3253 C C . GLU B 1 90 ? 6.03 39.475 18.712 1 66.73 90 GLU B C 1
ATOM 3255 O O . GLU B 1 90 ? 6.27 40.05 17.648 1 66.73 90 GLU B O 1
ATOM 3260 N N . LEU B 1 91 ? 5.554 38.372 18.861 1 73.83 91 LEU B N 1
ATOM 3261 C CA . LEU B 1 91 ? 4.988 37.715 17.689 1 73.83 91 LEU B CA 1
ATOM 3262 C C . LEU B 1 91 ? 3.755 38.461 17.19 1 73.83 91 LEU B C 1
ATOM 3264 O O . LEU B 1 91 ? 2.908 38.872 17.987 1 73.83 91 LEU B O 1
ATOM 3268 N N . GLN B 1 92 ? 3.781 38.763 15.945 1 77.16 92 GLN B N 1
ATOM 3269 C CA . GLN B 1 92 ? 2.651 39.452 15.33 1 77.16 92 GLN B CA 1
ATOM 3270 C C . GLN B 1 92 ? 1.577 38.462 14.889 1 77.16 92 GLN B C 1
ATOM 3272 O O . GLN B 1 92 ? 1.865 37.505 14.167 1 77.16 92 GLN B O 1
ATOM 3277 N N . TRP B 1 93 ? 0.432 38.672 15.439 1 80.95 93 TRP B N 1
ATOM 3278 C CA . TRP B 1 93 ? -0.661 37.76 15.114 1 80.95 93 TRP B CA 1
ATOM 3279 C C . TRP B 1 93 ? -1.618 38.394 14.111 1 80.95 93 TRP B C 1
ATOM 3281 O O . TRP B 1 93 ? -2.664 37.822 13.794 1 80.95 93 TRP B O 1
ATOM 3291 N N . TYR B 1 94 ? -1.316 39.451 13.527 1 83.84 94 TYR B N 1
ATOM 3292 C CA . TYR B 1 94 ? -2.037 40.124 12.452 1 83.84 94 TYR B CA 1
ATOM 3293 C C . TYR B 1 94 ? -3.51 40.291 12.805 1 83.84 94 TYR B C 1
ATOM 3295 O O . TYR B 1 94 ? -4.386 40.052 11.97 1 83.84 94 TYR B O 1
ATOM 3303 N N . LYS B 1 95 ? -3.78 40.587 14.055 1 81.77 95 LYS B N 1
ATOM 3304 C CA . LYS B 1 95 ? -5.156 40.735 14.522 1 81.77 95 LYS B CA 1
ATOM 3305 C C . LYS B 1 95 ? -5.907 41.775 13.697 1 81.77 95 LYS B C 1
ATOM 3307 O O . LYS B 1 95 ? -5.394 42.869 13.45 1 81.77 95 LYS B O 1
ATOM 3312 N N . GLY B 1 96 ? -7.075 41.354 13.201 1 81.31 96 GLY B N 1
ATOM 3313 C CA . GLY B 1 96 ? -7.931 42.286 12.484 1 81.31 96 GLY B CA 1
ATOM 3314 C C . GLY B 1 96 ? -7.65 42.329 10.994 1 81.31 96 GLY B C 1
ATOM 3315 O O . GLY B 1 96 ? -8.328 43.041 10.25 1 81.31 96 GLY B O 1
ATOM 3316 N N . THR B 1 97 ? -6.708 41.668 10.564 1 83.65 97 THR B N 1
ATOM 3317 C CA . THR B 1 97 ? -6.392 41.638 9.14 1 83.65 97 THR B CA 1
ATOM 3318 C C . THR B 1 97 ? -6.8 40.303 8.523 1 83.65 97 THR B C 1
ATOM 3320 O O . THR B 1 97 ? -7.279 39.41 9.224 1 83.65 97 THR B O 1
ATOM 3323 N N . ARG B 1 98 ? -6.607 40.256 7.313 1 84.55 98 ARG B N 1
ATOM 3324 C CA . ARG B 1 98 ? -6.944 39.032 6.594 1 84.55 98 ARG B CA 1
ATOM 3325 C C . ARG B 1 98 ? -6 37.896 6.974 1 84.55 98 ARG B C 1
ATOM 3327 O O . ARG B 1 98 ? -6.303 36.725 6.739 1 84.55 98 ARG B O 1
ATOM 3334 N N . TYR B 1 99 ? -4.884 38.267 7.597 1 87.94 99 TYR B N 1
ATOM 3335 C CA . TYR B 1 99 ? -3.847 37.283 7.886 1 87.94 99 TYR B CA 1
ATOM 3336 C C . TYR B 1 99 ? -3.994 36.735 9.301 1 87.94 99 TYR B C 1
ATOM 3338 O O . TYR B 1 99 ? -3.241 35.849 9.711 1 87.94 99 TYR B O 1
ATOM 3346 N N . GLU B 1 100 ? -4.974 37.285 10.027 1 89.17 100 GLU B N 1
ATOM 3347 C CA . GLU B 1 100 ? -5.235 36.728 11.35 1 89.17 100 GLU B CA 1
ATOM 3348 C C . GLU B 1 100 ? -5.696 35.276 11.257 1 89.17 100 GLU B C 1
ATOM 3350 O O . GLU B 1 100 ? -6.638 34.964 10.526 1 89.17 100 GLU B O 1
ATOM 3355 N N . MET B 1 101 ? -4.994 34.478 11.955 1 91.75 101 MET B N 1
ATOM 3356 C CA . MET B 1 101 ? -5.318 33.055 11.914 1 91.75 101 MET B CA 1
ATOM 3357 C C . MET B 1 101 ? -6.352 32.701 12.978 1 91.75 101 MET B C 1
ATOM 3359 O O . MET B 1 101 ? -6.117 32.907 14.171 1 91.75 101 MET B O 1
ATOM 3363 N N . THR B 1 102 ? -7.53 32.261 12.522 1 93.28 102 THR B N 1
ATOM 3364 C CA . THR B 1 102 ? -8.572 31.728 13.393 1 93.28 102 THR B CA 1
ATOM 3365 C C . THR B 1 102 ? -8.534 30.203 13.412 1 93.28 102 THR B C 1
ATOM 3367 O O . THR B 1 102 ? -7.804 29.585 12.633 1 93.28 102 THR B O 1
ATOM 3370 N N . GLU B 1 103 ? -9.304 29.603 14.31 1 95.54 103 GLU B N 1
ATOM 3371 C CA . GLU B 1 103 ? -9.349 28.146 14.384 1 95.54 103 GLU B CA 1
ATOM 3372 C C . GLU B 1 103 ? -9.792 27.539 13.056 1 95.54 103 GLU B C 1
ATOM 3374 O O . GLU B 1 103 ? -9.226 26.54 12.605 1 95.54 103 GLU B O 1
ATOM 3379 N N . GLY B 1 104 ? -10.777 28.169 12.444 1 93.96 104 GLY B N 1
ATOM 3380 C CA . GLY B 1 104 ? -11.245 27.693 11.152 1 93.96 104 GLY B CA 1
ATOM 3381 C C . GLY B 1 104 ? -10.187 27.771 10.068 1 93.96 104 GLY B C 1
ATOM 3382 O O . GLY B 1 104 ? -10.054 26.853 9.256 1 93.96 104 GLY B O 1
ATOM 3383 N N . LYS B 1 105 ? -9.442 28.859 10.047 1 93.06 105 LYS B N 1
ATOM 3384 C CA . LYS B 1 105 ? -8.383 29.029 9.056 1 93.06 105 LYS B CA 1
ATOM 3385 C C . LYS B 1 105 ? -7.263 28.015 9.27 1 93.06 105 LYS B C 1
ATOM 3387 O O . LYS B 1 105 ? -6.721 27.469 8.307 1 93.06 105 LYS B O 1
ATOM 3392 N N . TRP B 1 106 ? -6.91 27.807 10.496 1 94.99 106 TRP B N 1
ATOM 3393 C CA . TRP B 1 106 ? -5.895 26.805 10.808 1 94.99 106 TRP B CA 1
ATOM 3394 C C . TRP B 1 106 ? -6.328 25.424 10.328 1 94.99 106 TRP B C 1
ATOM 3396 O O . TRP B 1 106 ? -5.545 24.702 9.706 1 94.99 106 TRP B O 1
ATOM 3406 N N . LEU B 1 107 ? -7.558 25.051 10.605 1 95.88 107 LEU B N 1
ATOM 3407 C CA . LEU B 1 107 ? -8.041 23.742 10.181 1 95.88 107 LEU B CA 1
ATOM 3408 C C . LEU B 1 107 ? -8.035 23.627 8.66 1 95.88 107 LEU B C 1
ATOM 3410 O O . LEU B 1 107 ? -7.721 22.567 8.114 1 95.88 107 LEU B O 1
ATOM 3414 N N . THR B 1 108 ? -8.41 24.711 8.015 1 93.81 108 THR B N 1
ATOM 3415 C CA . THR B 1 108 ? -8.337 24.717 6.558 1 93.81 108 THR B CA 1
ATOM 3416 C C . THR B 1 108 ? -6.919 24.411 6.086 1 93.81 108 THR B C 1
ATOM 3418 O O . THR B 1 108 ? -6.721 23.583 5.194 1 93.81 108 THR B O 1
ATOM 3421 N N . ARG B 1 109 ? -5.964 25.075 6.647 1 93.88 109 ARG B N 1
ATOM 3422 C CA . ARG B 1 109 ? -4.564 24.882 6.281 1 93.88 109 ARG B CA 1
ATOM 3423 C C . ARG B 1 109 ? -4.121 23.448 6.551 1 93.88 109 ARG B C 1
ATOM 3425 O O . ARG B 1 109 ? -3.456 22.83 5.716 1 93.88 109 ARG B O 1
ATOM 3432 N N . CYS B 1 110 ? -4.509 22.868 7.691 1 95.33 110 CYS B N 1
ATOM 3433 C CA . CYS B 1 110 ? -4.136 21.505 8.052 1 95.33 110 CYS B CA 1
ATOM 3434 C C . CYS B 1 110 ? -4.731 20.499 7.074 1 95.33 110 CYS B C 1
ATOM 3436 O O . CYS B 1 110 ? -4.029 19.613 6.584 1 95.33 110 CYS B O 1
ATOM 3438 N N . ILE B 1 111 ? -5.98 20.688 6.774 1 94.79 111 ILE B N 1
ATOM 3439 C CA . ILE B 1 111 ? -6.68 19.761 5.891 1 94.79 111 ILE B CA 1
ATOM 3440 C C . ILE B 1 111 ? -6.054 19.803 4.498 1 94.79 111 ILE B C 1
ATOM 3442 O O . ILE B 1 111 ? -5.825 18.76 3.882 1 94.79 111 ILE B O 1
ATOM 3446 N N . PHE B 1 112 ? -5.78 20.994 4.007 1 92.19 112 PHE B N 1
ATOM 3447 C CA . PHE B 1 112 ? -5.162 21.14 2.694 1 92.19 112 PHE B CA 1
ATOM 3448 C C . PHE B 1 112 ? -3.787 20.484 2.667 1 92.19 112 PHE B C 1
ATOM 3450 O O . PHE B 1 112 ? -3.481 19.708 1.76 1 92.19 112 PHE B O 1
ATOM 3457 N N . LEU B 1 113 ? -2.992 20.751 3.606 1 93.25 113 LEU B N 1
ATOM 3458 C CA . LEU B 1 113 ? -1.639 20.213 3.703 1 93.25 113 LEU B CA 1
ATOM 3459 C C . LEU B 1 113 ? -1.661 18.688 3.727 1 93.25 113 LEU B C 1
ATOM 3461 O O . LEU B 1 113 ? -0.932 18.041 2.972 1 93.25 113 LEU B O 1
ATOM 3465 N N . GLU B 1 114 ? -2.478 18.084 4.567 1 95.36 114 GLU B N 1
ATOM 3466 C CA . GLU B 1 114 ? -2.544 16.632 4.703 1 95.36 114 GLU B CA 1
ATOM 3467 C C . GLU B 1 114 ? -3.082 15.982 3.432 1 95.36 114 GLU B C 1
ATOM 3469 O O . GLU B 1 114 ? -2.683 14.87 3.081 1 95.36 114 GLU B O 1
ATOM 3474 N N . SER B 1 115 ? -4.004 16.687 2.709 1 93.8 115 SER B N 1
ATOM 3475 C CA . SER B 1 115 ? -4.557 16.157 1.467 1 93.8 115 SER B CA 1
ATOM 3476 C C . SER B 1 115 ? -3.476 16 0.403 1 93.8 115 SER B C 1
ATOM 3478 O O . SER B 1 115 ? -3.504 15.051 -0.383 1 93.8 115 SER B O 1
ATOM 3480 N N . ILE B 1 116 ? -2.544 16.881 0.414 1 93.49 116 ILE B N 1
ATOM 3481 C CA . ILE B 1 116 ? -1.461 16.841 -0.562 1 93.49 116 ILE B CA 1
ATOM 3482 C C . ILE B 1 116 ? -0.373 15.88 -0.087 1 93.49 116 ILE B C 1
ATOM 3484 O O . ILE B 1 116 ? 0.139 15.077 -0.869 1 93.49 116 ILE B O 1
ATOM 3488 N N . ALA B 1 117 ? -0.056 15.907 1.221 1 95.77 117 ALA B N 1
ATOM 3489 C CA . ALA B 1 117 ? 1.051 15.139 1.785 1 95.77 117 ALA B CA 1
ATOM 3490 C C . ALA B 1 117 ? 0.756 13.643 1.746 1 95.77 117 ALA B C 1
ATOM 3492 O O . ALA B 1 117 ? 1.673 12.821 1.822 1 95.77 117 ALA B O 1
ATOM 3493 N N . GLY B 1 118 ? -0.471 13.253 1.612 1 96.08 118 GLY B N 1
ATOM 3494 C CA . GLY B 1 118 ? -0.85 11.85 1.573 1 96.08 118 GLY B CA 1
ATOM 3495 C C . GLY B 1 118 ? -0.598 11.202 0.224 1 96.08 118 GLY B C 1
ATOM 3496 O O . GLY B 1 118 ? -0.699 9.981 0.088 1 96.08 118 GLY B O 1
ATOM 3497 N N . VAL B 1 119 ? -0.188 11.958 -0.765 1 97.37 119 VAL B N 1
ATOM 3498 C CA . VAL B 1 119 ? -0.071 11.471 -2.136 1 97.37 119 VAL B CA 1
ATOM 3499 C C . VAL B 1 119 ? 1.294 10.817 -2.337 1 97.37 119 VAL B C 1
ATOM 3501 O O . VAL B 1 119 ? 1.384 9.693 -2.836 1 97.37 119 VAL B O 1
ATOM 3504 N N . PRO B 1 120 ? 2.417 11.39 -1.877 1 98.3 120 PRO B N 1
ATOM 3505 C CA . PRO B 1 120 ? 3.751 10.929 -2.269 1 98.3 120 PRO B CA 1
ATOM 3506 C C . PRO B 1 120 ? 4.044 9.505 -1.802 1 98.3 120 PRO B C 1
ATOM 3508 O O . PRO B 1 120 ? 4.52 8.68 -2.586 1 98.3 120 PRO B O 1
ATOM 3511 N N . GLY B 1 121 ? 3.772 9.218 -0.504 1 98.01 121 GLY B N 1
ATOM 3512 C CA . GLY B 1 121 ? 4.057 7.881 -0.009 1 98.01 121 GLY B CA 1
ATOM 3513 C C . GLY B 1 121 ? 3.366 6.79 -0.804 1 98.01 121 GLY B C 1
ATOM 3514 O O . GLY B 1 121 ? 3.966 5.754 -1.098 1 98.01 121 GLY B O 1
ATOM 3515 N N . MET B 1 122 ? 2.164 7.016 -1.183 1 97.68 122 MET B N 1
ATOM 3516 C CA . MET B 1 122 ? 1.393 6.024 -1.928 1 97.68 122 MET B CA 1
ATOM 3517 C C . MET B 1 122 ? 1.911 5.894 -3.356 1 97.68 122 MET B C 1
ATOM 3519 O O . MET B 1 122 ? 2.005 4.786 -3.888 1 97.68 122 MET B O 1
ATOM 3523 N N . VAL B 1 123 ? 2.219 7.014 -3.972 1 97.94 123 VAL B N 1
ATOM 3524 C CA . VAL B 1 123 ? 2.761 6.984 -5.326 1 97.94 123 VAL B CA 1
ATOM 3525 C C . VAL B 1 123 ? 4.08 6.214 -5.338 1 97.94 123 VAL B C 1
ATOM 3527 O O . VAL B 1 123 ? 4.285 5.334 -6.178 1 97.94 123 VAL B O 1
ATOM 3530 N N . GLY B 1 124 ? 4.94 6.555 -4.4 1 97.47 124 GLY B N 1
ATOM 3531 C CA . GLY B 1 124 ? 6.212 5.856 -4.321 1 97.47 124 GLY B CA 1
ATOM 3532 C C . GLY B 1 124 ? 6.06 4.363 -4.093 1 97.47 124 GLY B C 1
ATOM 3533 O O . GLY B 1 124 ? 6.688 3.558 -4.783 1 97.47 124 GLY B O 1
ATOM 3534 N N . GLY B 1 125 ? 5.223 3.99 -3.078 1 96.45 125 GLY B N 1
ATOM 3535 C CA . GLY B 1 125 ? 4.98 2.581 -2.809 1 96.45 125 GLY B CA 1
ATOM 3536 C C . GLY B 1 125 ? 4.403 1.838 -3.999 1 96.45 125 GLY B C 1
ATOM 3537 O O . GLY B 1 125 ? 4.816 0.714 -4.295 1 96.45 125 GLY B O 1
ATOM 3538 N N . PHE B 1 126 ? 3.457 2.455 -4.706 1 97.08 126 PHE B N 1
ATOM 3539 C CA . PHE B 1 126 ? 2.793 1.887 -5.873 1 97.08 126 PHE B CA 1
ATOM 3540 C C . PHE B 1 126 ? 3.795 1.624 -6.992 1 97.08 126 PHE B C 1
ATOM 3542 O O . PHE B 1 126 ? 3.869 0.511 -7.517 1 97.08 126 PHE B O 1
ATOM 3549 N N . LEU B 1 127 ? 4.607 2.566 -7.329 1 96.18 127 LEU B N 1
ATOM 3550 C CA . LEU B 1 127 ? 5.532 2.455 -8.452 1 96.18 127 LEU B CA 1
ATOM 3551 C C . LEU B 1 127 ? 6.668 1.49 -8.127 1 96.18 127 LEU B C 1
ATOM 3553 O O . LEU B 1 127 ? 7.135 0.758 -9.003 1 96.18 127 LEU B O 1
ATOM 3557 N N . ARG B 1 128 ? 7.094 1.491 -6.909 1 94.91 128 ARG B N 1
ATOM 3558 C CA . ARG B 1 128 ? 8.137 0.549 -6.517 1 94.91 128 ARG B CA 1
ATOM 3559 C C . ARG B 1 128 ? 7.612 -0.883 -6.524 1 94.91 128 ARG B C 1
ATOM 3561 O O . ARG B 1 128 ? 8.348 -1.818 -6.849 1 94.91 128 ARG B O 1
ATOM 3568 N N . HIS B 1 129 ? 6.368 -1.025 -6.096 1 94.57 129 HIS B N 1
ATOM 3569 C CA . HIS B 1 129 ? 5.745 -2.341 -6.178 1 94.57 129 HIS B CA 1
ATOM 3570 C C . HIS B 1 129 ? 5.715 -2.849 -7.615 1 94.57 129 HIS B C 1
ATOM 3572 O O . HIS B 1 129 ? 6.134 -3.976 -7.889 1 94.57 129 HIS B O 1
ATOM 3578 N N . LEU B 1 130 ? 5.244 -2.037 -8.531 1 93.96 130 LEU B N 1
ATOM 3579 C CA . LEU B 1 130 ? 5.175 -2.434 -9.933 1 93.96 130 LEU B CA 1
ATOM 3580 C C . LEU B 1 130 ? 6.567 -2.72 -10.487 1 93.96 130 LEU B C 1
ATOM 3582 O O . LEU B 1 130 ? 6.745 -3.64 -11.288 1 93.96 130 LEU B O 1
ATOM 3586 N N . SER B 1 131 ? 7.493 -1.92 -10.034 1 91.38 131 SER B N 1
ATOM 3587 C CA . SER B 1 131 ? 8.869 -2.15 -10.461 1 91.38 131 SER B CA 1
ATOM 3588 C C . SER B 1 131 ? 9.389 -3.49 -9.952 1 91.38 131 SER B C 1
ATOM 3590 O O . SER B 1 131 ? 10.07 -4.215 -10.681 1 91.38 131 SER B O 1
ATOM 3592 N N . SER B 1 132 ? 9.101 -3.739 -8.71 1 89.71 132 SER B N 1
ATOM 3593 C CA . SER B 1 132 ? 9.506 -5.014 -8.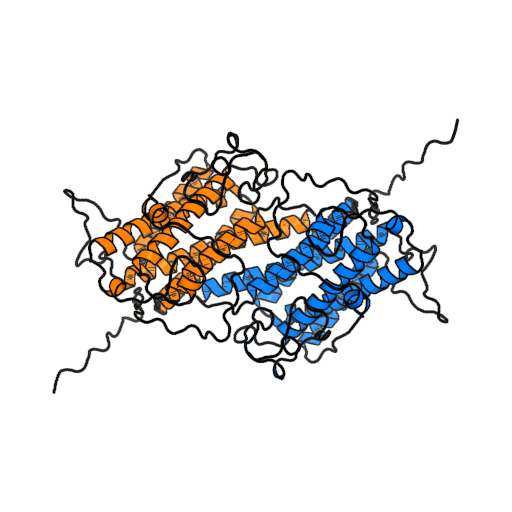126 1 89.71 132 SER B CA 1
ATOM 3594 C C . SER B 1 132 ? 8.929 -6.188 -8.91 1 89.71 132 SER B C 1
ATOM 3596 O O . SER B 1 132 ? 9.628 -7.167 -9.177 1 89.71 132 SER B O 1
ATOM 3598 N N . LEU B 1 133 ? 7.692 -6.132 -9.317 1 90.8 133 LEU B N 1
ATOM 3599 C CA . LEU B 1 133 ? 7.054 -7.179 -10.107 1 90.8 133 LEU B CA 1
ATOM 3600 C C . LEU B 1 133 ? 7.716 -7.308 -11.474 1 90.8 133 LEU B C 1
ATOM 3602 O O . LEU B 1 133 ? 8.075 -8.411 -11.893 1 90.8 133 LEU B O 1
ATOM 3606 N N . ARG B 1 134 ? 7.934 -6.147 -12.066 1 86.42 134 ARG B N 1
ATOM 3607 C CA . ARG B 1 134 ? 8.422 -6.12 -13.441 1 86.42 134 ARG B CA 1
ATOM 3608 C C . ARG B 1 134 ? 9.855 -6.637 -13.523 1 86.42 134 ARG B C 1
ATOM 3610 O O . ARG B 1 134 ? 10.222 -7.311 -14.488 1 86.42 134 ARG B O 1
ATOM 3617 N N . LEU B 1 135 ? 10.62 -6.322 -12.526 1 83.96 135 LEU B N 1
ATOM 3618 C CA . LEU B 1 135 ? 12.035 -6.676 -12.557 1 83.96 135 LEU B CA 1
ATOM 3619 C C . LEU B 1 135 ? 12.288 -7.976 -11.8 1 83.96 135 LEU B C 1
ATOM 3621 O O . LEU B 1 135 ? 13.415 -8.476 -11.775 1 83.96 135 LEU B O 1
ATOM 3625 N N . LEU B 1 136 ? 11.196 -8.505 -11.223 1 84.93 136 LEU B N 1
ATOM 3626 C CA . LEU B 1 136 ? 11.267 -9.756 -10.475 1 84.93 136 LEU B CA 1
ATOM 3627 C C . LEU B 1 136 ? 12.36 -9.693 -9.414 1 84.93 136 LEU B C 1
ATOM 3629 O O . LEU B 1 136 ? 13.198 -10.594 -9.325 1 84.93 136 LEU B O 1
ATOM 3633 N N . LYS B 1 137 ? 12.369 -8.557 -8.686 1 82.04 137 LYS B N 1
ATOM 3634 C CA . LYS B 1 137 ? 13.373 -8.325 -7.651 1 82.04 137 LYS B CA 1
ATOM 3635 C C . LYS B 1 137 ? 12.726 -7.848 -6.354 1 82.04 137 LYS B C 1
ATOM 3637 O O . LYS B 1 137 ? 11.62 -7.304 -6.37 1 82.04 137 LYS B O 1
ATOM 3642 N N . ARG B 1 138 ? 13.405 -8.079 -5.314 1 80.88 138 ARG B N 1
ATOM 3643 C CA . ARG B 1 138 ? 12.985 -7.547 -4.022 1 80.88 138 ARG B CA 1
ATOM 3644 C C . ARG B 1 138 ? 13.081 -6.025 -3.999 1 80.88 138 ARG B C 1
ATOM 3646 O O . ARG B 1 138 ? 13.899 -5.439 -4.711 1 80.88 138 ARG B O 1
ATOM 3653 N N . ASP B 1 139 ? 12.299 -5.394 -3.212 1 83.9 139 ASP B N 1
ATOM 3654 C CA . ASP B 1 139 ? 12.278 -3.935 -3.175 1 83.9 139 ASP B CA 1
ATOM 3655 C C . ASP B 1 139 ? 13.148 -3.401 -2.039 1 83.9 139 ASP B C 1
ATOM 3657 O O . ASP B 1 139 ? 13.258 -2.188 -1.851 1 83.9 139 ASP B O 1
ATOM 3661 N N . LYS B 1 140 ? 13.756 -4.198 -1.262 1 85.59 140 LYS B N 1
ATOM 3662 C CA . LYS B 1 140 ? 14.68 -3.868 -0.182 1 85.59 140 LYS B CA 1
ATOM 3663 C C . LYS B 1 140 ? 13.994 -3.029 0.893 1 85.59 140 LYS B C 1
ATOM 3665 O O . LYS B 1 140 ? 14.546 -2.027 1.352 1 85.59 140 LYS B O 1
ATOM 3670 N N . ALA B 1 141 ? 12.644 -3.172 1.085 1 86.34 141 ALA B N 1
ATOM 3671 C CA . ALA B 1 141 ? 11.813 -2.687 2.184 1 86.34 141 ALA B CA 1
ATOM 3672 C C . ALA B 1 141 ? 11.409 -1.232 1.965 1 86.34 141 ALA B C 1
ATOM 3674 O O . ALA B 1 141 ? 10.958 -0.56 2.896 1 86.34 141 ALA B O 1
ATOM 3675 N N . TRP B 1 142 ? 11.577 -0.731 0.767 1 91.54 142 TRP B N 1
ATOM 3676 C CA . TRP B 1 142 ? 11.171 0.633 0.446 1 91.54 142 TRP B CA 1
ATOM 3677 C C . TRP B 1 142 ? 9.652 0.769 0.472 1 91.54 142 TRP B C 1
ATOM 3679 O O . TRP B 1 142 ? 9.118 1.733 1.027 1 91.54 142 TRP B O 1
ATOM 3689 N N . ILE B 1 143 ? 8.952 -0.199 -0.022 1 93.52 143 ILE B N 1
ATOM 3690 C CA . ILE B 1 143 ? 7.505 -0.145 -0.199 1 93.52 143 ILE B CA 1
ATOM 3691 C C . ILE B 1 143 ? 6.823 -0.007 1.161 1 93.52 143 ILE B C 1
ATOM 3693 O O . ILE B 1 143 ? 5.932 0.827 1.334 1 93.52 143 ILE B O 1
ATOM 3697 N N . GLU B 1 144 ? 7.291 -0.75 2.094 1 91.98 144 GLU B N 1
ATOM 3698 C CA . GLU B 1 144 ? 6.671 -0.756 3.415 1 91.98 144 GLU B CA 1
ATOM 3699 C C . GLU B 1 144 ? 6.748 0.622 4.067 1 91.98 144 GLU B C 1
ATOM 3701 O O . GLU B 1 144 ? 5.75 1.125 4.588 1 91.98 144 GLU B O 1
ATOM 3706 N N . THR B 1 145 ? 7.907 1.23 4.028 1 94.24 145 THR B N 1
ATOM 3707 C CA . THR B 1 145 ? 8.097 2.547 4.624 1 94.24 145 THR B CA 1
ATOM 3708 C C . THR B 1 145 ? 7.216 3.585 3.936 1 94.24 145 THR B C 1
ATOM 3710 O O . THR B 1 145 ? 6.596 4.419 4.6 1 94.24 145 THR B O 1
ATOM 3713 N N . LEU B 1 146 ? 7.146 3.497 2.659 1 96.65 146 LEU B N 1
ATOM 3714 C CA . LEU B 1 146 ? 6.377 4.472 1.894 1 96.65 146 LEU B CA 1
ATOM 3715 C C . LEU B 1 146 ? 4.881 4.286 2.123 1 96.65 146 LEU B C 1
ATOM 3717 O O . LEU B 1 146 ? 4.146 5.264 2.281 1 96.65 146 LEU B O 1
ATOM 3721 N N . LEU B 1 147 ? 4.422 3.069 2.208 1 95.54 147 LEU B N 1
ATOM 3722 C CA . LEU B 1 147 ? 3.013 2.804 2.475 1 95.54 147 LEU B CA 1
ATOM 3723 C C . LEU B 1 147 ? 2.648 3.193 3.904 1 95.54 147 LEU B C 1
ATOM 3725 O O . LEU B 1 147 ? 1.543 3.678 4.158 1 95.54 147 LEU B O 1
ATOM 3729 N N . ASP B 1 148 ? 3.554 2.958 4.796 1 94.61 148 ASP B N 1
ATOM 3730 C CA . ASP B 1 148 ? 3.348 3.363 6.184 1 94.61 148 ASP B CA 1
ATOM 3731 C C . ASP B 1 148 ? 3.179 4.876 6.295 1 94.61 148 ASP B C 1
ATOM 3733 O O . ASP B 1 148 ? 2.28 5.357 6.988 1 94.61 148 ASP B O 1
ATOM 3737 N N . GLU B 1 149 ? 4.047 5.593 5.626 1 96.65 149 GLU B N 1
ATOM 3738 C CA . GLU B 1 149 ? 3.939 7.049 5.611 1 96.65 149 GLU B CA 1
ATOM 3739 C C . GLU B 1 149 ? 2.618 7.499 4.993 1 96.65 149 GLU B C 1
ATOM 3741 O O . GLU B 1 149 ? 1.975 8.423 5.494 1 96.65 149 GLU B O 1
ATOM 3746 N N . ALA B 1 150 ? 2.26 6.865 3.898 1 96.6 150 ALA B N 1
ATOM 3747 C CA . ALA B 1 150 ? 0.992 7.198 3.254 1 96.6 150 ALA B CA 1
ATOM 3748 C C . ALA B 1 150 ? -0.181 6.971 4.204 1 96.6 150 ALA B C 1
ATOM 3750 O O . ALA B 1 150 ? -1.113 7.778 4.253 1 96.6 150 ALA B O 1
ATOM 3751 N N . TYR B 1 151 ? -0.147 5.887 4.915 1 94.19 151 TYR B N 1
ATOM 3752 C CA . TYR B 1 151 ? -1.187 5.579 5.889 1 94.19 151 TYR B CA 1
ATOM 3753 C C . TYR B 1 151 ? -1.239 6.638 6.984 1 94.19 151 TYR B C 1
ATOM 3755 O O . TYR B 1 151 ? -2.319 7.106 7.353 1 94.19 151 TYR B O 1
ATOM 3763 N N . ASN B 1 152 ? -0.068 6.974 7.47 1 96.55 152 ASN B N 1
ATOM 3764 C CA . ASN B 1 152 ? 0.027 7.992 8.511 1 96.55 152 ASN B CA 1
ATOM 3765 C C . ASN B 1 152 ? -0.564 9.321 8.051 1 96.55 152 ASN B C 1
ATOM 3767 O O . ASN B 1 152 ? -1.338 9.946 8.779 1 96.55 152 ASN B O 1
ATOM 3771 N N . GLU B 1 153 ? -0.217 9.702 6.879 1 96.62 153 GLU B N 1
ATOM 3772 C CA . GLU B 1 153 ? -0.729 10.952 6.327 1 96.62 153 GLU B CA 1
ATOM 3773 C C . GLU B 1 153 ? -2.246 10.905 6.166 1 96.62 153 GLU B C 1
ATOM 3775 O O . GLU B 1 153 ? -2.929 11.911 6.367 1 96.62 153 GLU B O 1
ATOM 3780 N N . ARG B 1 154 ? -2.697 9.803 5.791 1 94.6 154 ARG B N 1
ATOM 3781 C CA . ARG B 1 154 ? -4.143 9.64 5.684 1 94.6 154 ARG B CA 1
ATOM 3782 C C . ARG B 1 154 ? -4.811 9.756 7.05 1 94.6 154 ARG B C 1
ATOM 3784 O O . ARG B 1 154 ? -5.899 10.324 7.169 1 94.6 154 ARG B O 1
ATOM 3791 N N . MET B 1 155 ? -4.212 9.247 8.086 1 94.64 155 MET B N 1
ATOM 3792 C CA . MET B 1 155 ? -4.743 9.37 9.44 1 94.64 155 MET B CA 1
ATOM 3793 C C . MET B 1 155 ? -4.774 10.829 9.883 1 94.64 155 MET B C 1
ATOM 3795 O O . MET B 1 155 ? -5.707 11.255 10.565 1 94.64 155 MET B O 1
ATOM 3799 N N . HIS B 1 156 ? -3.696 11.583 9.473 1 97.23 156 HIS B N 1
ATOM 3800 C CA . HIS B 1 156 ? -3.731 13.019 9.728 1 97.23 156 HIS B CA 1
ATOM 3801 C C . HIS B 1 156 ? -4.971 13.658 9.111 1 97.23 156 HIS B C 1
ATOM 3803 O O . HIS B 1 156 ? -5.722 14.355 9.797 1 97.23 156 HIS B O 1
ATOM 3809 N N . LEU B 1 157 ? -5.204 13.377 7.931 1 95.45 157 LEU B N 1
ATOM 3810 C CA . LEU B 1 157 ? -6.299 13.985 7.184 1 95.45 157 LEU B CA 1
ATOM 3811 C C . LEU B 1 157 ? -7.647 13.599 7.783 1 95.45 157 LEU B C 1
ATOM 3813 O O . LEU B 1 157 ? -8.49 14.463 8.035 1 95.45 157 LEU B O 1
ATOM 3817 N N . LEU B 1 158 ? -7.868 12.328 8.027 1 92.9 158 LEU B N 1
ATOM 3818 C CA . LEU B 1 158 ? -9.141 11.84 8.547 1 92.9 158 LEU B CA 1
ATOM 3819 C C . LEU B 1 158 ? -9.422 12.42 9.929 1 92.9 158 LEU B C 1
ATOM 3821 O O . LEU B 1 158 ? -10.576 12.685 10.272 1 92.9 158 LEU B O 1
ATOM 3825 N N . THR B 1 159 ? -8.383 12.591 10.684 1 94.79 159 THR B N 1
ATOM 3826 C CA . THR B 1 159 ? -8.535 13.21 11.997 1 94.79 159 THR B CA 1
ATOM 3827 C C . THR B 1 159 ? -8.988 14.661 11.862 1 94.79 159 THR B C 1
ATOM 3829 O O . THR B 1 159 ? -9.962 15.073 12.495 1 94.79 159 THR B O 1
ATOM 3832 N N . PHE B 1 160 ? -8.351 15.411 11.02 1 96.26 160 PHE B N 1
ATOM 3833 C CA . PHE B 1 160 ? -8.668 16.827 10.877 1 96.26 160 PHE B CA 1
ATOM 3834 C C . PHE B 1 160 ? -10.046 17.013 10.252 1 96.26 160 PHE B C 1
ATOM 3836 O O . PHE B 1 160 ? -10.755 17.969 10.574 1 96.26 160 PHE B O 1
ATOM 3843 N N . ILE B 1 161 ? -10.47 16.102 9.451 1 93.76 161 ILE B N 1
ATOM 3844 C CA . ILE B 1 161 ? -11.784 16.203 8.824 1 93.76 161 ILE B CA 1
ATOM 3845 C C . ILE B 1 161 ? -12.874 15.983 9.871 1 93.76 161 ILE B C 1
ATOM 3847 O O . ILE B 1 161 ? -13.965 16.548 9.768 1 93.76 161 ILE B O 1
ATOM 3851 N N . LYS B 1 162 ? -12.584 15.245 10.877 1 93.57 162 LYS B N 1
ATOM 3852 C CA . LYS B 1 162 ? -13.531 15.036 11.969 1 93.57 162 LYS B CA 1
ATOM 3853 C C . LYS B 1 162 ? -13.596 16.258 12.88 1 93.57 162 LYS B C 1
ATOM 3855 O O . LYS B 1 162 ? -14.558 16.426 13.633 1 93.57 162 LYS B O 1
ATOM 3860 N N . LEU B 1 163 ? -12.583 17.072 12.776 1 95.38 163 LEU B N 1
ATOM 3861 C CA . LEU B 1 163 ? -12.503 18.256 13.624 1 95.38 163 LEU B CA 1
ATOM 3862 C C . LEU B 1 163 ? -12.955 19.5 12.866 1 95.38 163 LEU B C 1
ATOM 3864 O O . LEU B 1 163 ? -13.213 20.542 13.472 1 95.38 163 LEU B O 1
ATOM 3868 N N . GLY B 1 164 ? -12.939 19.333 11.575 1 93.42 164 GLY B N 1
ATOM 3869 C CA . GLY B 1 164 ? -13.295 20.466 10.736 1 93.42 164 GLY B CA 1
ATOM 3870 C C . GLY B 1 164 ? -14.098 20.073 9.511 1 93.42 164 GLY B C 1
ATOM 3871 O O . GLY B 1 164 ? -13.823 19.047 8.885 1 93.42 164 GLY B O 1
ATOM 3872 N N . ASP B 1 165 ? -15.036 20.841 9.231 1 91.22 165 ASP B N 1
ATOM 3873 C CA . ASP B 1 165 ? -15.855 20.636 8.04 1 91.22 165 ASP B CA 1
ATOM 3874 C C . ASP B 1 165 ? -15.582 21.715 6.994 1 91.22 165 ASP B C 1
ATOM 3876 O O . ASP B 1 165 ? -16.184 22.79 7.031 1 91.22 165 ASP B O 1
ATOM 3880 N N . PRO B 1 166 ? -14.75 21.4 6.098 1 91.6 166 PRO B N 1
ATOM 3881 C CA . PRO B 1 166 ? -14.419 22.398 5.079 1 91.6 166 PRO B CA 1
ATOM 3882 C C . PRO B 1 166 ? -15.614 22.762 4.2 1 91.6 166 PRO B C 1
ATOM 3884 O O . PRO B 1 166 ? -16.489 21.926 3.964 1 91.6 166 PRO B O 1
ATOM 3887 N N . SER B 1 167 ? -15.624 23.979 3.7 1 90.09 167 SER B N 1
ATOM 3888 C CA . SER B 1 167 ? -16.679 24.425 2.797 1 90.09 167 SER B CA 1
ATOM 3889 C C . SER B 1 167 ? -16.576 23.733 1.442 1 90.09 167 SER B C 1
ATOM 3891 O O . SER B 1 167 ? -15.555 23.118 1.129 1 90.09 167 SER B O 1
ATOM 3893 N N . TRP B 1 168 ? -17.648 23.747 0.733 1 89.6 168 TRP B N 1
ATOM 3894 C CA . TRP B 1 168 ? -17.656 23.156 -0.601 1 89.6 168 TRP B CA 1
ATOM 3895 C C . TRP B 1 168 ? -16.582 23.787 -1.482 1 89.6 168 TRP B C 1
ATOM 3897 O O . TRP B 1 168 ? -15.968 23.106 -2.307 1 89.6 168 TRP B O 1
ATOM 3907 N N . PHE B 1 169 ? -16.392 25.081 -1.309 1 89.19 169 PHE B N 1
ATOM 3908 C CA . PHE B 1 169 ? -15.377 25.786 -2.082 1 89.19 169 PHE B CA 1
ATOM 3909 C C . PHE B 1 169 ? -13.982 25.281 -1.734 1 89.19 169 PHE B C 1
ATOM 3911 O O . PHE B 1 169 ? -13.175 25.009 -2.625 1 89.19 169 PHE B O 1
ATOM 3918 N N . THR B 1 170 ? -13.711 25.157 -0.458 1 88.36 170 THR B N 1
ATOM 3919 C CA . THR B 1 170 ? -12.432 24.62 -0.007 1 88.36 170 THR B CA 1
ATOM 3920 C C . THR B 1 170 ? -12.224 23.203 -0.535 1 88.36 170 THR B C 1
ATOM 3922 O O . THR B 1 170 ? -11.138 22.867 -1.012 1 88.36 170 THR B O 1
ATOM 3925 N N . ARG B 1 171 ? -13.233 22.437 -0.517 1 91.59 171 ARG B N 1
ATOM 3926 C CA . ARG B 1 171 ? -13.157 21.067 -1.013 1 91.59 171 ARG B CA 1
ATOM 3927 C C . ARG B 1 171 ? -12.81 21.04 -2.498 1 91.59 171 ARG B C 1
ATOM 3929 O O . ARG B 1 171 ? -12.06 20.173 -2.95 1 91.59 171 ARG B O 1
ATOM 3936 N N . SER B 1 172 ? -13.378 21.956 -3.257 1 92.01 172 SER B N 1
ATOM 3937 C CA . SER B 1 172 ? -13.1 22.02 -4.688 1 92.01 172 SER B CA 1
ATOM 3938 C C . SER B 1 172 ? -11.637 22.363 -4.953 1 92.01 172 SER B C 1
ATOM 3940 O O . SER B 1 172 ? -11.016 21.801 -5.857 1 92.01 172 SER B O 1
ATOM 3942 N N . ILE B 1 173 ? -11.11 23.245 -4.16 1 89.11 173 ILE B N 1
ATOM 3943 C CA . ILE B 1 173 ? -9.715 23.641 -4.317 1 89.11 173 ILE B CA 1
ATOM 3944 C C . ILE B 1 173 ? -8.803 22.459 -3.993 1 89.11 173 ILE B C 1
ATOM 3946 O O . ILE B 1 173 ? -7.832 22.202 -4.708 1 89.11 173 ILE B O 1
ATOM 3950 N N . ILE B 1 174 ? -9.133 21.802 -2.95 1 89.56 174 ILE B N 1
ATOM 3951 C CA . ILE B 1 174 ? -8.366 20.627 -2.553 1 89.56 174 ILE B CA 1
ATOM 3952 C C . ILE B 1 174 ? -8.419 19.578 -3.662 1 89.56 174 ILE B C 1
ATOM 3954 O O . ILE B 1 174 ? -7.395 18.992 -4.02 1 89.56 174 ILE B O 1
ATOM 3958 N N . TYR B 1 175 ? -9.574 19.424 -4.239 1 91.37 175 TYR B N 1
ATOM 3959 C CA . TYR B 1 175 ? -9.778 18.444 -5.3 1 91.37 175 TYR B CA 1
ATOM 3960 C C . TYR B 1 175 ? -8.89 18.748 -6.501 1 91.37 175 TYR B C 1
ATOM 3962 O O . TYR B 1 175 ? -8.197 17.863 -7.009 1 91.37 175 TYR B O 1
ATOM 3970 N N . VAL B 1 176 ? -8.864 19.94 -6.945 1 91.23 176 VAL B N 1
ATOM 3971 C CA . VAL B 1 176 ? -8.087 20.352 -8.11 1 91.23 176 VAL B CA 1
ATOM 3972 C C . VAL B 1 176 ? -6.597 20.308 -7.78 1 91.23 176 VAL B C 1
ATOM 3974 O O . VAL B 1 176 ? -5.796 19.794 -8.564 1 91.23 176 VAL B O 1
ATOM 3977 N N . GLY B 1 177 ? -6.248 20.88 -6.62 1 91.14 177 GLY B N 1
ATOM 3978 C CA . GLY B 1 177 ? -4.853 20.86 -6.211 1 91.14 177 GLY B CA 1
ATOM 3979 C C . GLY B 1 177 ? -4.279 19.459 -6.115 1 91.14 177 GLY B C 1
ATOM 3980 O O . GLY B 1 177 ? -3.177 19.199 -6.603 1 91.14 177 GLY B O 1
ATOM 3981 N N . GLN B 1 178 ? -5.008 18.568 -5.56 1 92.32 178 GLN B N 1
ATOM 3982 C CA . GLN B 1 178 ? -4.576 17.18 -5.43 1 92.32 178 GLN B CA 1
ATOM 3983 C C . GLN B 1 178 ? -4.455 16.512 -6.796 1 92.32 178 GLN B C 1
ATOM 3985 O O . GLN B 1 178 ? -3.526 15.737 -7.034 1 92.32 178 GLN B O 1
ATOM 3990 N N . GLY B 1 179 ? -5.424 16.729 -7.664 1 91.92 179 GLY B N 1
ATOM 3991 C CA . GLY B 1 179 ? -5.37 16.167 -9.004 1 91.92 179 GLY B CA 1
ATOM 3992 C C . GLY B 1 179 ? -4.132 16.583 -9.777 1 91.92 179 GLY B C 1
ATOM 3993 O O . GLY B 1 179 ? -3.463 15.745 -10.385 1 91.92 179 GLY B O 1
ATOM 3994 N N . VAL B 1 180 ? -3.814 17.807 -9.704 1 93.49 180 VAL B N 1
ATOM 3995 C CA . VAL B 1 180 ? -2.639 18.324 -10.397 1 93.49 180 VAL B CA 1
ATOM 3996 C C . VAL B 1 180 ? -1.371 17.78 -9.742 1 93.49 180 VAL B C 1
ATOM 3998 O O . VAL B 1 180 ? -0.477 17.278 -10.427 1 93.49 180 VAL B O 1
ATOM 4001 N N . PHE B 1 181 ? -1.307 17.871 -8.479 1 95.34 181 PHE B N 1
ATOM 4002 C CA . PHE B 1 181 ? -0.116 17.444 -7.753 1 95.34 181 PHE B CA 1
ATOM 4003 C C . PHE B 1 181 ? 0.134 15.954 -7.953 1 95.34 181 PHE B C 1
ATOM 4005 O O . PHE B 1 181 ? 1.262 15.539 -8.226 1 95.34 181 PHE B O 1
ATOM 4012 N N . ALA B 1 182 ? -0.91 15.131 -7.766 1 95.79 182 ALA B N 1
ATOM 4013 C CA . ALA B 1 182 ? -0.764 13.682 -7.877 1 95.79 182 ALA B CA 1
ATOM 4014 C C . ALA B 1 182 ? -0.189 13.291 -9.236 1 95.79 182 ALA B C 1
ATOM 4016 O O . ALA B 1 182 ? 0.715 12.456 -9.317 1 95.79 182 ALA B O 1
ATOM 4017 N N . ASN B 1 183 ? -0.682 13.904 -10.299 1 95.76 183 ASN B N 1
ATOM 4018 C CA . ASN B 1 183 ? -0.221 13.571 -11.643 1 95.76 183 ASN B CA 1
ATOM 4019 C C . ASN B 1 183 ? 1.21 14.045 -11.878 1 95.76 183 ASN B C 1
ATOM 4021 O O . ASN B 1 183 ? 2.024 13.317 -12.45 1 95.76 183 ASN B O 1
ATOM 4025 N N . LEU B 1 184 ? 1.516 15.201 -11.467 1 96.64 184 LEU B N 1
ATOM 4026 C CA . LEU B 1 184 ? 2.866 15.728 -11.637 1 96.64 184 LEU B CA 1
ATOM 4027 C C . LEU B 1 184 ? 3.872 14.914 -10.831 1 96.64 184 LEU B C 1
ATOM 4029 O O . LEU B 1 184 ? 4.927 14.537 -11.346 1 96.64 184 LEU B O 1
ATOM 4033 N N . PHE B 1 185 ? 3.558 14.682 -9.615 1 97.19 185 PHE B N 1
ATOM 4034 C CA . PHE B 1 185 ? 4.444 13.909 -8.753 1 97.19 185 PHE B CA 1
ATOM 4035 C C . PHE B 1 185 ? 4.664 12.511 -9.318 1 97.19 185 PHE B C 1
ATOM 4037 O O . PHE B 1 185 ? 5.789 12.006 -9.321 1 97.19 185 PHE B O 1
ATOM 4044 N N . PHE B 1 186 ? 3.563 11.904 -9.777 1 97.19 186 PHE B N 1
ATOM 4045 C CA . PHE B 1 186 ? 3.638 10.584 -10.39 1 97.19 186 PHE B CA 1
ATOM 4046 C C . PHE B 1 186 ? 4.61 10.587 -11.565 1 97.19 186 PHE B C 1
ATOM 4048 O O . PHE B 1 186 ? 5.483 9.722 -11.657 1 97.19 186 PHE B O 1
ATOM 4055 N N . MET B 1 187 ? 4.518 11.508 -12.411 1 97.1 187 MET B N 1
ATOM 4056 C CA . MET B 1 187 ? 5.353 11.588 -13.605 1 97.1 187 MET B CA 1
ATOM 4057 C C . MET B 1 187 ? 6.814 11.819 -13.233 1 97.1 187 MET B C 1
ATOM 4059 O O . MET B 1 187 ? 7.709 11.177 -13.786 1 97.1 187 MET B O 1
ATOM 4063 N N . VAL B 1 188 ? 7.068 12.658 -12.305 1 97.13 188 VAL B N 1
ATOM 4064 C CA . VAL B 1 188 ? 8.442 12.949 -11.91 1 97.13 188 VAL B CA 1
ATOM 4065 C C . VAL B 1 188 ? 9.048 11.733 -11.213 1 97.13 188 VAL B C 1
ATOM 4067 O O . VAL B 1 188 ? 10.225 11.42 -11.408 1 97.13 188 VAL B O 1
ATOM 4070 N N . TYR B 1 189 ? 8.26 11.028 -10.429 1 97.24 189 TYR B N 1
ATOM 4071 C CA . TYR B 1 189 ? 8.76 9.868 -9.701 1 97.24 189 TYR B CA 1
ATOM 4072 C C . TYR B 1 189 ? 9.217 8.777 -10.662 1 97.24 189 TYR B C 1
ATOM 4074 O O . TYR B 1 189 ? 10.173 8.051 -10.378 1 97.24 189 TYR B O 1
ATOM 4082 N N . LEU B 1 190 ? 8.588 8.675 -11.827 1 95.17 190 LEU B N 1
ATOM 4083 C CA . LEU B 1 190 ? 8.946 7.664 -12.816 1 95.17 190 LEU B CA 1
ATOM 4084 C C . LEU B 1 190 ? 10.367 7.881 -13.325 1 95.17 190 LEU B C 1
ATOM 4086 O O . LEU B 1 190 ? 11.069 6.919 -13.646 1 95.17 190 LEU B O 1
ATOM 4090 N N . PHE B 1 191 ? 10.827 9.145 -13.235 1 95.12 191 PHE B N 1
ATOM 4091 C CA . PHE B 1 191 ? 12.108 9.432 -13.87 1 95.12 191 PHE B CA 1
ATOM 4092 C C . PHE B 1 191 ? 13.16 9.791 -12.828 1 95.12 191 PHE B C 1
ATOM 4094 O O . PHE B 1 191 ? 14.345 9.499 -13.008 1 95.12 191 PHE B O 1
ATOM 4101 N N . LYS B 1 192 ? 12.706 10.512 -11.823 1 96.11 192 LYS B N 1
ATOM 4102 C CA . LYS B 1 192 ? 13.655 11.018 -10.836 1 96.11 192 LYS B CA 1
ATOM 4103 C C . LYS B 1 192 ? 13.131 10.817 -9.416 1 96.11 192 LYS B C 1
ATOM 4105 O O . LYS B 1 192 ? 12.867 11.787 -8.703 1 96.11 192 LYS B O 1
ATOM 4110 N N . PRO B 1 193 ? 13.074 9.599 -8.947 1 96.57 193 PRO B N 1
ATOM 4111 C CA . PRO B 1 193 ? 12.556 9.352 -7.6 1 96.57 193 PRO B CA 1
ATOM 4112 C C . PRO B 1 193 ? 13.358 10.071 -6.518 1 96.57 193 PRO B C 1
ATOM 4114 O O . PRO B 1 193 ? 12.794 10.496 -5.506 1 96.57 193 PRO B O 1
ATOM 4117 N N . LYS B 1 194 ? 14.63 10.295 -6.725 1 96.9 194 LYS B N 1
ATOM 4118 C CA . LYS B 1 194 ? 15.478 10.986 -5.757 1 96.9 194 LYS B CA 1
ATOM 4119 C C . LYS B 1 194 ? 15.011 12.423 -5.544 1 96.9 194 LYS B C 1
ATOM 4121 O O . LYS B 1 194 ? 14.976 12.908 -4.411 1 96.9 194 LYS B O 1
ATOM 4126 N N . TYR B 1 195 ? 14.629 13.076 -6.605 1 97.37 195 TYR B N 1
ATOM 4127 C CA . TYR B 1 195 ? 14.125 14.442 -6.513 1 97.37 195 TYR B CA 1
ATOM 4128 C C . TYR B 1 195 ? 12.804 14.487 -5.755 1 97.37 195 TYR B C 1
ATOM 4130 O O . TYR B 1 195 ? 12.54 15.434 -5.01 1 97.37 195 TYR B O 1
ATOM 4138 N N . CYS B 1 196 ? 12.013 13.465 -5.99 1 98.04 196 CYS B N 1
ATOM 4139 C CA . CYS B 1 196 ? 10.711 13.4 -5.336 1 98.04 196 CYS B CA 1
ATOM 4140 C C . CYS B 1 196 ? 10.864 13.243 -3.828 1 98.04 196 CYS B C 1
ATOM 4142 O O . CYS B 1 196 ? 10.178 13.915 -3.057 1 98.04 196 CYS B O 1
ATOM 4144 N N . HIS B 1 197 ? 11.792 12.391 -3.452 1 98.45 197 HIS B N 1
ATOM 4145 C CA . HIS B 1 197 ? 12.018 12.216 -2.022 1 98.45 197 HIS B CA 1
ATOM 4146 C C . HIS B 1 197 ? 12.578 13.487 -1.393 1 98.45 197 HIS B C 1
ATOM 4148 O O . HIS B 1 197 ? 12.213 13.841 -0.27 1 98.45 197 HIS B O 1
ATOM 4154 N N . ARG B 1 198 ? 13.42 14.138 -2.063 1 98.61 198 ARG B N 1
ATOM 4155 C CA . ARG B 1 198 ? 13.95 15.408 -1.575 1 98.61 198 ARG B CA 1
ATOM 4156 C C . ARG B 1 198 ? 12.845 16.452 -1.455 1 98.61 198 ARG B C 1
ATOM 4158 O O . ARG B 1 198 ? 12.79 17.195 -0.473 1 98.61 198 ARG B O 1
ATOM 4165 N N . PHE B 1 199 ? 12.07 16.557 -2.459 1 98.59 199 PHE B N 1
ATOM 4166 C CA . PHE B 1 199 ? 10.919 17.453 -2.442 1 98.59 199 PHE B CA 1
ATOM 4167 C C . PHE B 1 199 ? 10.056 17.201 -1.211 1 98.59 199 PHE B C 1
ATOM 4169 O O . PHE B 1 199 ? 9.679 18.141 -0.508 1 98.59 199 PHE B O 1
ATOM 4176 N N . VAL B 1 200 ? 9.725 15.906 -0.97 1 98.6 200 VAL B N 1
ATOM 4177 C CA . VAL B 1 200 ? 8.901 15.559 0.183 1 98.6 200 VAL B CA 1
ATOM 4178 C C . VAL B 1 200 ? 9.618 15.959 1.47 1 98.6 200 VAL B C 1
ATOM 4180 O O . VAL B 1 200 ? 8.987 16.432 2.418 1 98.6 200 VAL B O 1
ATOM 4183 N N . GLY B 1 201 ? 10.945 15.717 1.517 1 98.47 201 GLY B N 1
ATOM 4184 C CA . GLY B 1 201 ? 11.705 16.18 2.667 1 98.47 201 GLY B CA 1
ATOM 4185 C C . GLY B 1 201 ? 11.484 17.649 2.976 1 98.47 201 GLY B C 1
ATOM 4186 O O . GLY B 1 201 ? 11.2 18.012 4.119 1 98.47 201 GLY B O 1
ATOM 4187 N N . TYR B 1 202 ? 11.558 18.486 1.978 1 98.54 202 TYR B N 1
ATOM 4188 C CA . TYR B 1 202 ? 11.359 19.92 2.152 1 98.54 202 TYR B CA 1
ATOM 4189 C C . TYR B 1 202 ? 9.909 20.23 2.506 1 98.54 202 TYR B C 1
ATOM 4191 O O . TYR B 1 202 ? 9.635 21.16 3.268 1 98.54 202 TYR B O 1
ATOM 4199 N N . LEU B 1 203 ? 9.035 19.523 1.888 1 97.89 203 LEU B N 1
ATOM 4200 C CA . LEU B 1 203 ? 7.62 19.696 2.197 1 97.89 203 LEU B CA 1
ATOM 4201 C C . LEU B 1 203 ? 7.352 19.447 3.677 1 97.89 203 LEU B C 1
ATOM 4203 O O . LEU B 1 203 ? 6.602 20.193 4.311 1 97.89 203 LEU B O 1
ATOM 4207 N N . GLU B 1 204 ? 7.969 18.365 4.217 1 97.95 204 GLU B N 1
ATOM 4208 C CA . GLU B 1 204 ? 7.768 18.013 5.619 1 97.95 204 GLU B CA 1
ATOM 4209 C C . GLU B 1 204 ? 8.434 19.029 6.543 1 97.95 204 GLU B C 1
ATOM 4211 O O . GLU B 1 204 ? 7.954 19.276 7.652 1 97.95 204 GLU B O 1
ATOM 4216 N N . GLU B 1 205 ? 9.518 19.666 6.113 1 97.78 205 GLU B N 1
ATOM 4217 C CA . GLU B 1 205 ? 10.078 20.788 6.862 1 97.78 205 GLU B CA 1
ATOM 4218 C C . GLU B 1 205 ? 9.041 21.888 7.066 1 97.78 205 GLU B C 1
ATOM 4220 O O . GLU B 1 205 ? 8.878 22.396 8.178 1 97.78 205 GLU B O 1
ATOM 4225 N N . GLU B 1 206 ? 8.436 22.209 5.965 1 96.02 206 GLU B N 1
ATOM 4226 C CA . GLU B 1 206 ? 7.429 23.265 6.02 1 96.02 206 GLU B CA 1
ATOM 4227 C C . GLU B 1 206 ? 6.25 22.858 6.9 1 96.02 206 GLU B C 1
ATOM 4229 O O . GLU B 1 206 ? 5.645 23.702 7.565 1 96.02 206 GLU B O 1
ATOM 4234 N N . ALA B 1 207 ? 5.921 21.587 6.862 1 97.16 207 ALA B N 1
ATOM 4235 C CA . ALA B 1 207 ? 4.849 21.109 7.731 1 97.16 207 ALA B CA 1
ATOM 4236 C C . ALA B 1 207 ? 5.221 21.271 9.202 1 97.16 207 ALA B C 1
ATOM 4238 O O . ALA B 1 207 ? 4.395 21.693 10.015 1 97.16 207 ALA B O 1
ATOM 4239 N N . VAL B 1 208 ? 6.456 20.935 9.547 1 97.26 208 VAL B N 1
ATOM 4240 C CA . VAL B 1 208 ? 6.922 21.106 10.919 1 97.26 208 VAL B CA 1
ATOM 4241 C C . VAL B 1 208 ? 6.842 22.579 11.312 1 97.26 208 VAL B C 1
ATOM 4243 O O . VAL B 1 208 ? 6.397 22.911 12.414 1 97.26 208 VAL B O 1
ATOM 4246 N N . ARG B 1 209 ? 7.231 23.439 10.438 1 95.24 209 ARG B N 1
ATOM 4247 C CA . ARG B 1 209 ? 7.158 24.876 10.681 1 95.24 209 ARG B CA 1
ATOM 4248 C C . ARG B 1 209 ? 5.719 25.317 10.931 1 95.24 209 ARG B C 1
ATOM 4250 O O . ARG B 1 209 ? 5.45 26.076 11.864 1 95.24 209 ARG B O 1
ATOM 4257 N N . THR B 1 210 ? 4.861 24.889 10.108 1 94.59 210 THR B N 1
ATOM 4258 C CA . THR B 1 210 ? 3.451 25.247 10.207 1 94.59 210 THR B CA 1
ATOM 4259 C C . THR B 1 210 ? 2.873 24.806 11.549 1 94.59 210 THR B C 1
ATOM 4261 O O . THR B 1 210 ? 2.237 25.598 12.247 1 94.59 210 THR B O 1
ATOM 4264 N N . TYR B 1 211 ? 3.088 23.629 11.941 1 96.99 211 TYR B N 1
ATOM 4265 C CA . TYR B 1 211 ? 2.518 23.112 13.18 1 96.99 211 TYR B CA 1
ATOM 4266 C C . TYR B 1 211 ? 3.198 23.733 14.395 1 96.99 211 TYR B C 1
ATOM 4268 O O . TYR B 1 211 ? 2.58 23.882 15.452 1 96.99 211 TYR B O 1
ATOM 4276 N N . THR B 1 212 ? 4.488 24.088 14.232 1 96.26 212 THR B N 1
ATOM 4277 C CA . THR B 1 212 ? 5.157 24.829 15.296 1 96.26 212 THR B CA 1
ATOM 4278 C C . THR B 1 212 ? 4.477 26.175 15.528 1 96.26 212 THR B C 1
ATOM 4280 O O . THR B 1 212 ? 4.239 26.567 16.672 1 96.26 212 THR B O 1
ATOM 4283 N N . HIS B 1 213 ? 4.122 26.868 14.482 1 94.19 213 HIS B N 1
ATOM 4284 C CA . HIS B 1 213 ? 3.427 28.144 14.602 1 94.19 213 HIS B CA 1
ATOM 4285 C C . HIS B 1 213 ? 2.032 27.959 15.189 1 94.19 213 HIS B C 1
ATOM 4287 O O . HIS B 1 213 ? 1.566 28.793 15.968 1 94.19 213 HIS B O 1
ATOM 4293 N N . LEU B 1 214 ? 1.382 26.934 14.774 1 95.47 214 LEU B N 1
ATOM 4294 C CA . LEU B 1 214 ? 0.068 26.643 15.338 1 95.47 214 LEU B CA 1
ATOM 4295 C C . LEU B 1 214 ? 0.158 26.43 16.845 1 95.47 214 LEU B C 1
ATOM 4297 O O . LEU B 1 214 ? -0.673 26.941 17.599 1 95.47 214 LEU B O 1
ATOM 4301 N N . LEU B 1 215 ? 1.15 25.697 17.269 1 96.32 215 LEU B N 1
ATOM 4302 C CA . LEU B 1 215 ? 1.35 25.452 18.693 1 96.32 215 LEU B CA 1
ATOM 4303 C C . LEU B 1 215 ? 1.606 26.757 19.439 1 96.32 215 LEU B C 1
ATOM 4305 O O . LEU B 1 215 ? 1.102 26.953 20.547 1 96.32 215 LEU B O 1
ATOM 4309 N N . LYS B 1 216 ? 2.343 27.632 18.852 1 94.02 216 LYS B N 1
ATOM 4310 C CA . LYS B 1 216 ? 2.59 28.933 19.468 1 94.02 216 LYS B CA 1
ATOM 4311 C C . LYS B 1 216 ? 1.294 29.722 19.626 1 94.02 216 LYS B C 1
ATOM 4313 O O . LYS B 1 216 ? 1.082 30.38 20.647 1 94.02 216 LYS B O 1
ATOM 4318 N N . ASP B 1 217 ? 0.449 29.661 18.676 1 94.41 217 ASP B N 1
ATOM 4319 C CA . ASP B 1 217 ? -0.843 30.337 18.741 1 94.41 217 ASP B CA 1
ATOM 4320 C C . ASP B 1 217 ? -1.718 29.744 19.843 1 94.41 217 ASP B C 1
ATOM 4322 O O . ASP B 1 217 ? -2.411 30.476 20.554 1 94.41 217 ASP B O 1
ATOM 4326 N N . ILE B 1 218 ? -1.697 28.462 19.934 1 95.58 218 ILE B N 1
ATOM 4327 C CA . ILE B 1 218 ? -2.461 27.784 20.975 1 95.58 218 ILE B CA 1
ATOM 4328 C C . ILE B 1 218 ? -1.929 28.184 22.349 1 95.58 218 ILE B C 1
ATOM 4330 O O . ILE B 1 218 ? -2.703 28.54 23.241 1 95.58 218 ILE B O 1
ATOM 4334 N N . ASP B 1 219 ? -0.652 28.189 22.493 1 94.88 219 ASP B N 1
ATOM 4335 C CA . ASP B 1 219 ? -0.007 28.479 23.77 1 94.88 219 ASP B CA 1
ATOM 4336 C C . ASP B 1 219 ? -0.211 29.939 24.169 1 94.88 219 ASP B C 1
ATOM 4338 O O . ASP B 1 219 ? -0.241 30.264 25.358 1 94.88 219 ASP B O 1
ATOM 4342 N N . ALA B 1 220 ? -0.421 30.771 23.175 1 92.72 220 ALA B N 1
ATOM 4343 C CA . ALA B 1 220 ? -0.645 32.192 23.425 1 92.72 220 ALA B CA 1
ATOM 4344 C C . ALA B 1 220 ? -2.106 32.464 23.772 1 92.72 220 ALA B C 1
ATOM 4346 O O . ALA B 1 220 ? -2.467 33.588 24.131 1 92.72 220 ALA B O 1
ATOM 4347 N N . GLY B 1 221 ? -2.966 31.434 23.632 1 93.2 221 GLY B N 1
ATOM 4348 C CA . GLY B 1 221 ? -4.367 31.582 23.99 1 93.2 221 GLY B CA 1
ATOM 4349 C C . GLY B 1 221 ? -5.198 32.227 22.897 1 93.2 221 GLY B C 1
ATOM 4350 O O . GLY B 1 221 ? -6.306 32.704 23.151 1 93.2 221 GLY B O 1
ATOM 4351 N N . ASN B 1 222 ? -4.665 32.271 21.69 1 92.2 222 ASN B N 1
ATOM 4352 C CA . ASN B 1 222 ? -5.336 32.955 20.59 1 92.2 222 ASN B CA 1
ATOM 4353 C C . ASN B 1 222 ? -6.444 32.096 19.988 1 92.2 222 ASN B C 1
ATOM 4355 O O . ASN B 1 222 ? -7.257 32.586 19.202 1 92.2 222 ASN B O 1
ATOM 4359 N N . LEU B 1 223 ? -6.465 30.833 20.427 1 95.46 223 LEU B N 1
ATOM 4360 C CA . LEU B 1 223 ? -7.394 29.888 19.816 1 95.46 223 LEU B CA 1
ATOM 4361 C C . LEU B 1 223 ? -8.208 29.161 20.881 1 95.46 223 LEU B C 1
ATOM 4363 O O . LEU B 1 223 ? -8.095 27.943 21.032 1 95.46 223 LEU B O 1
ATOM 4367 N N . PRO B 1 224 ? -9.04 29.797 21.53 1 95.2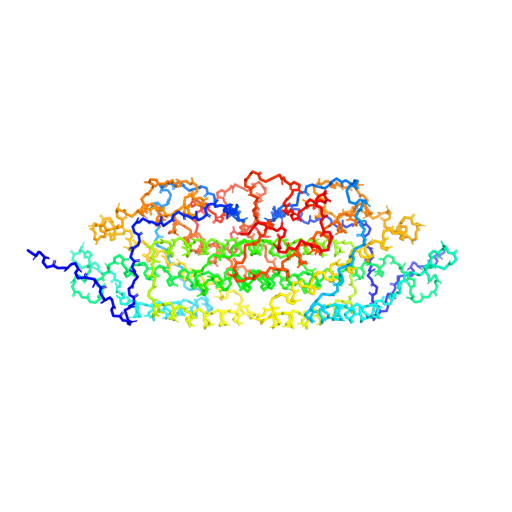2 224 PRO B N 1
ATOM 4368 C CA . PRO B 1 224 ? -9.748 29.249 22.69 1 95.22 224 PRO B CA 1
ATOM 4369 C C . PRO B 1 224 ? -10.662 28.081 22.326 1 95.22 224 PRO B C 1
ATOM 4371 O O . PRO B 1 224 ? -10.876 27.182 23.143 1 95.22 224 PRO B O 1
ATOM 4374 N N . LYS B 1 225 ? -11.231 28.018 21.138 1 94.91 225 LYS B N 1
ATOM 4375 C CA . LYS B 1 225 ? -12.13 26.936 20.746 1 94.91 225 LYS B CA 1
ATOM 4376 C C . LYS B 1 225 ? -11.401 25.595 20.728 1 94.91 225 LYS B C 1
ATOM 4378 O O . LYS B 1 225 ? -12.011 24.548 20.954 1 94.91 225 LYS B O 1
ATOM 4383 N N . PHE B 1 226 ? -10.149 25.635 20.425 1 95.75 226 PHE B N 1
ATOM 4384 C CA . PHE B 1 226 ? -9.373 24.401 20.403 1 95.75 226 PHE B CA 1
ATOM 4385 C C . PHE B 1 226 ? -9.239 23.82 21.805 1 95.75 226 PHE B C 1
ATOM 4387 O O . PHE B 1 226 ? -9.097 22.606 21.969 1 95.75 226 PHE B O 1
ATOM 4394 N N . ASN B 1 227 ? -9.334 24.653 22.826 1 92.89 227 ASN B N 1
ATOM 4395 C CA . ASN B 1 227 ? -9.281 24.185 24.207 1 92.89 227 ASN B CA 1
ATOM 4396 C C . ASN B 1 227 ? -10.536 23.402 24.583 1 92.89 227 ASN B C 1
ATOM 4398 O O . ASN B 1 227 ? -10.497 22.546 25.468 1 92.89 227 ASN B O 1
ATOM 4402 N N . GLU B 1 228 ? -11.553 23.68 23.887 1 93.38 228 GLU B N 1
ATOM 4403 C CA . GLU B 1 228 ? -12.832 23.039 24.178 1 93.38 228 GLU B CA 1
ATOM 4404 C C . GLU B 1 228 ? -13.077 21.851 23.252 1 93.38 228 GLU B C 1
ATOM 4406 O O . GLU B 1 228 ? -14.073 21.139 23.397 1 93.38 228 GLU B O 1
ATOM 4411 N N . THR B 1 229 ? -12.227 21.682 22.369 1 94.49 229 THR B N 1
ATOM 4412 C CA . THR B 1 229 ? -12.443 20.672 21.338 1 94.49 229 THR B CA 1
ATOM 4413 C C . THR B 1 229 ? -12.021 19.293 21.835 1 94.49 229 THR B C 1
ATOM 4415 O O . THR B 1 229 ? -10.89 19.111 22.291 1 94.49 229 THR B O 1
ATOM 4418 N N . LYS B 1 230 ? -12.914 18.339 21.759 1 95.34 230 LYS B N 1
ATOM 4419 C CA . LYS B 1 230 ? -12.603 16.948 22.072 1 95.34 230 LYS B CA 1
ATOM 4420 C C . LYS B 1 230 ? -11.971 16.243 20.876 1 95.34 230 LYS B C 1
ATOM 4422 O O . LYS B 1 230 ? -12.348 16.495 19.729 1 95.34 230 LYS B O 1
ATOM 4427 N N . LEU B 1 231 ? -11.068 15.355 21.14 1 95.92 231 LEU B N 1
ATOM 4428 C CA . LEU B 1 231 ? -10.432 14.608 20.061 1 95.92 231 LEU B CA 1
ATOM 4429 C C . LEU B 1 231 ? -11.369 13.536 19.516 1 95.92 231 LEU B C 1
ATOM 4431 O O . LEU B 1 231 ? -12.085 12.884 20.28 1 95.92 231 LEU B O 1
ATOM 4435 N N . PRO B 1 232 ? -11.413 13.429 18.276 1 93.75 232 PRO B N 1
ATOM 4436 C CA . PRO B 1 232 ? -12.186 12.316 17.72 1 93.75 232 PRO B CA 1
ATOM 4437 C C . PRO B 1 232 ? -11.575 10.954 18.041 1 93.75 232 PRO B C 1
ATOM 4439 O O . PRO B 1 232 ? -10.364 10.851 18.251 1 93.75 232 PRO B O 1
ATOM 4442 N N . GLU B 1 233 ? -12.291 9.929 17.995 1 89.89 233 GLU B N 1
ATOM 4443 C CA . GLU B 1 233 ? -11.888 8.571 18.35 1 89.89 233 GLU B CA 1
ATOM 4444 C C . GLU B 1 233 ? -10.728 8.095 17.48 1 89.89 233 GLU B C 1
ATOM 4446 O O . GLU B 1 233 ? -9.837 7.388 17.957 1 89.89 233 GLU B O 1
ATOM 4451 N N . ILE B 1 234 ? -10.753 8.408 16.2 1 89.66 234 ILE B N 1
ATOM 4452 C CA . ILE B 1 234 ? -9.728 7.965 15.261 1 89.66 234 ILE B CA 1
ATOM 4453 C C . ILE B 1 234 ? -8.355 8.436 15.735 1 89.66 234 ILE B C 1
ATOM 4455 O O . ILE B 1 234 ? -7.351 7.75 15.528 1 89.66 234 ILE B O 1
ATOM 4459 N N . ALA B 1 235 ? -8.325 9.586 16.432 1 93.04 235 ALA B N 1
ATOM 4460 C CA . ALA B 1 235 ? -7.051 10.14 16.884 1 93.04 235 ALA B CA 1
ATOM 4461 C C . ALA B 1 235 ? -6.447 9.29 17.998 1 93.04 235 ALA B C 1
ATOM 4463 O O . ALA B 1 235 ? -5.311 8.824 17.885 1 93.04 235 ALA B O 1
ATOM 4464 N N . TRP B 1 236 ? -7.204 8.983 19.034 1 91.87 236 TRP B N 1
ATOM 4465 C CA . TRP B 1 236 ? -6.589 8.302 20.168 1 91.87 236 TRP B CA 1
ATOM 4466 C C . TRP B 1 236 ? -6.607 6.79 19.971 1 91.87 236 TRP B C 1
ATOM 4468 O O . TRP B 1 236 ? -6.002 6.049 20.748 1 91.87 236 TRP B O 1
ATOM 4478 N N . THR B 1 237 ? -7.257 6.31 18.893 1 88.24 237 THR B N 1
ATOM 4479 C CA . THR B 1 237 ? -7.106 4.911 18.507 1 88.24 237 THR B CA 1
ATOM 4480 C C . THR B 1 237 ? -5.829 4.708 17.697 1 88.24 237 THR B C 1
ATOM 4482 O O . THR B 1 237 ? -5.223 3.635 17.742 1 88.24 237 THR B O 1
ATOM 4485 N N . TYR B 1 238 ? -5.462 5.711 16.993 1 92.3 238 TYR B N 1
ATOM 4486 C CA . TYR B 1 238 ? -4.259 5.592 16.178 1 92.3 238 TYR B CA 1
ATOM 4487 C C . TYR B 1 238 ? -3.017 5.958 16.981 1 92.3 238 TYR B C 1
ATOM 4489 O O . TYR B 1 238 ? -2.047 5.198 17.018 1 92.3 238 TYR B O 1
ATOM 4497 N N . TRP B 1 239 ? -3.076 7.178 17.61 1 95.3 239 TRP B N 1
ATOM 4498 C CA . TRP B 1 239 ? -2.009 7.523 18.544 1 95.3 239 TRP B CA 1
ATOM 4499 C C . TRP B 1 239 ? -2.336 7.03 19.95 1 95.3 239 TRP B C 1
ATOM 4501 O O . TRP B 1 239 ? -2.923 7.761 20.75 1 95.3 239 TRP B O 1
ATOM 4511 N N . THR B 1 240 ? -1.856 5.931 20.339 1 91.64 240 THR B N 1
ATOM 4512 C CA . THR B 1 240 ? -2.327 5.193 21.506 1 91.64 240 THR B CA 1
ATOM 4513 C C . THR B 1 240 ? -1.831 5.844 22.794 1 91.64 240 THR B C 1
ATOM 4515 O O . THR B 1 240 ? -2.313 5.524 23.883 1 91.64 240 THR B O 1
ATOM 4518 N N . ASP B 1 241 ? -0.887 6.714 22.682 1 94.04 241 ASP B N 1
ATOM 4519 C CA . ASP B 1 241 ? -0.43 7.449 23.857 1 94.04 241 ASP B CA 1
ATOM 4520 C C . ASP B 1 241 ? -1.374 8.605 24.184 1 94.04 241 ASP B C 1
ATOM 4522 O O . ASP B 1 241 ? -1.223 9.264 25.215 1 94.04 241 ASP B O 1
ATOM 4526 N N . LEU B 1 242 ? -2.358 8.87 23.305 1 95.92 242 LEU B N 1
ATOM 4527 C CA . LEU B 1 242 ? -3.433 9.82 23.568 1 95.92 242 LEU B CA 1
ATOM 4528 C C . LEU B 1 242 ? -4.679 9.104 24.079 1 95.92 242 LEU B C 1
ATOM 4530 O O . LEU B 1 242 ? -4.802 7.886 23.937 1 95.92 242 LEU B O 1
ATOM 4534 N N . ASP B 1 243 ? -5.517 9.803 24.717 1 94.38 243 ASP B N 1
ATOM 4535 C CA . ASP B 1 243 ? -6.801 9.264 25.156 1 94.38 243 ASP B CA 1
ATOM 4536 C C . ASP B 1 243 ? -7.928 10.267 24.918 1 94.38 243 ASP B C 1
ATOM 4538 O O . ASP B 1 243 ? -7.714 11.314 24.303 1 94.38 243 ASP B O 1
ATOM 4542 N N . GLU B 1 244 ? -9.112 9.994 25.335 1 91.35 244 GLU B N 1
ATOM 4543 C CA . GLU B 1 244 ? -10.299 10.797 25.055 1 91.35 244 GLU B CA 1
ATOM 4544 C C . GLU B 1 244 ? -10.213 12.163 25.73 1 91.35 244 GLU B C 1
ATOM 4546 O O . GLU B 1 244 ? -10.912 13.099 25.338 1 91.35 244 GLU B O 1
ATOM 4551 N N . ASN B 1 245 ? -9.375 12.257 26.717 1 94.85 245 ASN B N 1
ATOM 4552 C CA . ASN B 1 245 ? -9.272 13.501 27.473 1 94.85 245 ASN B CA 1
ATOM 4553 C C . ASN B 1 245 ? -8.07 14.329 27.03 1 94.85 245 ASN B C 1
ATOM 4555 O O . ASN B 1 245 ? -7.843 15.426 27.543 1 94.85 245 ASN B O 1
ATOM 4559 N N . SER B 1 246 ? -7.322 13.801 26.088 1 96.39 246 SER B N 1
ATOM 4560 C CA . SER B 1 246 ? -6.185 14.56 25.578 1 96.39 246 SER B CA 1
ATOM 4561 C C . SER B 1 246 ? -6.641 15.831 24.869 1 96.39 246 SER B C 1
ATOM 4563 O O . SER B 1 246 ? -7.742 15.879 24.317 1 96.39 246 SER B O 1
ATOM 4565 N N . SER B 1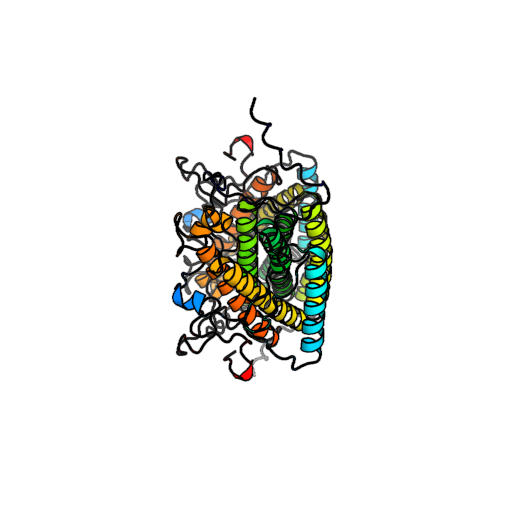 247 ? -5.794 16.824 24.895 1 96.77 247 SER B N 1
ATOM 4566 C CA . SER B 1 247 ? -6.138 18.125 24.332 1 96.77 247 SER B CA 1
ATOM 4567 C C . SER B 1 247 ? -5.824 18.183 22.84 1 96.77 247 SER B C 1
ATOM 4569 O O . SER B 1 247 ? -5.087 17.34 22.323 1 96.77 247 SER B O 1
ATOM 4571 N N . PHE B 1 248 ? -6.391 19.197 22.211 1 97.55 248 PHE B N 1
ATOM 4572 C CA . PHE B 1 248 ? -6.051 19.479 20.821 1 97.55 248 PHE B CA 1
ATOM 4573 C C . PHE B 1 248 ? -4.559 19.753 20.674 1 97.55 248 PHE B C 1
ATOM 4575 O O . PHE B 1 248 ? -3.937 19.327 19.699 1 97.55 248 PHE B O 1
ATOM 4582 N N . ARG B 1 249 ? -3.996 20.419 21.585 1 98.05 249 ARG B N 1
ATOM 4583 C CA . ARG B 1 249 ? -2.563 20.692 21.59 1 98.05 249 ARG B CA 1
ATOM 4584 C C . ARG B 1 249 ? -1.759 19.396 21.568 1 98.05 249 ARG B C 1
ATOM 4586 O O . ARG B 1 249 ? -0.754 19.295 20.861 1 98.05 249 ARG B O 1
ATOM 4593 N N . ASP B 1 250 ? -2.192 18.445 22.396 1 97.88 250 ASP B N 1
ATOM 4594 C CA . ASP B 1 250 ? -1.521 17.149 22.437 1 97.88 250 ASP B CA 1
ATOM 4595 C C . ASP B 1 250 ? -1.538 16.479 21.065 1 97.88 250 ASP B C 1
ATOM 4597 O O . ASP B 1 250 ? -0.556 15.85 20.664 1 97.88 250 ASP B O 1
ATOM 4601 N N . LEU B 1 251 ? -2.626 16.593 20.38 1 98.09 251 LEU B N 1
ATOM 4602 C CA . LEU B 1 251 ? -2.748 16.03 19.039 1 98.09 251 LEU B CA 1
ATOM 4603 C C . LEU B 1 251 ? -1.753 16.679 18.084 1 98.09 251 LEU B C 1
ATOM 4605 O O . LEU B 1 251 ? -1.05 15.984 17.347 1 98.09 251 LEU B O 1
ATOM 4609 N N . ILE B 1 252 ? -1.651 17.976 18.123 1 98.44 252 ILE B N 1
ATOM 4610 C CA . ILE B 1 252 ? -0.784 18.71 17.209 1 98.44 252 ILE B CA 1
ATOM 4611 C C . ILE B 1 252 ? 0.677 18.375 17.502 1 98.44 252 ILE B C 1
ATOM 4613 O O . ILE B 1 252 ? 1.497 18.293 16.585 1 98.44 252 ILE B O 1
ATOM 4617 N N . LEU B 1 253 ? 0.985 18.132 18.778 1 98.19 253 LEU B N 1
ATOM 4618 C CA . LEU B 1 253 ? 2.331 17.699 19.134 1 98.19 253 LEU B CA 1
ATOM 4619 C C . LEU B 1 253 ? 2.683 16.387 18.441 1 98.19 253 LEU B C 1
ATOM 4621 O O . LEU B 1 253 ? 3.792 16.23 17.926 1 98.19 253 LEU B O 1
ATOM 4625 N N . ARG B 1 254 ? 1.786 15.438 18.361 1 97.87 254 ARG B N 1
ATOM 4626 C CA . ARG B 1 254 ? 2.027 14.144 17.731 1 97.87 254 ARG B CA 1
ATOM 4627 C C . ARG B 1 254 ? 2.125 14.283 16.215 1 97.87 254 ARG B C 1
ATOM 4629 O O . ARG B 1 254 ? 2.991 13.672 15.585 1 97.87 254 ARG B O 1
ATOM 4636 N N . VAL B 1 255 ? 1.215 15.07 15.645 1 98.22 255 VAL B N 1
ATOM 4637 C CA . VAL B 1 255 ? 1.237 15.278 14.201 1 98.22 255 VAL B CA 1
ATOM 4638 C C . VAL B 1 255 ? 2.562 15.915 13.79 1 98.22 255 VAL B C 1
ATOM 4640 O O . VAL B 1 255 ? 3.188 15.488 12.817 1 98.22 255 VAL B O 1
ATOM 4643 N N . ARG B 1 256 ? 3.004 16.926 14.54 1 98.25 256 ARG B N 1
ATOM 4644 C CA . ARG B 1 256 ? 4.274 17.584 14.25 1 98.25 256 ARG B CA 1
ATOM 4645 C C . ARG B 1 256 ? 5.436 16.603 14.36 1 98.25 256 ARG B C 1
ATOM 4647 O O . ARG B 1 256 ? 6.376 16.654 13.564 1 98.25 256 ARG B O 1
ATOM 4654 N N . ALA B 1 257 ? 5.394 15.771 15.365 1 97.38 257 ALA B N 1
ATOM 4655 C CA . ALA B 1 257 ? 6.431 14.759 15.544 1 97.38 257 ALA B CA 1
ATOM 4656 C C . ALA B 1 257 ? 6.482 13.808 14.351 1 97.38 257 ALA B C 1
ATOM 4658 O O . ALA B 1 257 ? 7.564 13.436 13.891 1 97.38 257 ALA B O 1
ATOM 4659 N N . ASP B 1 258 ? 5.373 13.38 13.848 1 97.71 258 ASP B N 1
ATOM 4660 C CA . ASP B 1 258 ? 5.309 12.544 12.653 1 97.71 258 ASP B CA 1
ATOM 4661 C C . ASP B 1 258 ? 5.97 13.237 11.463 1 97.71 258 ASP B C 1
ATOM 4663 O O . ASP B 1 258 ? 6.745 12.618 10.731 1 97.71 258 ASP B O 1
ATOM 4667 N N . GLU B 1 259 ? 5.595 14.533 11.308 1 97.76 259 GLU B N 1
ATOM 4668 C CA . GLU B 1 259 ? 6.159 15.291 10.195 1 97.76 259 GLU B CA 1
ATOM 4669 C C . GLU B 1 259 ? 7.681 15.354 10.285 1 97.76 259 GLU B C 1
ATOM 4671 O O . GLU B 1 259 ? 8.37 15.319 9.264 1 97.76 259 GLU B O 1
ATOM 4676 N N . ALA B 1 260 ? 8.139 15.54 11.465 1 97.56 260 ALA B N 1
ATOM 4677 C CA . ALA B 1 260 ? 9.584 15.594 11.67 1 97.56 260 ALA B CA 1
ATOM 4678 C C . ALA B 1 260 ? 10.248 14.288 11.243 1 97.56 260 ALA B C 1
ATOM 4680 O O . ALA B 1 260 ? 11.342 14.297 10.675 1 97.56 260 ALA B O 1
ATOM 4681 N N . LYS B 1 261 ? 9.614 13.208 11.478 1 96.57 261 LYS B N 1
ATOM 4682 C CA . LYS B 1 261 ? 10.153 11.915 11.069 1 96.57 261 LYS B CA 1
ATOM 4683 C C . LYS B 1 261 ? 10.07 11.738 9.555 1 96.57 261 LYS B C 1
ATOM 4685 O O . LYS B 1 261 ? 10.992 11.202 8.936 1 96.57 261 LYS B O 1
ATOM 4690 N N . HIS B 1 262 ? 8.957 12.153 8.979 1 97.91 262 HIS B N 1
ATOM 4691 C CA . HIS B 1 262 ? 8.857 12.104 7.525 1 97.91 262 HIS B CA 1
ATOM 4692 C C . HIS B 1 262 ? 9.964 12.921 6.868 1 97.91 262 HIS B C 1
ATOM 4694 O O . HIS B 1 262 ? 10.505 12.524 5.833 1 97.91 262 HIS B O 1
ATOM 4700 N N . ARG B 1 263 ? 10.234 14.076 7.491 1 97.8 263 ARG B N 1
ATOM 4701 C CA . ARG B 1 263 ? 11.345 14.901 7.026 1 97.8 263 ARG B CA 1
ATOM 4702 C C . ARG B 1 263 ? 12.652 14.115 7.037 1 97.8 263 ARG B C 1
ATOM 4704 O O . ARG B 1 263 ? 13.354 14.055 6.025 1 97.8 263 ARG B O 1
ATOM 4711 N N . GLU B 1 264 ? 12.953 13.525 8.108 1 97.04 264 GLU B N 1
ATOM 4712 C CA . GLU B 1 264 ? 14.172 12.736 8.257 1 97.04 264 GLU B CA 1
ATOM 4713 C C . GLU B 1 264 ? 14.219 11.596 7.243 1 97.04 264 GLU B C 1
ATOM 4715 O O . GLU B 1 264 ? 15.234 11.398 6.571 1 97.04 264 GLU B O 1
ATOM 4720 N N . VAL B 1 265 ? 13.163 10.852 7.13 1 97.16 265 VAL B N 1
ATOM 4721 C CA . VAL B 1 265 ? 13.09 9.668 6.28 1 97.16 265 VAL B CA 1
ATOM 4722 C C . VAL B 1 265 ? 13.31 10.064 4.822 1 97.16 265 VAL B C 1
ATOM 4724 O O . VAL B 1 265 ? 14.159 9.488 4.137 1 97.16 265 VAL B O 1
ATOM 4727 N N . ASN B 1 266 ? 12.626 11.068 4.387 1 98.21 266 ASN B N 1
ATOM 4728 C CA . ASN B 1 266 ? 12.663 11.388 2.964 1 98.21 266 ASN B CA 1
ATOM 4729 C C . ASN B 1 266 ? 13.976 12.06 2.575 1 98.21 266 ASN B C 1
ATOM 4731 O O . ASN B 1 266 ? 14.503 11.82 1.487 1 98.21 266 ASN B O 1
ATOM 4735 N N . HIS B 1 267 ? 14.497 12.918 3.443 1 98.18 267 HIS B N 1
ATOM 4736 C CA . HIS B 1 267 ? 15.837 13.419 3.161 1 98.18 267 HIS B CA 1
ATOM 4737 C C . HIS B 1 267 ? 16.845 12.278 3.071 1 98.18 267 HIS B C 1
ATOM 4739 O O . HIS B 1 267 ? 17.74 12.301 2.224 1 98.18 267 HIS B O 1
ATOM 4745 N N . THR B 1 268 ? 16.764 11.305 3.919 1 97.28 268 THR B N 1
ATOM 4746 C CA . THR B 1 268 ? 17.657 10.152 3.901 1 97.28 268 THR B CA 1
ATOM 4747 C C . THR B 1 268 ? 17.479 9.349 2.615 1 97.28 268 THR B C 1
ATOM 4749 O O . THR B 1 268 ? 18.459 8.995 1.957 1 97.28 268 THR B O 1
ATOM 4752 N N . LEU B 1 269 ? 16.235 9.039 2.28 1 97.05 269 LEU B N 1
ATOM 4753 C CA . LEU B 1 269 ? 15.954 8.271 1.072 1 97.05 269 LEU B CA 1
ATOM 4754 C C . LEU B 1 269 ? 16.509 8.975 -0.162 1 97.05 269 LEU B C 1
ATOM 4756 O O . LEU B 1 269 ? 16.977 8.321 -1.097 1 97.05 269 LEU B O 1
ATOM 4760 N N . ALA B 1 270 ? 16.461 10.292 -0.146 1 97.75 270 ALA B N 1
ATOM 4761 C CA . ALA B 1 270 ? 16.974 11.075 -1.268 1 97.75 270 ALA B CA 1
ATOM 4762 C C . ALA B 1 270 ? 18.493 10.963 -1.365 1 97.75 270 ALA B C 1
ATOM 4764 O O . ALA B 1 270 ? 19.08 11.283 -2.402 1 97.75 270 ALA B O 1
ATOM 4765 N N . ASN B 1 271 ? 19.152 10.563 -0.302 1 97.22 271 ASN B N 1
ATOM 4766 C CA . ASN B 1 271 ? 20.604 10.424 -0.285 1 97.22 271 ASN B CA 1
ATOM 4767 C C . ASN B 1 271 ? 21.041 9.05 -0.785 1 97.22 271 ASN B C 1
ATOM 4769 O O . ASN B 1 271 ? 22.234 8.804 -0.975 1 97.22 271 ASN B O 1
ATOM 4773 N N . LEU B 1 272 ? 20.139 8.168 -1.051 1 96.21 272 LEU B N 1
ATOM 4774 C CA . LEU B 1 272 ? 20.461 6.777 -1.352 1 96.21 272 LEU B CA 1
ATOM 4775 C C . LEU B 1 272 ? 20.369 6.509 -2.85 1 96.21 272 LEU B C 1
ATOM 4777 O O . LEU B 1 272 ? 19.762 7.289 -3.588 1 96.21 272 LEU B O 1
ATOM 4781 N N . ASP B 1 273 ? 21.01 5.463 -3.209 1 92.94 273 ASP B N 1
ATOM 4782 C CA . ASP B 1 273 ? 20.793 4.918 -4.545 1 92.94 273 ASP B CA 1
ATOM 4783 C C . ASP B 1 273 ? 19.551 4.03 -4.581 1 92.94 273 ASP B C 1
ATOM 4785 O O . ASP B 1 273 ? 19.587 2.884 -4.128 1 92.94 273 ASP B O 1
ATOM 4789 N N . VAL B 1 274 ? 18.565 4.492 -5.198 1 87.2 274 VAL B N 1
ATOM 4790 C CA . VAL B 1 274 ? 17.237 3.887 -5.168 1 87.2 274 VAL B CA 1
ATOM 4791 C C . VAL B 1 274 ? 17.292 2.489 -5.781 1 87.2 274 VAL B C 1
ATOM 4793 O O . VAL B 1 274 ? 16.492 1.619 -5.429 1 87.2 274 VAL B O 1
ATOM 4796 N N . LYS B 1 275 ? 18.167 2.18 -6.651 1 84.29 275 LYS B N 1
ATOM 4797 C CA . LYS B 1 275 ? 18.226 0.907 -7.363 1 84.29 275 LYS B CA 1
ATOM 4798 C C . LYS B 1 275 ? 19.044 -0.121 -6.586 1 84.29 275 LYS B C 1
ATOM 4800 O O . LYS B 1 275 ? 18.822 -1.326 -6.717 1 84.29 275 LYS B O 1
ATOM 4805 N N . LYS B 1 276 ? 19.944 0.344 -5.676 1 87.63 276 LYS B N 1
ATOM 4806 C CA . LYS B 1 276 ? 20.921 -0.582 -5.111 1 87.63 276 LYS B CA 1
ATOM 4807 C C . LYS B 1 276 ? 20.803 -0.645 -3.59 1 87.63 276 LYS B C 1
ATOM 4809 O O . LYS B 1 276 ? 20.998 -1.704 -2.99 1 87.63 276 LYS B O 1
ATOM 4814 N N . ASP B 1 277 ? 20.431 0.477 -3.042 1 90.75 277 ASP B N 1
ATOM 4815 C CA . ASP B 1 277 ? 20.551 0.568 -1.59 1 90.75 277 ASP B CA 1
ATOM 4816 C C . ASP B 1 277 ? 19.289 0.053 -0.901 1 90.75 277 ASP B C 1
ATOM 4818 O O . ASP B 1 277 ? 18.177 0.275 -1.384 1 90.75 277 ASP B O 1
ATOM 4822 N N . ARG B 1 278 ? 19.453 -0.54 0.195 1 89.7 278 ARG B N 1
ATOM 4823 C CA . ARG B 1 278 ? 18.328 -0.928 1.041 1 89.7 278 ARG B CA 1
ATOM 4824 C C . ARG B 1 278 ? 17.757 0.278 1.779 1 89.7 278 ARG B C 1
ATOM 4826 O O . ARG B 1 278 ? 18.458 1.268 1.998 1 89.7 278 ARG B O 1
ATOM 4833 N N . ASN B 1 279 ? 16.526 0.223 2.126 1 91.3 279 ASN B N 1
ATOM 4834 C CA . ASN B 1 279 ? 15.911 1.194 3.026 1 91.3 279 ASN B CA 1
ATOM 4835 C C . ASN B 1 279 ? 16.383 1.003 4.464 1 91.3 279 ASN B C 1
ATOM 4837 O O . ASN B 1 279 ? 16.085 -0.016 5.09 1 91.3 279 ASN B O 1
ATOM 4841 N N . PRO B 1 280 ? 17.098 1.927 4.997 1 90.65 280 PRO B N 1
ATOM 4842 C CA . PRO B 1 280 ? 17.652 1.745 6.34 1 90.65 280 PRO B CA 1
ATOM 4843 C C . PRO B 1 280 ? 16.587 1.816 7.432 1 90.65 280 PRO B C 1
ATOM 4845 O O . PRO B 1 280 ? 16.858 1.475 8.587 1 90.65 280 PRO B O 1
ATOM 4848 N N . PHE B 1 281 ? 15.404 2.24 7.116 1 90.56 281 PHE B N 1
ATOM 4849 C CA . PHE B 1 281 ? 14.327 2.374 8.09 1 90.56 281 PHE B CA 1
ATOM 4850 C C . PHE B 1 281 ? 13.508 1.091 8.172 1 90.56 281 PHE B C 1
ATOM 4852 O O . PHE B 1 281 ? 12.688 0.929 9.078 1 90.56 281 PHE B O 1
ATOM 4859 N N . GLY B 1 282 ? 13.708 0.208 7.249 1 83.95 282 GLY B N 1
ATOM 4860 C CA . GLY B 1 282 ? 12.861 -0.97 7.151 1 83.95 282 GLY B CA 1
ATOM 4861 C C . GLY B 1 282 ? 13.366 -2.139 7.976 1 83.95 282 GLY B C 1
ATOM 4862 O O . GLY B 1 282 ? 12.621 -3.082 8.247 1 83.95 282 GLY B O 1
ATOM 4863 N N . MET B 1 283 ? 14.705 -2.069 8.324 1 79.16 283 MET B N 1
ATOM 4864 C CA . MET B 1 283 ? 15.274 -3.186 9.072 1 79.16 283 MET B CA 1
ATOM 4865 C C . MET B 1 283 ? 16.324 -2.699 10.065 1 79.16 283 MET B C 1
ATOM 4867 O O . MET B 1 283 ? 17.082 -1.773 9.768 1 79.16 283 MET B O 1
ATOM 4871 N N . LYS B 1 284 ? 16.268 -3.381 11.166 1 79.01 284 LYS B N 1
ATOM 4872 C CA . LYS B 1 284 ? 17.315 -3.115 12.148 1 79.01 284 LYS B CA 1
ATOM 4873 C C . LYS B 1 284 ? 18.481 -4.086 11.985 1 79.01 284 LYS B C 1
ATOM 4875 O O . LYS B 1 284 ? 18.275 -5.273 11.721 1 79.01 284 LYS B O 1
ATOM 4880 N N . LEU B 1 285 ? 19.63 -3.58 11.992 1 80.92 285 LEU B N 1
ATOM 4881 C CA . LEU B 1 285 ? 20.836 -4.391 11.858 1 80.92 285 LEU B CA 1
ATOM 4882 C C . LEU B 1 285 ? 21.278 -4.935 13.212 1 80.92 285 LEU B C 1
ATOM 4884 O O . LEU B 1 285 ? 21.361 -4.188 14.189 1 80.92 285 LEU B O 1
ATOM 4888 N N . PRO B 1 286 ? 21.494 -6.24 13.104 1 77.96 286 PRO B N 1
ATOM 4889 C CA . PRO B 1 286 ? 22.008 -6.81 14.351 1 77.96 286 PRO B CA 1
ATOM 4890 C C . PRO B 1 286 ? 23.381 -6.26 14.731 1 77.96 286 PRO B C 1
ATOM 4892 O O . PRO B 1 286 ? 24.217 -6.02 13.856 1 77.96 286 PRO B O 1
ATOM 4895 N N . GLY B 1 287 ? 23.65 -5.983 16.027 1 77.93 287 GLY B N 1
ATOM 4896 C CA . GLY B 1 287 ? 24.958 -5.564 16.506 1 77.93 287 GLY B CA 1
ATOM 4897 C C . GLY B 1 287 ? 25.142 -4.058 16.497 1 77.93 287 GLY B C 1
ATOM 4898 O O . GLY B 1 287 ? 26.12 -3.544 17.043 1 77.93 287 GLY B O 1
ATOM 4899 N N . VAL B 1 288 ? 24.259 -3.427 15.748 1 79.16 288 VAL B N 1
ATOM 4900 C CA . VAL B 1 288 ? 24.344 -1.97 15.741 1 79.16 288 VAL B CA 1
ATOM 4901 C C . VAL B 1 288 ? 23.384 -1.391 16.777 1 79.16 288 VAL B C 1
ATOM 4903 O O . VAL B 1 288 ? 22.197 -1.726 16.787 1 79.16 288 VAL B O 1
ATOM 4906 N N . PRO B 1 289 ? 23.908 -0.589 17.591 1 79.03 289 PRO B N 1
ATOM 4907 C CA . PRO B 1 289 ? 23.027 0.027 18.586 1 79.03 289 PRO B CA 1
ATOM 4908 C C . PRO B 1 289 ? 21.848 0.765 17.954 1 79.03 289 PRO B C 1
ATOM 4910 O O . PRO B 1 289 ? 21.997 1.381 16.895 1 79.03 289 PRO B O 1
ATOM 4913 N N . VAL B 1 290 ? 20.744 0.749 18.587 1 76.82 290 VAL B N 1
ATOM 4914 C CA . VAL B 1 290 ? 19.481 1.282 18.087 1 76.82 290 VAL B CA 1
ATOM 4915 C C . VAL B 1 290 ? 19.623 2.777 17.814 1 76.82 290 VAL B C 1
ATOM 4917 O O . VAL B 1 290 ? 19.06 3.294 16.846 1 76.82 290 VAL B O 1
ATOM 4920 N N . ASP B 1 291 ? 20.406 3.407 18.639 1 76.58 291 ASP B N 1
ATOM 4921 C CA . ASP B 1 291 ? 20.541 4.855 18.521 1 76.58 291 ASP B CA 1
ATOM 4922 C C . ASP B 1 291 ? 21.494 5.228 17.388 1 76.58 291 ASP B C 1
ATOM 4924 O O . ASP B 1 291 ? 21.57 6.393 16.991 1 76.58 291 ASP B O 1
ATOM 4928 N N . GLU B 1 292 ? 22.078 4.183 16.745 1 81.26 292 GLU B N 1
ATOM 4929 C CA . GLU B 1 292 ? 23.04 4.444 15.679 1 81.26 292 GLU B CA 1
ATOM 4930 C C . GLU B 1 292 ? 22.503 3.989 14.325 1 81.26 292 GLU B C 1
ATOM 4932 O O . GLU B 1 292 ? 23.243 3.944 13.34 1 81.26 292 GLU B O 1
ATOM 4937 N N . GLN B 1 293 ? 21.274 3.694 14.427 1 84.89 293 GLN B N 1
ATOM 4938 C CA . GLN B 1 293 ? 20.661 3.335 13.153 1 84.89 293 GLN B CA 1
ATOM 4939 C C . GLN B 1 293 ? 19.306 4.017 12.983 1 84.89 293 GLN B C 1
ATOM 4941 O O . GLN B 1 293 ? 18.638 4.337 13.969 1 84.89 293 GLN B O 1
ATOM 4946 N N . PRO B 1 294 ? 18.964 4.222 11.793 1 86.78 294 PRO B N 1
ATOM 4947 C CA . PRO B 1 294 ? 17.733 4.972 11.529 1 86.78 294 PRO B CA 1
ATOM 4948 C C . PRO B 1 294 ? 16.484 4.25 12.028 1 86.78 294 PRO B C 1
ATOM 4950 O O . PRO B 1 294 ? 16.415 3.019 11.975 1 86.78 294 PRO B O 1
ATOM 4953 N N . ASP B 1 295 ? 15.637 4.991 12.614 1 84.41 295 ASP B N 1
ATOM 4954 C CA . ASP B 1 295 ? 14.317 4.55 13.056 1 84.41 295 ASP B CA 1
ATOM 4955 C C . ASP B 1 295 ? 13.226 5.493 12.552 1 84.41 295 ASP B C 1
ATOM 4957 O O . ASP B 1 295 ? 13.331 6.712 12.709 1 84.41 295 ASP B O 1
ATOM 4961 N N . ALA B 1 296 ? 12.225 4.949 11.965 1 82.92 296 ALA B N 1
ATOM 4962 C CA . ALA B 1 296 ? 11.205 5.754 11.298 1 82.92 296 ALA B CA 1
ATOM 4963 C C . ALA B 1 296 ? 10.299 6.443 12.314 1 82.92 296 ALA B C 1
ATOM 4965 O O . ALA B 1 296 ? 9.555 7.364 11.968 1 82.92 296 ALA B O 1
ATOM 4966 N N . TYR B 1 297 ? 10.398 6.046 13.596 1 83.52 297 TYR B N 1
ATOM 4967 C CA . TYR B 1 297 ? 9.415 6.549 14.549 1 83.52 297 TYR B CA 1
ATOM 4968 C C . TYR B 1 297 ? 10.099 7.204 15.743 1 83.52 297 TYR B C 1
ATOM 4970 O O . TYR B 1 297 ? 9.516 8.066 16.405 1 83.52 297 TYR B O 1
ATOM 4978 N N . SER B 1 298 ? 11.333 6.845 15.998 1 83.63 298 SER B N 1
ATOM 4979 C CA . SER B 1 298 ? 11.989 7.339 17.205 1 83.63 298 SER B CA 1
ATOM 4980 C C . SER B 1 298 ? 12.505 8.761 17.011 1 83.63 298 SER B C 1
ATOM 4982 O O . SER B 1 298 ? 13.157 9.059 16.008 1 83.63 298 SER B O 1
ATOM 4984 N N . LEU B 1 299 ? 12.259 9.584 17.973 1 87.74 299 LEU B N 1
ATOM 4985 C CA . LEU B 1 299 ? 12.704 10.973 17.945 1 87.74 299 LEU B CA 1
ATOM 4986 C C . LEU B 1 299 ? 14.03 11.135 18.681 1 87.74 299 LEU B C 1
ATOM 4988 O O . LEU B 1 299 ? 14.663 12.19 18.605 1 87.74 299 LEU B O 1
ATOM 4992 N N . LYS B 1 300 ? 14.473 10.183 19.366 1 81.23 300 LYS B N 1
ATOM 4993 C CA . LYS B 1 300 ? 15.681 10.263 20.182 1 81.23 300 LYS B CA 1
ATOM 4994 C C . LYS B 1 300 ? 16.934 10.268 19.311 1 81.23 300 LYS B C 1
ATOM 4996 O O . LYS B 1 300 ? 17.892 10.991 19.595 1 81.23 300 LYS B O 1
ATOM 5001 N N . SER B 1 301 ? 16.999 9.487 18.339 1 72.86 301 SER B N 1
ATOM 5002 C CA . SER B 1 301 ? 18.139 9.426 17.43 1 72.86 301 SER B CA 1
ATOM 5003 C C . SER B 1 301 ? 17.83 10.121 16.108 1 72.86 301 SER B C 1
ATOM 5005 O O . SER B 1 301 ? 18.35 9.732 15.06 1 72.86 301 SER B O 1
ATOM 5007 N N . ALA B 1 302 ? 17.235 11.214 16.215 1 77.54 302 ALA B N 1
ATOM 5008 C CA . ALA B 1 302 ? 16.739 11.831 14.987 1 77.54 302 ALA B CA 1
ATOM 5009 C C . ALA B 1 302 ? 17.818 12.687 14.329 1 77.54 302 ALA B C 1
ATOM 5011 O O . ALA B 1 302 ? 18.603 13.344 15.017 1 77.54 302 ALA B O 1
ATOM 5012 N N . LYS B 1 303 ? 17.93 12.515 13.167 1 91.27 303 LYS B N 1
ATOM 5013 C CA . LYS B 1 303 ? 18.694 13.371 12.264 1 91.27 303 LYS B CA 1
ATOM 5014 C C . LYS B 1 303 ? 17.769 14.191 11.369 1 91.27 303 LYS B C 1
ATOM 5016 O O . LYS B 1 303 ? 17.577 13.861 10.197 1 91.27 303 LYS B O 1
ATOM 5021 N N . PRO B 1 304 ? 17.36 15.302 11.83 1 92.19 304 PRO B N 1
ATOM 5022 C CA . PRO B 1 304 ? 16.286 16.057 11.182 1 92.19 304 PRO B CA 1
ATOM 5023 C C . PRO B 1 304 ? 16.598 16.395 9.726 1 92.19 304 PRO B C 1
ATOM 5025 O O . PRO B 1 304 ? 15.683 16.533 8.91 1 92.19 304 PRO B O 1
ATOM 5028 N N . THR B 1 305 ? 17.854 16.478 9.379 1 94.76 305 THR B N 1
ATOM 5029 C CA . THR B 1 305 ? 18.184 16.847 8.006 1 94.76 305 THR B CA 1
ATOM 5030 C C . THR B 1 305 ? 18.52 15.609 7.18 1 94.76 305 THR B C 1
ATOM 5032 O O . THR B 1 305 ? 19.001 15.723 6.05 1 94.76 305 THR B O 1
ATOM 5035 N N . GLY B 1 306 ? 18.33 14.419 7.773 1 95.19 306 GLY B N 1
ATOM 5036 C CA . GLY B 1 306 ? 18.527 13.16 7.072 1 95.19 306 GLY B CA 1
ATOM 5037 C C . GLY B 1 306 ? 19.905 12.565 7.29 1 95.19 306 GLY B C 1
ATOM 5038 O O . GLY B 1 306 ? 20.873 13.294 7.52 1 95.19 306 GLY B O 1
ATOM 5039 N N . TRP B 1 307 ? 20.003 11.302 7.148 1 94.71 307 TRP B N 1
ATOM 5040 C CA . TRP B 1 307 ? 21.264 10.57 7.202 1 94.71 307 TRP B CA 1
ATOM 5041 C C . TRP B 1 307 ? 21.989 10.635 5.862 1 94.71 307 TRP B C 1
ATOM 5043 O O . TRP B 1 307 ? 21.362 10.543 4.804 1 94.71 307 TRP B O 1
ATOM 5053 N N . GLU B 1 308 ? 23.288 10.8 5.971 1 94.82 308 GLU B N 1
ATOM 5054 C CA . GLU B 1 308 ? 24.082 10.701 4.751 1 94.82 308 GLU B CA 1
ATOM 5055 C C . GLU B 1 308 ? 24.384 9.245 4.405 1 94.82 308 GLU B C 1
ATOM 5057 O O . GLU B 1 308 ? 24.588 8.419 5.297 1 94.82 308 GLU B O 1
ATOM 5062 N N . ARG B 1 309 ? 24.459 8.987 3.144 1 94.19 309 ARG B N 1
ATOM 5063 C CA . ARG B 1 309 ? 24.669 7.623 2.671 1 94.19 309 ARG B CA 1
ATOM 5064 C C . ARG B 1 309 ? 25.93 7.02 3.282 1 94.19 309 ARG B C 1
ATOM 5066 O O . ARG B 1 309 ? 25.938 5.851 3.674 1 94.19 309 ARG B O 1
ATOM 5073 N N . LYS B 1 310 ? 27.007 7.826 3.422 1 92.43 310 LYS B N 1
ATOM 5074 C CA . LYS B 1 310 ? 28.301 7.362 3.915 1 92.43 310 LYS B CA 1
ATOM 5075 C C . LYS B 1 310 ? 28.213 6.941 5.379 1 92.43 310 LYS B C 1
ATOM 5077 O O . LYS B 1 310 ? 29.049 6.175 5.861 1 92.43 310 LYS B O 1
ATOM 5082 N N . ASP B 1 311 ? 27.195 7.413 6.088 1 90.36 311 ASP B N 1
ATOM 5083 C CA . ASP B 1 311 ? 27.064 7.14 7.516 1 90.36 311 ASP B CA 1
ATOM 5084 C C . ASP B 1 311 ? 26.189 5.914 7.763 1 90.36 311 ASP B C 1
ATOM 5086 O O . ASP B 1 311 ? 25.951 5.535 8.912 1 90.36 311 ASP B O 1
ATOM 5090 N N . LEU B 1 312 ? 25.719 5.287 6.658 1 89.96 312 LEU B N 1
ATOM 5091 C CA . LEU B 1 312 ? 24.774 4.182 6.791 1 89.96 312 LEU B CA 1
ATOM 5092 C C . LEU B 1 312 ? 25.404 2.871 6.334 1 89.96 312 LEU B C 1
ATOM 5094 O O . LEU B 1 312 ? 26.237 2.861 5.425 1 89.96 312 LEU B O 1
ATOM 5098 N N . THR B 1 313 ? 25.037 1.87 7.031 1 84.19 313 THR B N 1
ATOM 5099 C CA . THR B 1 313 ? 25.376 0.529 6.568 1 84.19 313 THR B CA 1
ATOM 5100 C C . THR B 1 313 ? 24.302 -0.006 5.626 1 84.19 313 THR B C 1
ATOM 5102 O O . THR B 1 313 ? 23.182 -0.296 6.054 1 84.19 313 THR B O 1
ATOM 5105 N N . LEU B 1 314 ? 24.67 -0.202 4.399 1 84.51 314 LEU B N 1
ATOM 5106 C CA . LEU B 1 314 ? 23.674 -0.524 3.382 1 84.51 314 LEU B CA 1
ATOM 5107 C C . LEU B 1 314 ? 24.02 -1.832 2.678 1 84.51 314 LEU B C 1
ATOM 5109 O O . LEU B 1 314 ? 25.196 -2.187 2.561 1 84.51 314 LEU B O 1
#